Protein AF-A0A399Z0Y2-F1 (afdb_monomer)

Radius of gyration: 37.04 Å; Cα contacts (8 Å, |Δi|>4): 675; chains: 1; bounding box: 65×85×114 Å

Mean predicted aligned error: 20.21 Å

Solvent-accessible surface area (backbone atoms only — not comparable to full-atom values): 22515 Å² total; per-residue (Å²): 119,104,42,61,80,31,85,46,76,52,59,28,32,26,74,43,73,45,99,33,38,36,39,27,35,29,65,84,88,55,76,44,40,35,40,36,48,87,84,15,74,34,71,51,64,92,65,47,64,63,13,32,37,38,38,36,26,34,27,41,75,44,95,83,63,97,51,95,83,54,44,62,33,34,36,36,67,38,54,88,30,57,42,75,77,42,81,41,81,85,73,83,83,71,90,59,103,61,98,70,84,88,81,92,64,79,53,65,53,70,50,70,22,16,23,74,38,32,52,60,35,84,37,79,49,34,33,27,32,30,56,98,90,48,22,38,37,33,39,50,43,75,71,23,55,81,80,77,94,63,50,77,20,22,25,31,34,38,38,31,33,74,43,75,58,99,82,42,72,32,38,38,24,55,52,61,89,31,66,45,79,74,50,80,41,69,71,79,75,56,50,75,47,58,32,61,68,62,43,73,93,43,43,32,23,50,30,30,38,60,34,23,30,68,47,71,56,101,47,45,35,25,34,24,58,83,73,36,72,29,45,33,42,57,58,78,69,33,69,58,78,78,76,92,84,53,76,65,34,38,34,44,42,29,23,33,25,43,73,57,98,85,40,48,29,28,39,41,65,41,59,88,28,56,44,76,46,100,73,82,75,72,62,93,86,58,81,74,58,67,68,63,55,50,59,66,67,69,67,72,80,60,64,62,58,57,49,49,54,55,49,52,54,48,50,52,60,46,50,60,59,70,72,47,78,78,80,80,80,78,82,79,87,84,84,90,83,82,89,84,90,83,82,90,78,89,63,67,62,61,61,54,52,55,53,54,53,59,69,70,66,80,80,81,89,83,88,88,81,94,73,82,91,85,81,90,81,81,134

Nearest PDB structures (foldseek):
  4day-assembly1_B  TM=6.538E-01  e=8.936E-05  Homo sapiens
  6wom-assembly2_C  TM=7.485E-01  e=2.572E-03  Elizabethkingia anophelis
  3nbh-assembly1_B  TM=5.652E-01  e=3.172E-04  Homo sapiens
  3k0x-assembly1_A  TM=6.508E-01  e=7.246E-04  Schizosaccharomyces pombe
  3kf6-assembly1_B  TM=6.132E-01  e=6.490E-04  Schizosaccharomyces pombe

Secondary structure (DSSP, 8-state):
-TTBTSEEEEEEEEEEEETTTEEEEE-SS-EEEEE--TTTT---TT--TT-EEEEEEEEEE-TTSSSTTTTEEEEP-SGGGEEEEEPPP--S--SSSS------------EEEEEEE-TTSS-SSEEEEE-SS-EEEEEE-GGG-SPP-PPTTEEEEE--EEEEETTEEEEEE-STT-EEEEEE-PPPPPEE--GGG--GGGTT-EEEEEEEEEEEETTEEEEESSS--EEEE--STT--------TT-EEEEEEEEEEETTEEEEE--SGGGEEESS--PPPBTBPPPHHHHHHHHS---SHHHHHHHHHHHHHHHHHHHHSSPPP--PPPP------------SSHHHHHHHHHHHHHS------------------

Structure (mmCIF, N/CA/C/O backbone):
data_AF-A0A399Z0Y2-F1
#
_entry.id   AF-A0A399Z0Y2-F1
#
loop_
_atom_site.group_PDB
_atom_site.id
_atom_site.type_symbol
_atom_site.label_atom_id
_atom_site.label_alt_id
_atom_site.label_comp_id
_atom_site.label_asym_id
_atom_site.label_entity_id
_atom_site.label_seq_id
_atom_site.pdbx_PDB_ins_code
_atom_site.Cartn_x
_atom_site.Cartn_y
_atom_site.Cartn_z
_atom_site.occupancy
_atom_site.B_iso_or_equiv
_atom_site.auth_seq_id
_atom_site.auth_comp_id
_atom_site.auth_asym_id
_atom_site.auth_atom_id
_atom_site.pdbx_PDB_model_num
ATOM 1 N N . GLU A 1 1 ? 28.523 9.494 -28.811 1.00 47.41 1 GLU A N 1
ATOM 2 C CA . GLU A 1 1 ? 29.964 9.159 -28.824 1.00 47.41 1 GLU A CA 1
ATOM 3 C C . GLU A 1 1 ? 30.176 7.643 -28.930 1.00 47.41 1 GLU A C 1
ATOM 5 O O . GLU A 1 1 ? 29.930 7.118 -30.005 1.00 47.41 1 GLU A O 1
ATOM 10 N N . ASN A 1 2 ? 30.505 6.912 -27.852 1.00 55.38 2 ASN A N 1
ATOM 11 C CA . ASN A 1 2 ? 30.946 5.492 -27.844 1.00 55.38 2 ASN A CA 1
ATOM 12 C C . ASN A 1 2 ? 29.973 4.406 -28.389 1.00 55.38 2 ASN A C 1
ATOM 14 O O . ASN A 1 2 ? 30.173 3.226 -28.110 1.00 55.38 2 ASN A O 1
ATOM 18 N N . ALA A 1 3 ? 28.916 4.763 -29.119 1.00 55.12 3 ALA A N 1
ATOM 19 C CA . ALA A 1 3 ? 27.898 3.843 -29.636 1.00 55.12 3 ALA A CA 1
ATOM 20 C C . ALA A 1 3 ? 27.499 4.107 -31.106 1.00 55.12 3 ALA A C 1
ATOM 22 O O . ALA A 1 3 ? 26.494 3.576 -31.582 1.00 55.12 3 ALA A O 1
ATOM 23 N N . GLU A 1 4 ? 28.261 4.921 -31.842 1.00 59.56 4 GLU A N 1
ATOM 24 C CA . GLU A 1 4 ? 28.068 5.087 -33.289 1.00 59.56 4 GLU A CA 1
ATOM 25 C C . GLU A 1 4 ? 28.198 3.760 -34.041 1.00 59.56 4 GLU A C 1
ATOM 27 O O . GLU A 1 4 ? 29.089 2.958 -33.768 1.00 59.56 4 GLU A O 1
ATOM 32 N N . SER A 1 5 ? 27.308 3.528 -35.008 1.00 72.88 5 SER A N 1
ATOM 33 C CA . SER A 1 5 ? 27.208 2.284 -35.789 1.00 72.88 5 SER A CA 1
ATOM 34 C C . SER A 1 5 ? 27.010 0.998 -34.964 1.00 72.88 5 SER A C 1
ATOM 36 O O . SER A 1 5 ? 26.920 -0.087 -35.539 1.00 72.88 5 SER A O 1
ATOM 38 N N . MET A 1 6 ? 26.889 1.089 -33.635 1.00 79.19 6 MET A N 1
ATOM 39 C CA . MET A 1 6 ? 26.574 -0.038 -32.762 1.00 79.19 6 MET A CA 1
ATOM 40 C C . MET A 1 6 ? 25.066 -0.254 -32.674 1.00 79.19 6 MET A C 1
ATOM 42 O O . MET A 1 6 ? 24.284 0.696 -32.726 1.00 79.19 6 MET A O 1
ATOM 46 N N . LEU A 1 7 ? 24.666 -1.511 -32.476 1.00 83.50 7 LEU A N 1
ATOM 47 C CA . LEU A 1 7 ? 23.309 -1.844 -32.065 1.00 83.50 7 LEU A CA 1
ATOM 48 C C . LEU A 1 7 ? 23.152 -1.542 -30.568 1.00 83.50 7 LEU A C 1
ATOM 50 O O . LEU A 1 7 ? 23.842 -2.134 -29.739 1.00 83.50 7 LEU A O 1
ATOM 54 N N . VAL A 1 8 ? 22.245 -0.630 -30.238 1.00 86.50 8 VAL A N 1
ATOM 55 C CA . VAL A 1 8 ? 21.950 -0.175 -28.876 1.00 86.50 8 VAL A CA 1
ATOM 56 C C . VAL A 1 8 ? 20.498 -0.500 -28.559 1.00 86.50 8 VAL A C 1
ATOM 58 O O . VAL A 1 8 ? 19.616 -0.272 -29.386 1.00 86.50 8 VAL A O 1
ATOM 61 N N . THR A 1 9 ? 20.239 -0.978 -27.344 1.00 86.19 9 THR A N 1
ATOM 62 C CA . THR A 1 9 ? 18.887 -1.062 -26.786 1.00 86.19 9 THR A CA 1
ATOM 63 C C . THR A 1 9 ? 18.773 -0.098 -25.613 1.00 86.19 9 THR A C 1
ATOM 65 O O . THR A 1 9 ? 19.501 -0.233 -24.633 1.00 86.19 9 THR A O 1
ATOM 68 N N . ILE A 1 10 ? 17.843 0.851 -25.704 1.00 83.00 10 ILE A N 1
ATOM 69 C CA . ILE A 1 10 ? 17.466 1.759 -24.615 1.00 83.00 10 ILE A CA 1
ATOM 70 C C . ILE A 1 10 ? 16.102 1.357 -24.049 1.00 83.00 10 ILE A C 1
ATOM 72 O O . ILE A 1 10 ? 15.265 0.793 -24.757 1.00 83.00 10 ILE A O 1
ATOM 76 N N . GLN A 1 11 ? 15.853 1.668 -22.779 1.00 85.00 11 GLN A N 1
ATOM 77 C CA . GLN A 1 11 ? 14.537 1.525 -22.162 1.00 85.00 11 GLN A CA 1
ATOM 78 C C . GLN A 1 11 ? 14.256 2.745 -21.291 1.00 85.00 11 GLN A C 1
ATOM 80 O O . GLN A 1 11 ? 15.063 3.081 -20.431 1.00 85.00 11 GLN A O 1
ATOM 85 N N . GLY A 1 12 ? 13.116 3.400 -21.500 1.00 73.81 12 GLY A N 1
ATOM 86 C CA . GLY A 1 12 ? 12.795 4.636 -20.797 1.00 73.81 12 GLY A CA 1
ATOM 87 C C . GLY A 1 12 ? 11.402 5.167 -21.109 1.00 73.81 12 GLY A C 1
ATOM 88 O O . GLY A 1 12 ? 10.605 4.530 -21.801 1.00 73.81 12 GLY A O 1
ATOM 89 N N . GLN A 1 13 ? 11.114 6.351 -20.580 1.00 78.81 13 GLN A N 1
ATOM 90 C CA . GLN A 1 13 ? 9.839 7.038 -20.741 1.00 78.81 13 GLN A CA 1
ATOM 91 C C . GLN A 1 13 ? 9.867 7.982 -21.947 1.00 78.81 13 GLN A C 1
ATOM 93 O O . GLN A 1 13 ? 10.816 8.746 -22.129 1.00 78.81 13 GLN A O 1
ATOM 98 N N . VAL A 1 14 ? 8.798 7.977 -22.744 1.00 82.38 14 VAL A N 1
ATOM 99 C CA . VAL A 1 14 ? 8.589 8.928 -23.841 1.00 82.38 14 VAL A CA 1
ATOM 100 C C . VAL A 1 14 ? 8.404 10.331 -23.266 1.00 82.38 14 VAL A C 1
ATOM 102 O O . VAL A 1 14 ? 7.354 10.647 -22.703 1.00 82.38 14 VAL A O 1
ATOM 105 N N . SER A 1 15 ? 9.412 11.185 -23.419 1.00 75.81 15 SER A N 1
ATOM 106 C CA . SER A 1 15 ? 9.390 12.571 -22.946 1.00 75.81 15 SER A CA 1
ATOM 107 C C . SER A 1 15 ? 8.746 13.522 -23.956 1.00 75.81 15 SER A C 1
ATOM 109 O O . SER A 1 15 ? 8.105 14.489 -23.548 1.00 75.81 15 SER A O 1
ATOM 111 N N . ASN A 1 16 ? 8.861 13.241 -25.259 1.00 77.06 16 ASN A N 1
ATOM 112 C CA . ASN A 1 16 ? 8.234 14.010 -26.336 1.00 77.06 16 ASN A CA 1
ATOM 113 C C . ASN A 1 16 ? 8.118 13.180 -27.633 1.00 77.06 16 ASN A C 1
ATOM 115 O O . ASN A 1 16 ? 8.729 12.118 -27.752 1.00 77.06 16 ASN A O 1
ATOM 119 N N . GLY A 1 17 ? 7.390 13.687 -28.629 1.00 78.12 17 GLY A N 1
ATOM 120 C CA . GLY A 1 17 ? 7.337 13.128 -29.982 1.00 78.12 17 GLY A CA 1
ATOM 121 C C . GLY A 1 17 ? 6.985 14.187 -31.030 1.00 78.12 17 GLY A C 1
ATOM 122 O O . GLY A 1 17 ? 6.458 15.250 -30.702 1.00 78.12 17 GLY A O 1
ATOM 123 N N . LYS A 1 18 ? 7.297 13.913 -32.298 1.00 75.56 18 LYS A N 1
ATOM 124 C CA . LYS A 1 18 ? 7.072 14.814 -33.438 1.00 75.56 18 LYS A CA 1
ATOM 125 C C . LYS A 1 18 ? 6.730 13.995 -34.685 1.00 75.56 18 LYS A C 1
ATOM 127 O O . LYS A 1 18 ? 7.309 12.935 -34.886 1.00 75.56 18 LYS A O 1
ATOM 132 N N . ASN A 1 19 ? 5.790 14.494 -35.496 1.00 73.06 19 ASN A N 1
ATOM 133 C CA . ASN A 1 19 ? 5.381 13.990 -36.822 1.00 73.06 19 ASN A CA 1
ATOM 134 C C . ASN A 1 19 ? 4.967 12.501 -36.954 1.00 73.06 19 ASN A C 1
ATOM 136 O O . ASN A 1 19 ? 4.542 12.105 -38.031 1.00 73.06 19 ASN A O 1
ATOM 140 N N . GLY A 1 20 ? 5.095 11.675 -35.911 1.00 76.69 20 GLY A N 1
ATOM 141 C CA . GLY A 1 20 ? 5.038 10.209 -36.006 1.00 76.69 20 GLY A CA 1
ATOM 142 C C . GLY A 1 20 ? 6.387 9.562 -36.365 1.00 76.69 20 GLY A C 1
ATOM 143 O O . GLY A 1 20 ? 6.557 8.369 -36.134 1.00 76.69 20 GLY A O 1
ATOM 14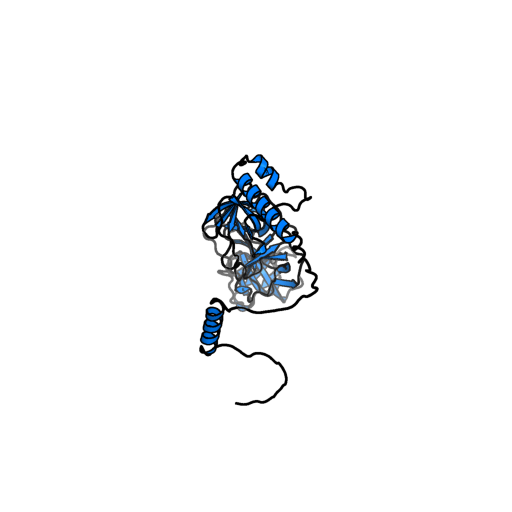4 N N . ASP A 1 21 ? 7.358 10.347 -36.850 1.00 81.69 21 ASP A N 1
ATOM 145 C CA . ASP A 1 21 ? 8.698 9.905 -37.274 1.00 81.69 21 ASP A CA 1
ATOM 146 C C . ASP A 1 21 ? 9.769 9.996 -36.167 1.00 81.69 21 ASP A C 1
ATOM 148 O O . ASP A 1 21 ? 10.785 9.303 -36.224 1.00 81.69 21 ASP A O 1
ATOM 152 N N . THR A 1 22 ? 9.550 10.824 -35.138 1.00 83.00 22 THR A N 1
ATOM 153 C CA . THR A 1 22 ? 10.555 11.137 -34.113 1.00 83.00 22 THR A CA 1
ATOM 154 C C . THR A 1 22 ? 9.973 11.028 -32.706 1.00 83.00 22 THR A C 1
ATOM 156 O O . THR A 1 22 ? 8.886 11.535 -32.417 1.00 83.00 22 THR A O 1
ATOM 159 N N . LEU A 1 23 ? 10.740 10.423 -31.804 1.00 86.44 23 LEU A N 1
ATOM 160 C CA . LEU A 1 23 ? 10.407 10.189 -30.401 1.00 86.44 23 LEU A CA 1
ATOM 161 C C . LEU A 1 23 ? 11.598 10.611 -29.528 1.00 86.44 23 LEU A C 1
ATOM 163 O O . LEU A 1 23 ? 12.743 10.429 -29.927 1.00 86.44 23 LEU A O 1
ATOM 167 N N . TRP A 1 24 ? 11.362 11.137 -28.329 1.00 85.81 24 TRP A N 1
ATOM 168 C CA . TRP A 1 24 ? 12.417 11.327 -27.326 1.00 85.81 24 TRP A CA 1
ATOM 169 C C . TRP A 1 24 ? 12.154 10.409 -26.141 1.00 85.81 24 TRP A C 1
ATOM 171 O O . TRP A 1 24 ? 11.048 10.396 -25.599 1.00 85.81 24 TRP A O 1
ATOM 181 N N . VAL A 1 25 ? 13.168 9.642 -25.748 1.00 82.62 25 VAL A N 1
ATOM 182 C CA . VAL A 1 25 ? 13.096 8.640 -24.677 1.00 82.62 25 VAL A CA 1
ATOM 183 C C . VAL A 1 25 ? 14.112 9.004 -23.603 1.00 82.62 25 VAL A C 1
ATOM 185 O O . VAL A 1 25 ? 15.279 9.218 -23.915 1.00 82.62 25 VAL A O 1
ATOM 188 N N . ASN A 1 26 ? 13.677 9.093 -22.348 1.00 76.88 26 ASN A N 1
ATOM 189 C CA . ASN A 1 26 ? 14.539 9.376 -21.201 1.00 76.88 26 ASN A CA 1
ATOM 190 C C . ASN A 1 26 ? 14.549 8.175 -20.244 1.00 76.88 26 ASN A C 1
ATOM 192 O O . ASN A 1 26 ? 13.488 7.719 -19.814 1.00 76.88 26 ASN A O 1
ATOM 196 N N . ASP A 1 27 ? 15.737 7.664 -19.927 1.00 70.56 27 ASP A N 1
ATOM 197 C CA . ASP A 1 27 ? 15.964 6.535 -19.011 1.00 70.56 27 ASP A CA 1
ATOM 198 C C . ASP A 1 27 ? 16.225 6.968 -17.552 1.00 70.56 27 ASP A C 1
ATOM 200 O O . ASP A 1 27 ? 16.359 6.128 -16.663 1.00 70.56 27 ASP A O 1
ATOM 204 N N . GLY A 1 28 ? 16.270 8.280 -17.302 1.00 58.38 28 GLY A N 1
ATOM 205 C CA . GLY A 1 28 ? 16.634 8.905 -16.030 1.00 58.38 28 GLY A CA 1
ATOM 206 C C . GLY A 1 28 ? 18.006 9.588 -16.053 1.00 58.38 28 GLY A C 1
ATOM 207 O O . GLY A 1 28 ? 18.271 10.419 -15.187 1.00 58.38 28 GLY A O 1
ATOM 208 N N . THR A 1 29 ? 18.856 9.291 -17.042 1.00 57.78 29 THR A N 1
ATOM 209 C CA . THR A 1 29 ? 20.197 9.882 -17.206 1.00 57.78 29 THR A CA 1
ATOM 210 C C . THR A 1 29 ? 20.236 10.988 -18.263 1.00 57.78 29 THR A C 1
ATOM 212 O O . THR A 1 29 ? 20.996 11.946 -18.124 1.00 57.78 29 THR A O 1
ATOM 215 N N . GLY A 1 30 ? 19.386 10.901 -19.288 1.00 64.06 30 GLY A N 1
ATOM 216 C CA . GLY A 1 30 ? 19.278 11.890 -20.356 1.00 64.06 30 GLY A CA 1
ATOM 217 C C . GLY A 1 30 ? 18.217 11.512 -21.391 1.00 64.06 30 GLY A C 1
ATOM 218 O O . GLY A 1 30 ? 17.792 10.363 -21.478 1.00 64.06 30 GLY A O 1
ATOM 219 N N . ALA A 1 31 ? 17.769 12.486 -22.187 1.00 73.62 31 ALA A N 1
ATOM 220 C CA . ALA A 1 31 ? 16.810 12.244 -23.263 1.00 73.62 31 ALA A CA 1
ATOM 221 C C . ALA A 1 31 ? 17.532 11.927 -24.584 1.00 73.62 31 ALA A C 1
ATOM 223 O O . ALA A 1 31 ? 18.162 12.801 -25.175 1.00 73.62 31 ALA A O 1
ATOM 224 N N . VAL A 1 32 ? 17.391 10.695 -25.071 1.00 81.88 32 VAL A N 1
ATOM 225 C CA . VAL A 1 32 ? 17.889 10.250 -26.379 1.00 81.88 32 VAL A CA 1
ATOM 226 C C . VAL A 1 32 ? 16.816 10.500 -27.439 1.00 81.88 32 VAL A C 1
ATOM 228 O O . VAL A 1 32 ? 15.654 10.126 -27.255 1.00 81.88 32 VAL A O 1
ATOM 231 N N . GLN A 1 33 ? 17.195 11.113 -28.563 1.00 87.69 33 GLN A N 1
ATOM 232 C CA . GLN A 1 33 ? 16.330 11.184 -29.741 1.00 87.69 33 GLN A CA 1
ATOM 233 C C . GLN A 1 33 ? 16.316 9.829 -30.457 1.00 87.69 33 GLN A C 1
ATOM 235 O O . GLN A 1 33 ? 17.361 9.232 -30.708 1.00 87.69 33 GLN A O 1
ATOM 240 N N . VAL A 1 34 ? 15.129 9.371 -30.832 1.00 90.44 34 VAL A N 1
ATOM 241 C CA . VAL A 1 34 ? 14.889 8.166 -31.623 1.00 90.44 34 VAL A CA 1
ATOM 242 C C . VAL A 1 34 ? 14.181 8.575 -32.913 1.00 90.44 34 VAL A C 1
ATOM 244 O O . VAL A 1 34 ? 13.261 9.394 -32.882 1.00 90.44 34 VAL A O 1
ATOM 247 N N . TYR A 1 35 ? 14.612 8.021 -34.043 1.00 90.25 35 TYR A N 1
ATOM 248 C CA . TYR A 1 35 ? 14.106 8.368 -35.369 1.00 90.25 35 TYR A CA 1
ATOM 249 C C . TYR A 1 35 ? 13.762 7.118 -36.186 1.00 90.25 35 TYR A C 1
ATOM 251 O O . TYR A 1 35 ? 14.534 6.155 -36.217 1.00 90.25 35 TYR A O 1
ATOM 259 N N . ALA A 1 36 ? 12.611 7.160 -36.852 1.00 86.75 36 ALA A N 1
ATOM 260 C CA . ALA A 1 36 ? 12.152 6.190 -37.834 1.00 86.75 36 ALA A CA 1
ATOM 261 C C . ALA A 1 36 ? 12.173 6.839 -39.223 1.00 86.75 36 ALA A C 1
ATOM 263 O O . ALA A 1 36 ? 11.592 7.905 -39.425 1.00 86.75 36 ALA A O 1
ATOM 264 N N . ASP A 1 37 ? 12.842 6.197 -40.179 1.00 84.62 37 ASP A N 1
ATOM 265 C CA . ASP A 1 37 ? 12.869 6.637 -41.575 1.00 84.62 37 ASP A CA 1
ATOM 266 C C . ASP A 1 37 ? 11.943 5.797 -42.469 1.00 84.62 37 ASP A C 1
ATOM 268 O O . ASP A 1 37 ? 11.357 4.798 -42.040 1.00 84.62 37 ASP A O 1
ATOM 272 N N . GLU A 1 38 ? 11.829 6.194 -43.737 1.00 84.06 38 GLU A N 1
ATOM 273 C CA . GLU A 1 38 ? 10.987 5.520 -44.732 1.00 84.06 38 GLU A CA 1
ATOM 274 C C . GLU A 1 38 ? 11.350 4.040 -44.958 1.00 84.06 38 GLU A C 1
ATOM 276 O O . GLU A 1 38 ? 10.466 3.243 -45.278 1.00 84.06 38 GLU A O 1
ATOM 281 N N . PHE A 1 39 ? 12.611 3.649 -44.732 1.00 87.38 39 PHE A N 1
ATOM 282 C CA . PHE A 1 39 ? 13.106 2.277 -44.898 1.00 87.38 39 PHE A CA 1
ATOM 283 C C . PHE A 1 39 ? 12.804 1.391 -43.687 1.00 87.38 39 PHE A C 1
ATOM 285 O O . PHE A 1 39 ? 12.617 0.188 -43.839 1.00 87.38 39 PHE A O 1
ATOM 292 N N . SER A 1 40 ? 12.727 1.979 -42.490 1.00 86.94 40 SER A N 1
ATOM 293 C CA . SER A 1 40 ? 12.359 1.274 -41.257 1.00 86.94 40 SER A CA 1
ATOM 294 C C . SER A 1 40 ? 10.900 0.804 -41.236 1.00 86.94 40 SER A C 1
ATOM 296 O O . SER A 1 40 ? 10.538 -0.038 -40.414 1.00 86.94 40 SER A O 1
ATOM 298 N N . HIS A 1 41 ? 10.045 1.407 -42.075 1.00 88.25 41 HIS A N 1
ATOM 299 C CA . HIS A 1 41 ? 8.584 1.235 -42.101 1.00 88.25 41 HIS A CA 1
ATOM 300 C C . HIS A 1 41 ? 7.904 1.378 -40.720 1.00 88.25 41 HIS A C 1
ATOM 302 O O . HIS A 1 41 ? 6.801 0.876 -40.498 1.00 88.25 41 HIS A O 1
ATOM 308 N N . THR A 1 42 ? 8.564 2.057 -39.779 1.00 84.69 42 THR A N 1
ATOM 309 C CA . THR A 1 42 ? 8.119 2.214 -38.392 1.00 84.69 42 THR A CA 1
ATOM 310 C C . THR A 1 42 ? 7.396 3.545 -38.213 1.00 84.69 42 THR A C 1
ATOM 312 O O . THR A 1 42 ? 7.752 4.542 -38.832 1.00 84.69 42 THR A O 1
ATOM 315 N N . THR A 1 43 ? 6.393 3.577 -37.336 1.00 84.69 43 THR A N 1
ATOM 316 C CA . THR A 1 43 ? 5.750 4.816 -36.885 1.00 84.69 43 THR A CA 1
ATOM 317 C C . THR A 1 43 ? 5.622 4.813 -35.368 1.00 84.69 43 THR A C 1
ATOM 319 O O . THR A 1 43 ? 5.318 3.787 -34.758 1.00 84.69 43 THR A O 1
ATOM 322 N N . PHE A 1 44 ? 5.842 5.975 -34.757 1.00 85.94 44 PHE A N 1
ATOM 323 C CA . PHE A 1 44 ? 5.569 6.232 -33.345 1.00 85.94 44 PHE A CA 1
ATOM 324 C C . PHE A 1 44 ? 4.175 6.847 -33.123 1.00 85.94 44 PHE A C 1
ATOM 326 O O . PHE A 1 44 ? 3.829 7.221 -31.998 1.00 85.94 44 PHE A O 1
ATOM 333 N N . GLU A 1 45 ? 3.358 6.981 -34.175 1.00 79.75 45 GLU A N 1
ATOM 334 C CA . GLU A 1 45 ? 2.003 7.515 -34.058 1.00 79.75 45 GLU A CA 1
ATOM 335 C C . GLU A 1 45 ? 1.152 6.686 -33.080 1.00 79.75 45 GLU A C 1
ATOM 337 O O . GLU A 1 45 ? 1.173 5.456 -33.046 1.00 79.75 45 GLU A O 1
ATOM 342 N N . GLY A 1 46 ? 0.402 7.385 -32.226 1.00 71.94 46 GLY A N 1
ATOM 343 C CA . GLY A 1 46 ? -0.406 6.756 -31.185 1.00 71.94 46 GLY A CA 1
ATOM 344 C C . GLY A 1 46 ? 0.375 6.266 -29.960 1.00 71.94 46 GLY A C 1
ATOM 345 O O . GLY A 1 46 ? -0.263 5.720 -29.059 1.00 71.94 46 GLY A O 1
ATOM 346 N N . ILE A 1 47 ? 1.697 6.476 -29.871 1.00 79.12 47 ILE A N 1
ATOM 347 C CA . ILE A 1 47 ? 2.470 6.340 -28.623 1.00 79.12 47 ILE A CA 1
ATOM 348 C C . ILE A 1 47 ? 2.450 7.698 -27.887 1.00 79.12 47 ILE A C 1
ATOM 350 O O . ILE A 1 47 ? 3.150 8.624 -28.297 1.00 79.12 47 ILE A O 1
ATOM 354 N N . PRO A 1 48 ? 1.641 7.883 -26.825 1.00 73.31 48 PRO A N 1
ATOM 355 C CA . PRO A 1 48 ? 1.570 9.158 -26.115 1.00 73.31 48 PRO A CA 1
ATOM 356 C C . PRO A 1 48 ? 2.795 9.405 -25.225 1.00 73.31 48 PRO A C 1
ATOM 358 O O . PRO A 1 48 ? 3.418 8.467 -24.715 1.00 73.31 48 PRO A O 1
ATOM 361 N N . ARG A 1 49 ? 3.085 10.690 -24.970 1.00 75.56 49 ARG A N 1
ATOM 362 C CA . ARG A 1 49 ? 4.027 11.136 -23.930 1.00 75.56 49 ARG A CA 1
ATOM 363 C C . ARG A 1 49 ? 3.694 10.458 -22.594 1.00 75.56 49 ARG A C 1
ATOM 365 O O . ARG A 1 49 ? 2.527 10.341 -22.235 1.00 75.56 49 ARG A O 1
ATOM 372 N N . GLY A 1 50 ? 4.723 10.018 -21.875 1.00 64.81 50 GLY A N 1
ATOM 373 C CA . GLY A 1 50 ? 4.612 9.264 -20.625 1.00 64.81 50 GLY A CA 1
ATOM 374 C C . GLY A 1 50 ? 4.646 7.741 -20.791 1.00 64.81 50 GLY A C 1
ATOM 375 O O . GLY A 1 50 ? 4.900 7.058 -19.803 1.00 64.81 50 GLY A O 1
ATOM 376 N N . SER A 1 51 ? 4.444 7.209 -22.006 1.00 72.94 51 SER A N 1
ATOM 377 C CA . SER A 1 51 ? 4.545 5.765 -22.287 1.00 72.94 51 SER A CA 1
ATOM 378 C C . SER A 1 51 ? 5.948 5.232 -21.997 1.00 72.94 51 SER A C 1
ATOM 380 O O . SER A 1 51 ? 6.927 5.944 -22.220 1.00 72.94 51 SER A O 1
ATOM 382 N N . ILE A 1 52 ? 6.062 3.976 -21.569 1.00 74.50 52 ILE A N 1
ATOM 383 C CA . ILE A 1 52 ? 7.348 3.298 -21.379 1.00 74.50 52 ILE A CA 1
ATOM 384 C C . ILE A 1 52 ? 7.640 2.432 -22.598 1.00 74.50 52 ILE A C 1
ATOM 386 O O . ILE A 1 52 ? 6.823 1.602 -23.004 1.00 74.50 52 ILE A O 1
ATOM 390 N N . VAL A 1 53 ? 8.819 2.621 -23.181 1.00 80.62 53 VAL A N 1
ATOM 391 C CA . VAL A 1 53 ? 9.268 1.922 -24.387 1.00 80.62 53 VAL A CA 1
ATOM 392 C C . VAL A 1 53 ? 10.635 1.290 -24.156 1.00 80.62 53 VAL A C 1
ATOM 394 O O . VAL A 1 53 ? 11.497 1.870 -23.496 1.00 80.62 53 VAL A O 1
ATOM 397 N N . ARG A 1 54 ? 10.848 0.110 -24.739 1.00 85.50 54 ARG A N 1
ATOM 398 C CA . ARG A 1 54 ? 12.176 -0.450 -24.991 1.00 85.50 54 ARG A CA 1
ATOM 399 C C . ARG A 1 54 ? 12.414 -0.410 -26.491 1.00 85.50 54 ARG A C 1
ATOM 401 O O . ARG A 1 54 ? 11.673 -1.044 -27.238 1.00 85.50 54 ARG A O 1
ATOM 408 N N . ILE A 1 55 ? 13.428 0.332 -26.916 1.00 90.75 55 ILE A N 1
ATOM 409 C CA . ILE A 1 55 ? 13.740 0.537 -28.329 1.00 90.75 55 ILE A CA 1
ATOM 410 C C . ILE A 1 55 ? 15.144 0.031 -28.613 1.00 90.75 55 ILE A C 1
ATOM 412 O O . ILE A 1 55 ? 16.093 0.387 -27.918 1.00 90.75 55 ILE A O 1
ATOM 416 N N . THR A 1 56 ? 15.262 -0.800 -29.641 1.00 89.19 56 THR A N 1
ATOM 417 C CA . THR A 1 56 ? 16.537 -1.234 -30.211 1.00 89.19 56 THR A CA 1
ATOM 418 C C . THR A 1 56 ? 16.785 -0.476 -31.512 1.00 89.19 56 THR A C 1
ATOM 420 O O . THR A 1 56 ? 15.852 -0.117 -32.217 1.00 89.19 56 THR A O 1
ATOM 423 N N . GLY A 1 57 ? 18.033 -0.164 -31.831 1.00 90.62 57 GLY A N 1
ATOM 424 C CA . GLY A 1 57 ? 18.360 0.577 -33.045 1.00 90.62 57 GLY A CA 1
ATOM 425 C C . GLY A 1 57 ? 19.857 0.773 -33.196 1.00 90.62 57 GLY A C 1
ATOM 426 O O . GLY A 1 57 ? 20.640 0.287 -32.382 1.00 90.62 57 GLY A O 1
ATOM 427 N N . VAL A 1 58 ? 20.266 1.480 -34.242 1.00 87.81 58 VAL A N 1
ATOM 428 C CA . VAL A 1 58 ? 21.677 1.799 -34.490 1.00 87.81 58 VAL A CA 1
ATOM 429 C C . VAL A 1 58 ? 21.955 3.248 -34.106 1.00 87.81 58 VAL A C 1
ATOM 431 O O . VAL A 1 58 ? 21.169 4.134 -34.444 1.00 87.81 58 VAL A O 1
ATOM 434 N N . GLY A 1 59 ? 23.053 3.494 -33.389 1.00 83.88 59 GLY A N 1
ATOM 435 C CA . GLY A 1 59 ? 23.480 4.848 -33.028 1.00 83.88 59 GLY A CA 1
ATOM 436 C C . GLY A 1 59 ? 24.049 5.617 -34.225 1.00 83.88 59 GLY A C 1
ATOM 437 O O . GLY A 1 59 ? 24.933 5.117 -34.921 1.00 83.88 59 GLY A O 1
ATOM 438 N N . TYR A 1 60 ? 23.571 6.842 -34.441 1.00 77.00 60 TYR A N 1
ATOM 439 C CA . TYR A 1 60 ? 24.018 7.762 -35.492 1.00 77.00 60 TYR A CA 1
ATOM 440 C C . TYR A 1 60 ? 24.358 9.146 -34.928 1.00 77.00 60 TYR A C 1
ATOM 442 O O . TYR A 1 60 ? 23.815 9.551 -33.900 1.00 77.00 60 TYR A O 1
ATOM 450 N N . GLN A 1 61 ? 25.213 9.881 -35.645 1.00 71.62 61 GLN A N 1
ATOM 451 C CA . GLN A 1 61 ? 25.471 11.311 -35.454 1.00 71.62 61 GLN A CA 1
ATOM 452 C C . GLN A 1 61 ? 24.941 12.097 -36.669 1.00 71.62 61 GLN A C 1
ATOM 454 O O . GLN A 1 61 ? 25.050 11.642 -37.812 1.00 71.62 61 GLN A O 1
ATOM 459 N N . TYR A 1 62 ? 24.336 13.263 -36.437 1.00 62.72 62 TYR A N 1
ATOM 460 C CA . TYR A 1 62 ? 23.824 14.168 -37.467 1.00 62.72 62 TYR A CA 1
ATOM 461 C C . TYR A 1 62 ? 24.737 15.391 -37.623 1.00 62.72 62 TYR A C 1
ATOM 463 O O . TYR A 1 62 ? 24.606 16.385 -36.910 1.00 62.72 62 TYR A O 1
ATOM 471 N N . ASN A 1 63 ? 25.636 15.349 -38.607 1.00 59.06 63 ASN A N 1
ATOM 472 C CA . ASN A 1 63 ? 26.719 16.332 -38.769 1.00 59.06 63 ASN A CA 1
ATOM 473 C C . ASN A 1 63 ? 26.270 17.630 -39.477 1.00 59.06 63 ASN A C 1
ATOM 475 O O . ASN A 1 63 ? 26.981 18.168 -40.323 1.00 59.06 63 ASN A O 1
ATOM 479 N N . GLY A 1 64 ? 25.062 18.109 -39.159 1.00 55.19 64 GLY A N 1
ATOM 480 C CA . GLY A 1 64 ? 24.450 19.327 -39.709 1.00 55.19 64 GLY A CA 1
ATOM 481 C C . GLY A 1 64 ? 24.233 20.456 -38.691 1.00 55.19 64 GLY A C 1
ATOM 482 O O . GLY A 1 64 ? 23.561 21.430 -39.023 1.00 55.19 64 GLY A O 1
ATOM 483 N N . GLY A 1 65 ? 24.746 20.311 -37.463 1.00 45.53 65 GLY A N 1
ATOM 484 C CA . GLY A 1 65 ? 24.685 21.298 -36.374 1.00 45.53 65 GLY A CA 1
ATOM 485 C C . GLY A 1 65 ? 26.050 21.920 -36.051 1.00 45.53 65 GLY A C 1
ATOM 486 O O . GLY A 1 65 ? 27.079 21.478 -36.555 1.00 45.53 65 GLY A O 1
ATOM 487 N N . VAL A 1 66 ? 26.065 22.972 -35.224 1.00 48.69 66 VAL A N 1
ATOM 488 C CA . VAL A 1 66 ? 27.256 23.830 -34.998 1.00 48.69 66 VAL A CA 1
ATOM 489 C C . VAL A 1 66 ? 28.055 23.442 -33.736 1.00 48.69 66 VAL A C 1
ATOM 491 O O . VAL A 1 66 ? 29.102 24.028 -33.469 1.00 48.69 66 VAL A O 1
ATOM 494 N N . LEU A 1 67 ? 27.607 22.444 -32.963 1.00 41.75 67 LEU A N 1
ATOM 495 C CA . LEU A 1 67 ? 28.235 22.017 -31.703 1.00 41.75 67 LEU A CA 1
ATOM 496 C C . LEU A 1 67 ? 28.494 20.494 -31.665 1.00 41.75 67 LEU A C 1
ATOM 498 O O . LEU A 1 67 ? 27.683 19.750 -32.212 1.00 41.75 67 LEU A O 1
ATOM 502 N N . PRO A 1 68 ? 29.568 20.005 -31.001 1.00 44.12 68 PRO A N 1
ATOM 503 C CA . PRO A 1 68 ? 29.953 18.582 -31.036 1.00 44.12 68 PRO A CA 1
ATOM 504 C C . PRO A 1 68 ? 28.953 17.609 -30.391 1.00 44.12 68 PRO A C 1
ATOM 506 O O . PRO A 1 68 ? 28.935 16.427 -30.730 1.00 44.12 68 PRO A O 1
ATOM 509 N N . GLU A 1 69 ? 28.152 18.100 -29.444 1.00 47.97 69 GLU A N 1
ATOM 510 C CA . GLU A 1 69 ? 27.236 17.294 -28.625 1.00 47.97 69 GLU A CA 1
ATOM 511 C C . GLU A 1 69 ? 25.808 17.229 -29.202 1.00 47.97 69 GLU A C 1
ATOM 513 O O . GLU A 1 69 ? 25.003 16.399 -28.777 1.00 47.97 69 GLU A O 1
ATOM 518 N N . GLU A 1 70 ? 25.481 18.059 -30.201 1.00 48.19 70 GLU A N 1
ATOM 519 C CA . GLU A 1 70 ? 24.192 17.987 -30.893 1.00 48.19 70 GLU A CA 1
ATOM 520 C C . GLU A 1 70 ? 24.201 16.908 -31.986 1.00 48.19 70 GLU A C 1
ATOM 522 O O . GLU A 1 70 ? 25.161 16.755 -32.739 1.00 48.19 70 GLU A O 1
ATOM 527 N N . GLY A 1 71 ? 23.084 16.187 -32.121 1.00 55.94 71 GLY A N 1
ATOM 528 C CA . GLY A 1 71 ? 22.838 15.309 -33.266 1.00 55.94 71 GLY A CA 1
ATOM 529 C C . GLY A 1 71 ? 23.058 13.812 -33.045 1.00 55.94 71 GLY A C 1
ATOM 530 O O . GLY A 1 71 ? 22.943 13.069 -34.015 1.00 55.94 71 GLY A O 1
ATOM 531 N N . TYR A 1 72 ? 23.321 13.328 -31.828 1.00 70.62 72 TYR A N 1
ATOM 532 C CA . TYR A 1 72 ? 23.283 11.883 -31.555 1.00 70.62 72 TYR A CA 1
ATOM 533 C C . TYR A 1 72 ? 21.839 11.363 -31.466 1.00 70.62 72 TYR A C 1
ATOM 535 O O . TYR A 1 72 ? 21.056 11.830 -30.637 1.00 70.62 72 TYR A O 1
ATOM 543 N N . TYR A 1 73 ? 21.488 10.373 -32.293 1.00 82.12 73 TYR A N 1
ATOM 544 C CA . TYR A 1 73 ? 20.160 9.748 -32.304 1.00 82.12 73 TYR A CA 1
ATOM 545 C C . TYR A 1 73 ? 20.216 8.233 -32.543 1.00 82.12 73 TYR A C 1
ATOM 547 O O . TYR A 1 73 ? 21.162 7.700 -33.124 1.00 82.12 73 TYR A O 1
ATOM 555 N N . LEU A 1 74 ? 19.174 7.533 -32.095 1.00 89.75 74 LEU A N 1
ATOM 556 C CA . LEU A 1 74 ? 18.967 6.103 -32.313 1.00 89.75 74 LEU A CA 1
ATOM 557 C C . LEU A 1 74 ? 18.038 5.897 -33.518 1.00 89.75 74 LEU A C 1
ATOM 559 O O . LEU A 1 74 ? 16.879 6.308 -33.477 1.00 89.75 74 LEU A O 1
ATOM 563 N N . ARG A 1 75 ? 18.517 5.253 -34.586 1.00 90.62 75 ARG A N 1
ATOM 564 C CA . ARG A 1 75 ? 17.688 4.915 -35.755 1.00 90.62 75 ARG A CA 1
ATOM 565 C C . ARG A 1 75 ? 17.133 3.499 -35.624 1.00 90.62 75 ARG A C 1
ATOM 567 O O . ARG A 1 75 ? 17.912 2.547 -35.531 1.00 90.62 75 ARG A O 1
ATOM 574 N N . VAL A 1 76 ? 15.809 3.357 -35.626 1.00 92.69 76 VAL A N 1
ATOM 575 C CA . VAL A 1 76 ? 15.140 2.041 -35.658 1.00 92.69 76 VAL A CA 1
ATOM 576 C C . VAL A 1 76 ? 15.219 1.434 -37.060 1.00 92.69 76 VAL A C 1
ATOM 578 O O . VAL A 1 76 ? 15.305 2.161 -38.049 1.00 92.69 76 VAL A O 1
ATOM 581 N N . ARG A 1 77 ? 15.231 0.100 -37.161 1.00 93.12 77 ARG A N 1
ATOM 582 C CA . ARG A 1 77 ? 15.459 -0.624 -38.429 1.00 93.12 77 ARG A CA 1
ATOM 583 C C . ARG A 1 77 ? 14.205 -1.311 -38.973 1.00 93.12 77 ARG A C 1
ATOM 585 O O . ARG A 1 77 ? 14.167 -1.634 -40.154 1.00 93.12 77 ARG A O 1
ATOM 592 N N . ALA A 1 78 ? 13.234 -1.584 -38.106 1.00 88.38 78 ALA A N 1
ATOM 593 C CA . ALA A 1 78 ? 11.990 -2.301 -38.383 1.00 88.38 78 ALA A CA 1
ATOM 594 C C . ALA A 1 78 ? 10.960 -1.989 -37.276 1.00 88.38 78 ALA A C 1
ATOM 596 O O . ALA A 1 78 ? 11.372 -1.556 -36.199 1.00 88.38 78 ALA A O 1
ATOM 597 N N . PRO A 1 79 ? 9.656 -2.278 -37.450 1.00 86.62 79 PRO A N 1
ATOM 598 C CA . PRO A 1 79 ? 8.669 -2.065 -36.387 1.00 86.62 79 PRO A CA 1
ATOM 599 C C . PRO A 1 79 ? 8.972 -2.867 -35.108 1.00 86.62 79 PRO A C 1
ATOM 601 O O . PRO A 1 79 ? 8.788 -2.361 -34.003 1.00 86.62 79 PRO A O 1
ATOM 604 N N . ASP A 1 80 ? 9.520 -4.078 -35.256 1.00 84.12 80 ASP A N 1
ATOM 605 C CA . ASP A 1 80 ? 9.885 -4.982 -34.152 1.00 84.12 80 ASP A CA 1
ATOM 606 C C . ASP A 1 80 ? 11.015 -4.445 -33.248 1.00 84.12 80 ASP A C 1
ATOM 608 O O . ASP A 1 80 ? 11.210 -4.941 -32.137 1.00 84.12 80 ASP A O 1
ATOM 612 N N . ASP A 1 81 ? 11.751 -3.415 -33.688 1.00 88.31 81 ASP A N 1
ATOM 613 C CA . ASP A 1 81 ? 12.725 -2.710 -32.845 1.00 88.31 81 ASP A CA 1
ATOM 614 C C . ASP A 1 81 ? 12.048 -1.884 -31.729 1.00 88.31 81 ASP A C 1
ATOM 616 O O . ASP A 1 81 ? 12.724 -1.488 -30.776 1.00 88.31 81 ASP A O 1
ATOM 620 N N . VAL A 1 82 ? 10.734 -1.625 -31.816 1.00 87.50 82 VAL A N 1
ATOM 621 C CA . VAL A 1 82 ? 9.975 -0.756 -30.901 1.00 87.50 82 VAL A CA 1
ATOM 622 C C . VAL A 1 82 ? 8.986 -1.566 -30.063 1.00 87.50 82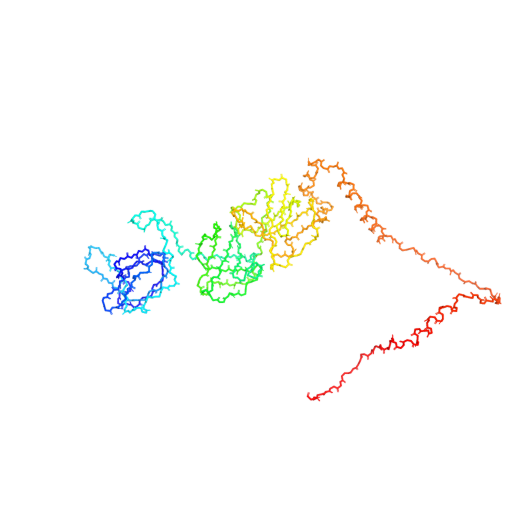 VAL A C 1
ATOM 624 O O . VAL A 1 82 ? 7.862 -1.846 -30.477 1.00 87.50 82 VAL A O 1
ATOM 627 N N . LEU A 1 83 ? 9.363 -1.880 -28.821 1.00 79.44 83 LEU A N 1
ATOM 628 C CA . LEU A 1 83 ? 8.467 -2.523 -27.861 1.00 79.44 83 LEU A CA 1
ATOM 629 C C . LEU A 1 83 ? 7.869 -1.489 -26.899 1.00 79.44 83 LEU A C 1
ATOM 631 O O . LEU A 1 83 ? 8.544 -1.002 -25.990 1.00 79.44 83 LEU A O 1
ATOM 635 N N . VAL A 1 84 ? 6.578 -1.186 -27.058 1.00 78.75 84 VAL A N 1
ATOM 636 C CA . VAL A 1 84 ? 5.807 -0.436 -26.053 1.00 78.75 84 VAL A CA 1
ATOM 637 C C . VAL A 1 84 ? 5.535 -1.361 -24.865 1.00 78.75 84 VAL A C 1
ATOM 639 O O . VAL A 1 84 ? 4.793 -2.332 -24.997 1.00 78.75 84 VAL A O 1
ATOM 642 N N . LEU A 1 85 ? 6.152 -1.067 -23.720 1.00 63.00 85 LEU A N 1
ATOM 643 C CA . LEU A 1 85 ? 6.002 -1.825 -22.473 1.00 63.00 85 LEU A CA 1
ATOM 644 C C . LEU A 1 85 ? 4.779 -1.355 -21.676 1.00 63.00 85 LEU A C 1
ATOM 646 O O . LEU A 1 85 ? 4.032 -2.169 -21.145 1.00 63.00 85 LEU A O 1
ATOM 650 N N . GLU A 1 86 ? 4.557 -0.041 -21.638 1.00 57.53 86 GLU A N 1
ATOM 651 C CA . GLU A 1 86 ? 3.396 0.601 -21.020 1.00 57.53 86 GLU A CA 1
ATOM 652 C C . GLU A 1 86 ? 2.925 1.718 -21.958 1.00 57.53 86 GLU A C 1
ATOM 654 O O . GLU A 1 86 ? 3.717 2.585 -22.330 1.00 57.53 86 GLU A O 1
ATOM 659 N N . ARG A 1 87 ? 1.649 1.727 -22.359 1.00 68.00 87 ARG A N 1
ATOM 660 C CA . ARG A 1 87 ? 1.068 2.849 -23.112 1.00 68.00 87 ARG A CA 1
ATOM 661 C C . ARG A 1 87 ? 0.388 3.786 -22.120 1.00 68.00 87 ARG A C 1
ATOM 663 O O . ARG A 1 87 ? -0.579 3.380 -21.485 1.00 68.00 87 ARG A O 1
ATOM 670 N N . ALA A 1 88 ? 0.872 5.021 -22.004 1.00 58.84 88 ALA A N 1
ATOM 671 C CA . ALA A 1 88 ? 0.263 5.994 -21.101 1.00 58.84 88 ALA A CA 1
ATOM 672 C C . ALA A 1 88 ? -1.174 6.336 -21.528 1.00 58.84 88 ALA A C 1
ATOM 674 O O . ALA A 1 88 ? -1.511 6.329 -22.715 1.00 58.84 88 ALA A O 1
ATOM 675 N N . GLU A 1 89 ? -2.027 6.654 -20.558 1.00 49.97 89 GLU A N 1
ATOM 676 C CA . GLU A 1 89 ? -3.409 7.035 -20.830 1.00 49.97 89 GLU A CA 1
ATOM 677 C C . GLU A 1 89 ? -3.474 8.440 -21.448 1.00 49.97 89 GLU A C 1
ATOM 679 O O . GLU A 1 89 ? -2.929 9.411 -20.917 1.00 49.97 89 GLU A O 1
ATOM 684 N N . LYS A 1 90 ? -4.151 8.562 -22.595 1.00 45.09 90 LYS A N 1
ATOM 685 C CA . LYS A 1 90 ? -4.353 9.848 -23.270 1.00 45.09 90 LYS A CA 1
ATOM 686 C C . LYS A 1 90 ? -5.479 10.616 -22.575 1.00 45.09 90 LYS A C 1
ATOM 688 O O . LYS A 1 90 ? -6.619 10.582 -23.034 1.00 45.09 90 LYS A O 1
ATOM 693 N N . LEU A 1 91 ? -5.135 11.314 -21.492 1.00 40.28 91 LEU A N 1
ATOM 694 C CA . LEU A 1 91 ? -6.043 12.215 -20.777 1.00 40.28 91 LEU A CA 1
ATOM 695 C C . LEU A 1 91 ? -6.771 13.160 -21.756 1.00 40.28 91 LEU A C 1
ATOM 697 O O . LEU A 1 91 ? -6.104 13.889 -22.503 1.00 40.28 91 LEU A O 1
ATOM 701 N N . PRO A 1 92 ? -8.116 13.181 -21.769 1.00 40.50 92 PRO A N 1
ATOM 702 C CA . PRO A 1 92 ? -8.857 14.221 -22.464 1.00 40.50 92 PRO A CA 1
ATOM 703 C C . PRO A 1 92 ? -8.685 15.556 -21.721 1.00 40.50 92 PRO A C 1
ATOM 705 O O . PRO A 1 92 ? -8.817 15.619 -20.503 1.00 40.50 92 PRO A O 1
ATOM 708 N N . GLU A 1 93 ? -8.406 16.618 -22.478 1.00 45.88 93 GLU A N 1
ATOM 709 C CA . GLU A 1 93 ? -8.462 18.021 -22.029 1.00 45.88 93 GLU A CA 1
ATOM 710 C C . GLU A 1 93 ? -7.519 18.424 -20.871 1.00 45.88 93 GLU A C 1
ATOM 712 O O . GLU A 1 93 ? -7.925 19.010 -19.870 1.00 45.88 93 GLU A O 1
ATOM 717 N N . ALA A 1 94 ? -6.209 18.227 -21.060 1.00 38.31 94 ALA A N 1
ATOM 718 C CA . ALA A 1 94 ? -5.206 18.980 -20.299 1.00 38.31 94 ALA A CA 1
ATOM 719 C C . ALA A 1 94 ? -5.234 20.484 -20.692 1.00 38.31 94 ALA A C 1
ATOM 721 O O . ALA A 1 94 ? -5.129 20.789 -21.887 1.00 38.31 94 ALA A O 1
ATOM 722 N N . PRO A 1 95 ? -5.340 21.444 -19.747 1.00 34.44 95 PRO A N 1
ATOM 723 C CA . PRO A 1 95 ? -5.390 22.868 -20.081 1.00 34.44 95 PRO A CA 1
ATOM 724 C C . PRO A 1 95 ? -4.050 23.402 -20.610 1.00 34.44 95 PRO A C 1
ATOM 726 O O . PRO A 1 95 ? -3.074 23.508 -19.873 1.00 34.44 95 PRO A O 1
ATOM 729 N N . GLY A 1 96 ? -4.028 23.804 -21.883 1.00 37.41 96 GLY A N 1
ATOM 730 C CA . GLY A 1 96 ? -2.878 24.445 -22.529 1.00 37.41 96 GLY A CA 1
ATOM 731 C C . GLY A 1 96 ? -2.412 23.705 -23.784 1.00 37.41 96 GLY A C 1
ATOM 732 O O . GLY A 1 96 ? -1.962 22.566 -23.727 1.00 37.41 96 GLY A O 1
ATOM 733 N N . GLY A 1 97 ? -2.453 24.382 -24.938 1.00 40.19 97 GLY A N 1
ATOM 734 C CA . GLY A 1 97 ? -2.108 23.825 -26.259 1.00 40.19 97 GLY A CA 1
ATOM 735 C C . GLY A 1 97 ? -0.622 23.500 -26.498 1.00 40.19 97 GLY A C 1
ATOM 736 O O . GLY A 1 97 ? -0.173 23.504 -27.641 1.00 40.19 97 GLY A O 1
ATOM 737 N N . ARG A 1 98 ? 0.158 23.262 -25.437 1.00 38.81 98 ARG A N 1
ATOM 738 C CA . ARG A 1 98 ? 1.544 22.773 -25.458 1.00 38.81 98 ARG A CA 1
ATOM 739 C C . ARG A 1 98 ? 1.702 21.786 -24.301 1.00 38.81 98 ARG A C 1
ATOM 741 O O . ARG A 1 98 ? 1.828 22.208 -23.160 1.00 38.81 98 ARG A O 1
ATOM 748 N N . GLY A 1 99 ? 1.650 20.487 -24.601 1.00 37.59 99 GLY A N 1
ATOM 749 C CA . GLY A 1 99 ? 1.528 19.413 -23.608 1.00 37.59 99 GLY A CA 1
ATOM 750 C C . GLY A 1 99 ? 2.732 19.245 -22.671 1.00 37.59 99 GLY A C 1
ATOM 751 O O . GLY A 1 99 ? 3.627 18.445 -22.941 1.00 37.59 99 GLY A O 1
ATOM 752 N N . GLY A 1 100 ? 2.692 19.962 -21.551 1.00 31.00 100 GLY A N 1
ATOM 753 C CA . GLY A 1 100 ? 3.483 19.855 -20.318 1.00 31.00 100 GLY A CA 1
ATOM 754 C C . GLY A 1 100 ? 2.739 20.671 -19.244 1.00 31.00 100 GLY A C 1
ATOM 755 O O . GLY A 1 100 ? 1.913 21.507 -19.596 1.00 31.00 100 GLY A O 1
ATOM 756 N N . VAL A 1 101 ? 2.922 20.497 -17.939 1.00 36.38 101 VAL A N 1
ATOM 757 C CA . VAL A 1 101 ? 4.040 19.940 -17.161 1.00 36.38 101 VAL A CA 1
ATOM 758 C C . VAL A 1 101 ? 3.461 19.354 -15.862 1.00 36.38 101 VAL A C 1
ATOM 760 O O . VAL A 1 101 ? 2.367 19.731 -15.451 1.00 36.38 101 VAL A O 1
ATOM 763 N N . ASP A 1 102 ? 4.217 18.551 -15.122 1.00 36.94 102 ASP A N 1
ATOM 764 C CA . ASP A 1 102 ? 4.143 17.086 -15.106 1.00 36.94 102 ASP A CA 1
ATOM 765 C C . ASP A 1 102 ? 4.380 16.657 -13.620 1.00 36.94 102 ASP A C 1
ATOM 767 O O . ASP A 1 102 ? 3.838 17.350 -12.763 1.00 36.94 102 ASP A O 1
ATOM 771 N N . LEU A 1 103 ? 5.021 15.592 -13.122 1.00 34.38 103 LEU A N 1
ATOM 772 C CA . LEU A 1 103 ? 6.113 14.729 -13.574 1.00 34.38 103 LEU A CA 1
ATOM 773 C C . LEU A 1 103 ? 5.869 13.292 -13.063 1.00 34.38 103 LEU A C 1
ATOM 775 O O . LEU A 1 103 ? 6.107 12.986 -11.897 1.00 34.38 103 LEU A O 1
ATOM 779 N N . GLY A 1 104 ? 5.420 12.386 -13.934 1.00 33.12 104 GLY A N 1
ATOM 780 C CA . GLY A 1 104 ? 5.267 10.955 -13.627 1.00 33.12 104 GLY A CA 1
ATOM 781 C C . GLY A 1 104 ? 6.568 10.173 -13.822 1.00 33.12 104 GLY A C 1
ATOM 782 O O . GLY A 1 104 ? 6.592 9.240 -14.625 1.00 33.12 104 GLY A O 1
ATOM 783 N N . ALA A 1 105 ? 7.648 10.591 -13.154 1.00 33.66 105 ALA A N 1
ATOM 784 C CA . ALA A 1 105 ? 8.963 9.971 -13.301 1.00 33.66 105 ALA A CA 1
ATOM 785 C C . ALA A 1 105 ? 8.931 8.482 -12.923 1.00 33.66 105 ALA A C 1
ATOM 787 O O . ALA A 1 105 ? 8.335 8.094 -11.915 1.00 33.66 105 ALA A O 1
ATOM 788 N N . VAL A 1 106 ? 9.641 7.652 -13.691 1.00 37.31 106 VAL A N 1
ATOM 789 C CA . VAL A 1 106 ? 9.896 6.250 -13.330 1.00 37.31 106 VAL A CA 1
ATOM 790 C C . VAL A 1 106 ? 11.005 6.205 -12.277 1.00 37.31 106 VAL A C 1
ATOM 792 O O . VAL A 1 106 ? 12.130 5.781 -12.533 1.00 37.31 106 VAL A O 1
ATOM 795 N N . ALA A 1 107 ? 10.684 6.680 -11.075 1.00 39.34 107 ALA A N 1
ATOM 796 C CA . ALA A 1 107 ? 11.489 6.447 -9.889 1.00 39.34 107 ALA A CA 1
ATOM 797 C C . ALA A 1 107 ? 11.427 4.948 -9.567 1.00 39.34 107 ALA A C 1
ATOM 799 O O . ALA A 1 107 ? 10.496 4.489 -8.907 1.00 39.34 107 ALA A O 1
ATOM 800 N N . ILE A 1 108 ? 12.402 4.182 -10.074 1.00 45.84 108 ILE A N 1
ATOM 801 C CA . ILE A 1 108 ? 12.607 2.768 -9.728 1.00 45.84 108 ILE A CA 1
ATOM 802 C C . ILE A 1 108 ? 13.199 2.703 -8.312 1.00 45.84 108 ILE A C 1
ATOM 804 O O . ILE A 1 108 ? 14.333 2.268 -8.102 1.00 45.84 108 ILE A O 1
ATOM 808 N N . ASP A 1 109 ? 12.424 3.173 -7.337 1.00 50.25 109 ASP A N 1
ATOM 809 C CA . ASP A 1 109 ? 12.788 3.171 -5.928 1.00 50.25 109 ASP A CA 1
ATOM 810 C C . ASP A 1 109 ? 12.953 1.719 -5.477 1.00 50.25 109 ASP A C 1
ATOM 812 O O . ASP A 1 109 ? 11.979 0.971 -5.386 1.00 50.25 109 ASP A O 1
ATOM 816 N N . GLN A 1 110 ? 14.195 1.311 -5.190 1.00 58.47 110 GLN A N 1
ATOM 817 C CA . GLN A 1 110 ? 14.485 0.033 -4.540 1.00 58.47 110 GLN A CA 1
ATOM 818 C C . GLN A 1 110 ? 14.117 0.102 -3.054 1.00 58.47 110 GLN A C 1
ATOM 820 O O . GLN A 1 110 ? 14.985 0.112 -2.179 1.00 58.47 110 GLN A O 1
ATOM 825 N N . ALA A 1 111 ? 12.816 0.132 -2.769 1.00 61.72 111 ALA A N 1
ATOM 826 C CA . ALA A 1 111 ? 12.286 0.064 -1.416 1.00 61.72 111 ALA A CA 1
ATOM 827 C C . ALA A 1 111 ? 12.684 -1.279 -0.779 1.00 61.72 111 ALA A C 1
ATOM 829 O O . ALA A 1 111 ? 12.124 -2.318 -1.130 1.00 61.72 111 ALA A O 1
ATOM 830 N N . ARG A 1 112 ? 13.678 -1.256 0.122 1.00 81.00 112 ARG A N 1
ATOM 831 C CA . ARG A 1 112 ? 14.099 -2.387 0.965 1.00 81.00 112 ARG A CA 1
ATOM 832 C C . ARG A 1 112 ? 13.460 -2.246 2.337 1.00 81.00 112 ARG A C 1
ATOM 834 O O . ARG A 1 112 ? 13.928 -1.462 3.158 1.00 81.00 112 ARG A O 1
ATOM 841 N N . ALA A 1 113 ? 12.396 -2.999 2.564 1.00 89.31 113 ALA A N 1
ATOM 842 C CA . ALA A 1 113 ? 11.511 -2.799 3.699 1.00 89.31 113 ALA A CA 1
ATOM 843 C C . ALA A 1 113 ? 10.940 -4.134 4.202 1.00 89.31 113 ALA A C 1
ATOM 845 O O . ALA A 1 113 ? 10.904 -5.130 3.476 1.00 89.31 113 ALA A O 1
ATOM 846 N N . ALA A 1 114 ? 10.510 -4.162 5.463 1.00 94.69 114 ALA A N 1
ATOM 847 C CA . ALA A 1 114 ? 9.920 -5.348 6.070 1.00 94.69 114 ALA A CA 1
ATOM 848 C C . ALA A 1 114 ? 8.452 -5.488 5.645 1.00 94.69 114 ALA A C 1
ATOM 850 O O . ALA A 1 114 ? 7.692 -4.522 5.723 1.00 94.69 114 ALA A O 1
ATOM 851 N N . ALA A 1 115 ? 8.033 -6.686 5.240 1.00 96.31 115 ALA A N 1
ATOM 852 C CA . ALA A 1 115 ? 6.647 -6.969 4.891 1.00 96.31 115 ALA A CA 1
ATOM 853 C C . ALA A 1 115 ? 5.746 -6.857 6.128 1.00 96.31 115 ALA A C 1
ATOM 855 O O . ALA A 1 115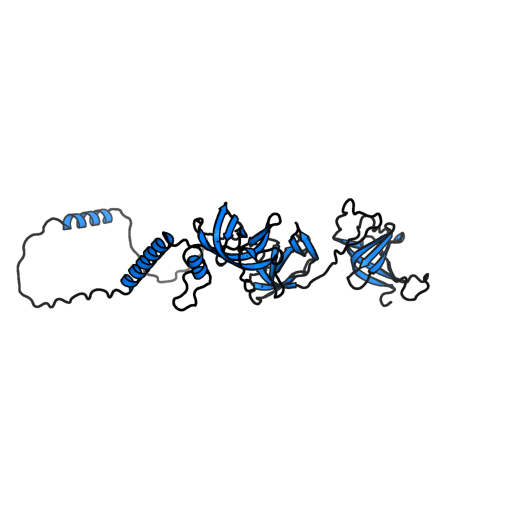 ? 5.823 -7.671 7.054 1.00 96.31 115 ALA A O 1
ATOM 856 N N . THR A 1 116 ? 4.893 -5.834 6.157 1.00 96.44 116 THR A N 1
ATOM 857 C CA . THR A 1 116 ? 3.990 -5.557 7.277 1.00 96.44 116 THR A CA 1
ATOM 858 C C . THR A 1 116 ? 2.626 -6.187 7.101 1.00 96.44 116 THR A C 1
ATOM 860 O O . THR A 1 116 ? 2.050 -6.567 8.117 1.00 96.44 116 THR A O 1
ATOM 863 N N . MET A 1 117 ? 2.143 -6.356 5.867 1.00 96.69 117 MET A N 1
ATOM 864 C CA . MET A 1 117 ? 0.966 -7.160 5.524 1.00 96.69 117 MET A CA 1
ATOM 865 C C . MET A 1 117 ? 1.221 -7.879 4.187 1.00 96.69 117 MET A C 1
ATOM 867 O O . MET A 1 117 ? 1.256 -7.201 3.163 1.00 96.69 117 MET A O 1
ATOM 871 N N . PRO A 1 118 ? 1.463 -9.205 4.181 1.00 96.12 118 PRO A N 1
ATOM 872 C CA . PRO A 1 118 ? 1.711 -9.975 2.959 1.00 96.12 118 PRO A CA 1
ATOM 873 C C . PRO A 1 118 ? 0.515 -10.045 1.992 1.00 96.12 118 PRO A C 1
ATOM 875 O O . PRO A 1 118 ? -0.611 -9.744 2.396 1.00 96.12 118 PRO A O 1
ATOM 878 N N . PRO A 1 119 ? 0.742 -10.516 0.750 1.00 95.19 119 PRO A N 1
ATOM 879 C CA . PRO A 1 119 ? -0.329 -10.855 -0.187 1.00 95.19 119 PRO A CA 1
ATOM 880 C C . PRO A 1 119 ? -1.248 -11.952 0.363 1.00 95.19 119 PRO A C 1
ATOM 882 O O . PRO A 1 119 ? -0.815 -12.802 1.144 1.00 95.19 119 PRO A O 1
ATOM 885 N N . GLY A 1 120 ? -2.511 -11.944 -0.060 1.00 92.81 120 GLY A N 1
ATOM 886 C CA . GLY A 1 120 ? -3.539 -12.897 0.373 1.00 92.81 120 GLY A CA 1
ATOM 887 C C . GLY A 1 120 ? -4.072 -12.659 1.793 1.00 92.81 120 GLY A C 1
ATOM 888 O O . GLY A 1 120 ? -4.751 -13.524 2.338 1.00 92.81 120 GLY A O 1
ATOM 889 N N . VAL A 1 121 ? -3.749 -11.516 2.419 1.00 94.31 121 VAL A N 1
ATOM 890 C CA . VAL A 1 121 ? -4.307 -11.110 3.728 1.00 94.31 121 VAL A CA 1
ATOM 891 C C . VAL A 1 121 ? -5.541 -10.212 3.577 1.00 94.31 121 VAL A C 1
ATOM 893 O O . VAL A 1 121 ? -6.458 -10.316 4.386 1.00 94.31 121 VAL A O 1
ATOM 896 N N . VAL A 1 122 ? -5.553 -9.350 2.552 1.00 92.25 122 VAL A N 1
ATOM 897 C CA . VAL A 1 122 ? -6.699 -8.501 2.144 1.00 92.25 122 VAL A CA 1
ATOM 898 C C . VAL A 1 122 ? -6.869 -8.395 0.617 1.00 92.25 122 VAL A C 1
ATOM 900 O O . VAL A 1 122 ? -7.890 -7.912 0.147 1.00 92.25 122 VAL A O 1
ATOM 903 N N . ASP A 1 123 ? -5.862 -8.802 -0.164 1.00 92.06 123 ASP A N 1
ATOM 904 C CA . ASP A 1 123 ? -5.873 -8.853 -1.632 1.00 92.06 123 ASP A CA 1
ATOM 905 C C . ASP A 1 123 ? -4.753 -9.811 -2.096 1.00 92.06 123 ASP A C 1
ATOM 907 O O . ASP A 1 123 ? -3.673 -9.838 -1.501 1.00 92.06 123 ASP A O 1
ATOM 911 N N . ASP A 1 124 ? -4.989 -10.617 -3.135 1.00 92.81 124 ASP A N 1
ATOM 912 C CA . ASP A 1 124 ? -4.038 -11.632 -3.632 1.00 92.81 124 ASP A CA 1
ATOM 913 C C . ASP A 1 124 ? -2.796 -11.052 -4.340 1.00 92.81 124 ASP A C 1
ATOM 915 O O . ASP A 1 124 ? -1.809 -11.761 -4.562 1.00 92.81 124 ASP A O 1
ATOM 919 N N . ARG A 1 125 ? -2.839 -9.780 -4.751 1.00 93.00 125 ARG A N 1
ATOM 920 C CA . ARG A 1 125 ? -1.805 -9.098 -5.548 1.00 93.00 125 ARG A CA 1
ATOM 921 C C . ARG A 1 125 ? -1.287 -7.805 -4.918 1.00 93.00 125 ARG A C 1
ATOM 923 O O . ARG A 1 125 ? -0.316 -7.249 -5.436 1.00 93.00 125 ARG A O 1
ATOM 930 N N . ALA A 1 126 ? -1.880 -7.343 -3.822 1.00 92.81 126 ALA A N 1
ATOM 931 C CA . ALA A 1 126 ? -1.393 -6.222 -3.030 1.00 92.81 126 ALA A CA 1
ATOM 932 C C . ALA A 1 126 ? -0.797 -6.644 -1.681 1.00 92.81 126 ALA A C 1
ATOM 934 O O . ALA A 1 126 ? -1.200 -7.624 -1.060 1.00 92.81 126 ALA A O 1
ATOM 935 N N . PHE A 1 127 ? 0.195 -5.883 -1.224 1.00 95.75 127 PHE A N 1
ATOM 936 C CA . PHE A 1 127 ? 0.852 -6.066 0.067 1.00 95.75 127 PHE A CA 1
ATOM 937 C C . PHE A 1 127 ? 1.409 -4.743 0.592 1.00 95.75 127 PHE A C 1
ATOM 939 O O . PHE A 1 127 ? 1.534 -3.766 -0.142 1.00 95.75 127 PHE A O 1
ATOM 946 N N . TRP A 1 128 ? 1.763 -4.705 1.875 1.00 95.69 128 TRP A N 1
ATOM 947 C CA . TRP A 1 128 ? 2.369 -3.536 2.506 1.00 95.69 128 TRP A CA 1
ATOM 948 C C . TRP A 1 128 ? 3.772 -3.844 3.003 1.00 95.69 128 TRP A C 1
ATOM 950 O O . TRP A 1 128 ? 4.028 -4.895 3.602 1.00 95.69 128 TRP A O 1
ATOM 960 N N . LEU A 1 129 ? 4.665 -2.886 2.774 1.00 94.56 129 LEU A N 1
ATOM 961 C CA . LEU A 1 129 ? 6.016 -2.855 3.322 1.00 94.56 129 LEU A CA 1
ATOM 962 C C . LEU A 1 129 ? 6.177 -1.655 4.260 1.00 94.56 129 LEU A C 1
ATOM 964 O O . LEU A 1 129 ? 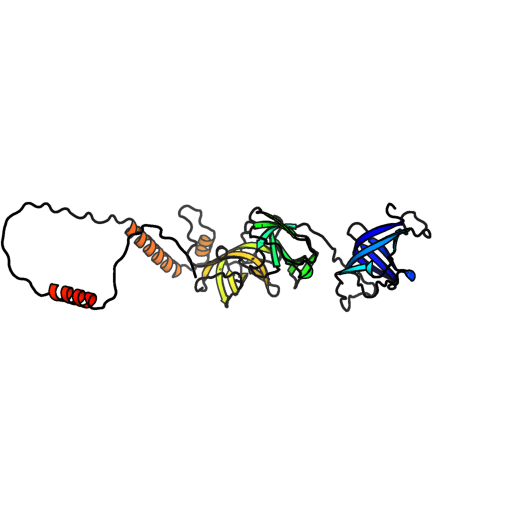5.473 -0.659 4.108 1.00 94.56 129 LEU A O 1
ATOM 968 N N . GLN A 1 130 ? 7.132 -1.723 5.190 1.00 92.69 130 GLN A N 1
ATOM 969 C CA . GLN A 1 130 ? 7.523 -0.595 6.040 1.00 92.69 130 GLN A CA 1
ATOM 970 C C . GLN A 1 130 ? 9.025 -0.570 6.336 1.00 92.69 130 GLN A C 1
ATOM 972 O O . GLN A 1 130 ? 9.644 -1.609 6.581 1.00 92.69 130 GLN A O 1
ATOM 977 N N . ASP A 1 131 ? 9.586 0.636 6.360 1.00 86.75 131 ASP A N 1
ATOM 978 C CA . ASP A 1 131 ? 10.928 0.930 6.860 1.00 86.75 131 ASP A CA 1
ATOM 979 C C . ASP A 1 131 ? 10.877 1.972 8.002 1.00 86.75 131 ASP A C 1
ATOM 981 O O . ASP A 1 131 ? 9.851 2.146 8.664 1.00 86.75 131 ASP A O 1
ATOM 985 N N . ALA A 1 132 ? 12.001 2.633 8.293 1.00 83.25 132 ALA A N 1
ATOM 986 C CA . ALA A 1 132 ? 12.093 3.643 9.349 1.00 83.25 132 ALA A CA 1
ATOM 987 C C . ALA A 1 132 ? 11.449 5.003 8.990 1.00 83.25 132 ALA A C 1
ATOM 989 O O . ALA A 1 132 ? 11.273 5.837 9.877 1.00 83.25 132 ALA A O 1
ATOM 990 N N . SER A 1 133 ? 11.122 5.244 7.717 1.00 80.94 133 SER A N 1
ATOM 991 C CA . SER A 1 133 ? 10.502 6.481 7.221 1.00 80.94 133 SER A CA 1
ATOM 992 C C . SER A 1 133 ? 8.972 6.407 7.192 1.00 80.94 133 SER A C 1
ATOM 994 O O . SER A 1 133 ? 8.299 7.393 7.491 1.00 80.94 133 SER A O 1
ATOM 996 N N . GLY A 1 134 ? 8.420 5.235 6.875 1.00 85.69 134 GLY A N 1
ATOM 997 C CA . GLY A 1 134 ? 6.985 5.012 6.744 1.00 85.69 134 GLY A CA 1
ATOM 998 C C . GLY A 1 134 ? 6.671 3.659 6.112 1.00 85.69 134 GLY A C 1
ATOM 999 O O . GLY A 1 134 ? 7.563 2.842 5.876 1.00 85.69 134 GLY A O 1
ATOM 1000 N N . GLY A 1 135 ? 5.386 3.418 5.858 1.00 90.44 135 GLY A N 1
ATOM 1001 C CA . GLY A 1 135 ? 4.927 2.256 5.101 1.00 90.44 135 GLY A CA 1
ATOM 1002 C C . GLY A 1 135 ? 4.393 2.634 3.723 1.00 90.44 135 GLY A C 1
ATOM 1003 O O . GLY A 1 135 ? 4.144 3.805 3.442 1.00 90.44 135 GLY A O 1
ATOM 1004 N N . ILE A 1 136 ? 4.232 1.643 2.850 1.00 89.44 136 ILE A N 1
ATOM 1005 C CA . ILE A 1 136 ? 3.741 1.841 1.483 1.00 89.44 136 ILE A CA 1
ATOM 1006 C C . ILE A 1 136 ? 2.873 0.664 1.032 1.00 89.44 136 ILE A C 1
ATOM 1008 O O . ILE A 1 136 ? 3.214 -0.497 1.265 1.00 89.44 136 ILE A O 1
ATOM 1012 N N . HIS A 1 137 ? 1.753 0.984 0.380 1.00 92.50 137 HIS A N 1
ATOM 1013 C CA . HIS A 1 137 ? 0.931 0.024 -0.353 1.00 92.50 137 HIS A CA 1
ATOM 1014 C C . HIS A 1 137 ? 1.639 -0.350 -1.660 1.00 92.50 137 HIS A C 1
ATOM 1016 O O . HIS A 1 137 ? 2.022 0.535 -2.425 1.00 92.50 137 HIS A O 1
ATOM 1022 N N . VAL A 1 138 ? 1.808 -1.642 -1.923 1.00 93.00 138 VAL A N 1
ATOM 1023 C CA . VAL A 1 138 ? 2.408 -2.180 -3.147 1.00 93.00 138 VAL A CA 1
ATOM 1024 C C . VAL A 1 138 ? 1.355 -2.997 -3.882 1.00 93.00 138 VAL A C 1
ATOM 1026 O O . VAL A 1 138 ? 0.858 -3.970 -3.326 1.00 93.00 138 VAL A O 1
ATOM 1029 N N . PHE A 1 139 ? 1.047 -2.644 -5.131 1.00 91.06 139 PHE A N 1
ATOM 1030 C CA . PHE A 1 139 ? 0.117 -3.394 -5.984 1.00 91.06 139 PHE A CA 1
ATOM 1031 C C . PHE A 1 139 ? 0.855 -4.026 -7.165 1.00 91.06 139 PHE A C 1
ATOM 1033 O O . PHE A 1 139 ? 1.612 -3.348 -7.866 1.00 91.06 139 PHE A O 1
ATOM 1040 N N . VAL A 1 140 ? 0.623 -5.316 -7.417 1.00 90.50 140 VAL A N 1
ATOM 1041 C CA . VAL A 1 140 ? 1.336 -6.075 -8.452 1.00 90.50 140 VAL A CA 1
ATOM 1042 C C . VAL A 1 140 ? 0.419 -6.439 -9.611 1.00 90.50 140 VAL A C 1
ATOM 1044 O O . VAL A 1 140 ? -0.393 -7.368 -9.546 1.00 90.50 140 VAL A O 1
ATOM 1047 N N . SER A 1 141 ? 0.611 -5.733 -10.724 1.00 85.06 141 SER A N 1
ATOM 1048 C CA . SER A 1 141 ? -0.082 -5.980 -11.984 1.00 85.06 141 SER A CA 1
ATOM 1049 C C . SER A 1 141 ? 0.053 -7.440 -12.433 1.00 85.06 141 SER A C 1
ATOM 1051 O O . SER A 1 141 ? 1.026 -8.142 -12.136 1.00 85.06 141 SER A O 1
ATOM 1053 N N . THR A 1 142 ? -0.918 -7.913 -13.209 1.00 81.06 142 THR A N 1
ATOM 1054 C CA . THR A 1 142 ? -0.831 -9.207 -13.898 1.00 81.06 142 THR A CA 1
ATOM 1055 C C . THR A 1 142 ? 0.323 -9.250 -14.906 1.00 81.06 142 THR A C 1
ATOM 1057 O O . THR A 1 142 ? 0.854 -10.329 -15.161 1.00 81.06 142 THR A O 1
ATOM 1060 N N . THR A 1 143 ? 0.780 -8.097 -15.412 1.00 75.69 143 THR A N 1
ATOM 1061 C CA . THR A 1 143 ? 1.931 -7.984 -16.332 1.00 75.69 143 THR A CA 1
ATOM 1062 C C . THR A 1 143 ? 3.271 -8.337 -15.683 1.00 75.69 143 THR A C 1
ATOM 1064 O O . THR A 1 143 ? 4.170 -8.808 -16.374 1.00 75.69 143 THR A O 1
ATOM 1067 N N . ALA A 1 144 ? 3.397 -8.182 -14.359 1.00 77.81 144 ALA A N 1
ATOM 1068 C CA . ALA A 1 144 ? 4.588 -8.592 -13.613 1.00 77.81 144 ALA A CA 1
ATOM 1069 C C . ALA A 1 144 ? 4.702 -10.126 -13.451 1.00 77.81 144 ALA A C 1
ATOM 1071 O O . ALA A 1 144 ? 5.730 -10.626 -12.999 1.00 77.81 144 ALA A O 1
ATOM 1072 N N . GLY A 1 145 ? 3.667 -10.882 -13.841 1.00 83.94 145 GLY A N 1
ATOM 1073 C CA . GLY A 1 145 ? 3.658 -12.343 -13.832 1.00 83.94 145 GLY A CA 1
ATOM 1074 C C . GLY A 1 145 ? 3.207 -12.953 -12.502 1.00 83.94 145 GLY A C 1
ATOM 1075 O O . GLY A 1 145 ? 2.193 -12.550 -11.918 1.00 83.94 145 GLY A O 1
ATOM 1076 N N . ALA A 1 146 ? 3.921 -13.989 -12.059 1.00 87.00 146 ALA A N 1
ATOM 1077 C CA . ALA A 1 146 ? 3.654 -14.676 -10.799 1.00 87.00 146 ALA A CA 1
ATOM 1078 C C . ALA A 1 146 ? 4.277 -13.914 -9.621 1.00 87.00 146 ALA A C 1
ATOM 1080 O O . ALA A 1 146 ? 5.431 -13.494 -9.679 1.00 87.00 146 ALA A O 1
ATOM 1081 N N . LEU A 1 147 ? 3.515 -13.764 -8.540 1.00 90.62 147 LEU A N 1
ATOM 1082 C CA . LEU A 1 147 ? 3.979 -13.114 -7.320 1.00 90.62 147 LEU A CA 1
ATOM 1083 C C . LEU A 1 147 ? 4.892 -14.077 -6.531 1.00 90.62 147 LEU A C 1
ATOM 1085 O O . LEU A 1 147 ? 4.517 -15.242 -6.365 1.00 90.62 147 LEU A O 1
ATOM 1089 N N . PRO A 1 148 ? 6.072 -13.651 -6.042 1.00 92.00 148 PRO A N 1
ATOM 1090 C CA . PRO A 1 148 ? 6.883 -14.491 -5.168 1.00 92.00 148 PRO A CA 1
ATOM 1091 C C . PRO A 1 148 ? 6.181 -14.694 -3.820 1.00 92.00 148 PRO A C 1
ATOM 1093 O O . PRO A 1 148 ? 5.434 -13.834 -3.356 1.00 92.00 148 PRO A O 1
ATOM 1096 N N . ALA A 1 149 ? 6.459 -15.818 -3.159 1.00 94.25 149 ALA A N 1
ATOM 1097 C CA . ALA A 1 149 ? 5.983 -16.056 -1.802 1.00 94.25 149 ALA A CA 1
ATOM 1098 C C . ALA A 1 149 ? 6.673 -15.086 -0.824 1.00 94.25 149 ALA A C 1
ATOM 1100 O O . ALA A 1 149 ? 7.850 -15.252 -0.512 1.00 94.25 149 ALA A O 1
ATOM 1101 N N . ILE A 1 150 ? 5.927 -14.082 -0.358 1.00 95.88 150 ILE A N 1
ATOM 1102 C CA . ILE A 1 150 ? 6.334 -13.122 0.676 1.00 95.88 150 ILE A CA 1
ATOM 1103 C C . ILE A 1 150 ? 5.676 -13.543 1.992 1.00 95.88 150 ILE A C 1
ATOM 1105 O O . ILE A 1 150 ? 4.463 -13.744 2.037 1.00 95.88 150 ILE A O 1
ATOM 1109 N N . GLN A 1 151 ? 6.449 -13.653 3.070 1.00 95.69 151 GLN A N 1
ATOM 1110 C CA . GLN A 1 151 ? 5.945 -13.916 4.418 1.00 95.69 151 GLN A CA 1
ATOM 1111 C C . GLN A 1 151 ? 5.943 -12.648 5.280 1.00 95.69 151 GLN A C 1
ATOM 1113 O O . GLN A 1 151 ? 6.598 -11.648 4.985 1.00 95.69 151 GLN A O 1
ATOM 1118 N N . LEU A 1 152 ? 5.180 -12.676 6.375 1.00 95.56 152 LEU A N 1
ATOM 1119 C CA . LEU A 1 152 ? 5.132 -11.565 7.321 1.00 95.56 152 LEU A CA 1
ATOM 1120 C C . LEU A 1 152 ? 6.516 -11.363 7.957 1.00 95.56 152 LEU A C 1
ATOM 1122 O O . LEU A 1 152 ? 7.089 -12.305 8.500 1.00 95.56 152 LEU A O 1
ATOM 1126 N N . HIS A 1 153 ? 6.997 -10.120 7.940 1.00 95.06 153 HIS A N 1
ATOM 1127 C CA . HIS A 1 153 ? 8.340 -9.696 8.350 1.00 95.06 153 HIS A CA 1
ATOM 1128 C C . HIS A 1 153 ? 9.497 -10.078 7.403 1.00 95.06 153 HIS A C 1
ATOM 1130 O O . HIS A 1 153 ? 10.643 -9.814 7.760 1.00 95.06 153 HIS A O 1
ATOM 1136 N N . ASP A 1 154 ? 9.259 -10.612 6.198 1.00 96.19 154 ASP A N 1
ATOM 1137 C CA . ASP A 1 154 ? 10.332 -10.746 5.195 1.00 96.19 154 ASP A CA 1
ATOM 1138 C C . ASP A 1 154 ? 10.903 -9.378 4.792 1.00 96.19 154 ASP A C 1
ATOM 1140 O O . ASP A 1 154 ? 10.172 -8.401 4.635 1.00 96.19 154 ASP A O 1
ATOM 1144 N N . ASN A 1 155 ? 12.217 -9.310 4.584 1.00 94.12 155 ASN A N 1
ATOM 1145 C CA . ASN A 1 155 ? 12.895 -8.176 3.967 1.00 94.12 155 ASN A CA 1
ATOM 1146 C C . ASN A 1 155 ? 12.718 -8.274 2.447 1.00 94.12 155 ASN A C 1
ATOM 1148 O O . ASN A 1 155 ? 13.301 -9.149 1.801 1.00 94.12 155 ASN A O 1
ATOM 1152 N N . VAL A 1 156 ? 11.912 -7.386 1.872 1.00 94.69 156 VAL A N 1
ATOM 1153 C CA . VAL A 1 156 ? 11.596 -7.376 0.441 1.00 94.69 156 VAL A CA 1
ATOM 1154 C C . VAL A 1 156 ? 12.222 -6.142 -0.200 1.00 94.69 156 VAL A C 1
ATOM 1156 O O . VAL A 1 156 ? 12.094 -5.037 0.321 1.00 94.69 156 VAL A O 1
ATOM 1159 N N . SER A 1 157 ? 12.885 -6.322 -1.345 1.00 89.62 157 SER A N 1
ATOM 1160 C CA . SER A 1 157 ? 13.210 -5.229 -2.265 1.00 89.62 157 SER A CA 1
ATOM 1161 C C . SER A 1 157 ? 12.174 -5.188 -3.382 1.00 89.62 157 SER A C 1
ATOM 1163 O O . SER A 1 157 ? 12.106 -6.138 -4.166 1.00 89.62 157 SER A O 1
ATOM 1165 N N . VAL A 1 158 ? 11.413 -4.105 -3.496 1.00 88.50 158 VAL A N 1
ATOM 1166 C CA . VAL A 1 158 ? 10.492 -3.887 -4.625 1.00 88.50 158 VAL A CA 1
ATOM 1167 C C . VAL A 1 158 ? 11.074 -2.846 -5.573 1.00 88.50 158 VAL A C 1
ATOM 1169 O O . VAL A 1 158 ? 11.805 -1.957 -5.153 1.00 88.50 158 VAL A O 1
ATOM 1172 N N . ARG A 1 159 ? 10.751 -2.975 -6.859 1.00 81.56 159 ARG A N 1
ATOM 1173 C CA . ARG A 1 159 ? 10.923 -1.971 -7.910 1.00 81.56 159 ARG A CA 1
ATOM 1174 C C . ARG A 1 159 ? 9.558 -1.722 -8.545 1.00 81.56 159 ARG A C 1
ATOM 1176 O O . ARG A 1 159 ? 8.851 -2.675 -8.854 1.00 81.56 159 ARG A O 1
ATOM 1183 N N . GLY A 1 160 ? 9.186 -0.468 -8.752 1.00 71.44 160 GLY A N 1
ATOM 1184 C CA . GLY A 1 160 ? 7.881 -0.108 -9.305 1.00 71.44 160 GLY A CA 1
ATOM 1185 C C . GLY A 1 160 ? 7.802 1.376 -9.639 1.00 71.44 160 GLY A C 1
ATOM 1186 O O . GLY A 1 160 ? 8.807 2.075 -9.554 1.00 71.44 160 GLY A O 1
ATOM 1187 N N . ARG A 1 161 ? 6.610 1.849 -10.002 1.00 69.38 161 ARG A N 1
ATOM 1188 C CA . ARG A 1 161 ? 6.300 3.264 -10.230 1.00 69.38 161 ARG A CA 1
ATOM 1189 C C . ARG A 1 161 ? 5.388 3.767 -9.115 1.00 69.38 161 ARG A C 1
ATOM 1191 O O . ARG A 1 161 ? 4.407 3.111 -8.778 1.00 69.38 161 ARG A O 1
ATOM 1198 N N . ILE A 1 162 ? 5.689 4.932 -8.545 1.00 74.00 162 ILE A N 1
ATOM 1199 C CA . ILE A 1 162 ? 4.784 5.587 -7.592 1.00 74.00 162 ILE A CA 1
ATOM 1200 C C . ILE A 1 162 ? 3.566 6.118 -8.358 1.00 74.00 162 ILE A C 1
ATOM 1202 O O . ILE A 1 162 ? 3.712 6.835 -9.350 1.00 74.00 162 ILE A O 1
ATOM 1206 N N . VAL A 1 163 ? 2.368 5.776 -7.891 1.00 68.88 163 VAL A N 1
ATOM 1207 C CA . VAL A 1 163 ? 1.086 6.203 -8.462 1.00 68.88 163 VAL A CA 1
ATOM 1208 C C . VAL A 1 163 ? 0.151 6.721 -7.369 1.00 68.88 163 VAL A C 1
ATOM 1210 O O . VAL A 1 163 ? 0.256 6.326 -6.209 1.00 68.88 163 VAL A O 1
ATOM 1213 N N . ASN A 1 164 ? -0.794 7.581 -7.753 1.00 67.31 164 ASN A N 1
ATOM 1214 C CA . ASN A 1 164 ? -1.908 7.976 -6.894 1.00 67.31 164 ASN A CA 1
ATOM 1215 C C . ASN A 1 164 ? -3.159 7.203 -7.335 1.00 67.31 164 ASN A C 1
ATOM 1217 O O . ASN A 1 164 ? -3.761 7.518 -8.359 1.00 67.31 164 ASN A O 1
ATOM 1221 N N . SER A 1 165 ? -3.528 6.180 -6.568 1.00 63.06 165 SER A N 1
ATOM 1222 C CA . SER A 1 165 ? -4.626 5.248 -6.845 1.00 63.06 165 SER A CA 1
ATOM 1223 C C . SER A 1 165 ? -5.798 5.593 -5.924 1.00 63.06 165 SER A C 1
ATOM 1225 O O . SER A 1 165 ? -5.663 5.536 -4.705 1.00 63.06 165 SER A O 1
ATOM 1227 N N . PHE A 1 166 ? -6.920 6.072 -6.476 1.00 62.62 166 PHE A N 1
ATOM 1228 C CA . PHE A 1 166 ? -8.077 6.584 -5.706 1.00 62.62 166 PHE A CA 1
ATOM 1229 C C . PHE A 1 166 ? -7.729 7.627 -4.612 1.00 62.62 166 PHE A C 1
ATOM 1231 O O . PHE A 1 166 ? -8.446 7.794 -3.626 1.00 62.62 166 PHE A O 1
ATOM 1238 N N . GLY A 1 167 ? -6.625 8.358 -4.803 1.00 63.09 167 GLY A N 1
ATOM 1239 C CA . GLY A 1 167 ? -6.103 9.358 -3.866 1.00 63.09 167 GLY A CA 1
ATOM 1240 C C . GLY A 1 167 ? -5.099 8.832 -2.832 1.00 63.09 167 GLY A C 1
ATOM 1241 O O . GLY A 1 167 ? -4.487 9.656 -2.157 1.00 63.09 167 GLY A O 1
ATOM 1242 N N . ALA A 1 168 ? -4.898 7.516 -2.726 1.00 67.06 168 ALA A N 1
ATOM 1243 C CA . ALA A 1 168 ? -3.849 6.894 -1.917 1.00 67.06 168 ALA A CA 1
ATOM 1244 C C . ALA A 1 168 ? -2.531 6.773 -2.705 1.00 67.06 168 ALA A C 1
ATOM 1246 O O . ALA A 1 168 ? -2.552 6.565 -3.922 1.00 67.06 168 ALA A O 1
ATOM 1247 N N . ARG A 1 169 ? -1.382 6.873 -2.023 1.00 73.62 169 ARG A N 1
ATOM 1248 C CA . ARG A 1 169 ? -0.058 6.660 -2.641 1.00 73.62 169 ARG A CA 1
ATOM 1249 C C . ARG A 1 169 ? 0.293 5.168 -2.671 1.00 73.62 169 ARG A C 1
ATOM 1251 O O . ARG A 1 169 ? 0.353 4.514 -1.635 1.00 73.62 169 ARG A O 1
ATOM 1258 N N . GLU A 1 170 ? 0.578 4.653 -3.860 1.00 81.94 170 GLU A N 1
ATOM 1259 C CA . GLU A 1 170 ? 0.814 3.232 -4.142 1.00 81.94 170 GLU A CA 1
ATOM 1260 C C . GLU A 1 170 ? 2.116 3.052 -4.943 1.00 81.94 170 GLU A C 1
ATOM 1262 O O . GLU A 1 170 ? 2.447 3.876 -5.795 1.00 81.94 170 GLU A O 1
ATOM 1267 N N . LEU A 1 171 ? 2.854 1.970 -4.689 1.00 85.69 171 LEU A N 1
ATOM 1268 C CA . LEU A 1 171 ? 3.962 1.508 -5.524 1.00 85.69 171 LEU A CA 1
ATOM 1269 C C . LEU A 1 171 ? 3.450 0.410 -6.461 1.00 85.69 171 LEU A C 1
ATOM 1271 O O . LEU A 1 171 ? 3.215 -0.723 -6.039 1.00 85.69 171 LEU A O 1
ATOM 1275 N N . ARG A 1 172 ? 3.268 0.743 -7.738 1.00 84.00 172 ARG A N 1
ATOM 1276 C CA . ARG A 1 172 ? 2.753 -0.184 -8.745 1.00 84.00 172 ARG A CA 1
ATOM 1277 C C . ARG A 1 172 ? 3.882 -0.973 -9.398 1.00 84.00 172 ARG A C 1
ATOM 1279 O O . ARG A 1 172 ? 4.865 -0.397 -9.864 1.00 84.00 172 ARG A O 1
ATOM 1286 N N . VAL A 1 173 ? 3.743 -2.295 -9.428 1.00 83.50 173 VAL A N 1
ATOM 1287 C CA . VAL A 1 173 ? 4.737 -3.229 -9.970 1.00 83.50 173 VAL A CA 1
ATOM 1288 C C . VAL A 1 173 ? 4.189 -3.873 -11.239 1.00 83.50 173 VAL A C 1
ATOM 1290 O O . VAL A 1 173 ? 3.244 -4.658 -11.190 1.00 83.50 173 VAL A O 1
ATOM 1293 N N . GLU A 1 174 ? 4.793 -3.541 -12.379 1.00 78.75 174 GLU A N 1
ATOM 1294 C CA . GLU A 1 174 ? 4.342 -3.976 -13.713 1.00 78.75 174 GLU A CA 1
ATOM 1295 C C . GLU A 1 174 ? 5.386 -4.801 -14.483 1.00 78.75 174 GLU A C 1
ATOM 1297 O O . GLU A 1 174 ? 5.055 -5.385 -15.516 1.00 78.75 174 GLU A O 1
ATOM 1302 N N . LEU A 1 175 ? 6.616 -4.894 -13.962 1.00 74.44 175 LEU A N 1
ATOM 1303 C CA . LEU A 1 175 ? 7.741 -5.623 -14.555 1.00 74.44 175 LEU A CA 1
ATOM 1304 C C . LEU A 1 175 ? 7.971 -6.985 -13.864 1.00 74.44 175 LEU A C 1
ATOM 1306 O O . LEU A 1 175 ? 7.920 -7.049 -12.632 1.00 74.44 175 LEU A O 1
ATOM 1310 N N . PRO A 1 176 ? 8.311 -8.051 -14.614 1.00 76.00 176 PRO A N 1
ATOM 1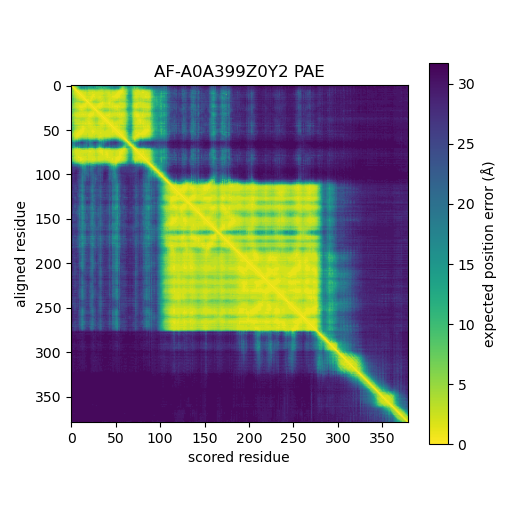311 C CA . PRO A 1 176 ? 8.889 -9.275 -14.054 1.00 76.00 176 PRO A CA 1
ATOM 1312 C C . PRO A 1 176 ? 10.193 -9.012 -13.286 1.00 76.00 176 PRO A C 1
ATOM 1314 O O . PRO A 1 176 ? 10.878 -8.014 -13.521 1.00 76.00 176 PRO A O 1
ATOM 1317 N N . ASP A 1 177 ? 10.534 -9.906 -12.352 1.00 80.25 177 ASP A N 1
ATOM 1318 C CA . ASP A 1 177 ? 11.745 -9.857 -11.509 1.00 80.25 177 ASP A CA 1
ATOM 1319 C C . ASP A 1 177 ? 11.951 -8.527 -10.748 1.00 80.25 177 ASP A C 1
ATOM 1321 O O . ASP A 1 177 ? 13.046 -8.184 -10.287 1.00 80.25 177 ASP A O 1
ATOM 1325 N N . ALA A 1 178 ? 10.883 -7.744 -10.593 1.00 83.00 178 ALA A N 1
ATOM 1326 C CA . ALA A 1 178 ? 10.892 -6.468 -9.893 1.00 83.00 178 ALA A CA 1
ATOM 1327 C C . ALA A 1 178 ? 10.857 -6.616 -8.362 1.00 83.00 178 ALA A C 1
ATOM 1329 O O . ALA A 1 178 ? 11.219 -5.677 -7.654 1.00 83.00 178 ALA A O 1
ATOM 1330 N N . ILE A 1 179 ? 10.467 -7.789 -7.855 1.00 91.12 179 ILE A N 1
ATOM 1331 C CA . ILE A 1 179 ? 10.355 -8.105 -6.428 1.00 91.12 179 ILE A CA 1
ATOM 1332 C C . ILE A 1 179 ? 11.409 -9.154 -6.069 1.00 91.12 179 ILE A C 1
ATOM 1334 O O . ILE A 1 179 ? 11.434 -10.238 -6.644 1.00 91.12 179 ILE A O 1
ATOM 1338 N N . GLY A 1 180 ? 12.260 -8.840 -5.094 1.00 91.00 180 GLY A N 1
ATOM 1339 C CA . GLY A 1 180 ? 13.241 -9.762 -4.523 1.00 91.00 180 GLY A CA 1
ATOM 1340 C C . GLY A 1 180 ? 12.984 -9.966 -3.035 1.00 91.00 180 GLY A C 1
ATOM 1341 O O . GLY A 1 180 ? 12.924 -8.991 -2.289 1.00 91.00 180 GLY A O 1
ATOM 1342 N N . VAL A 1 181 ? 12.854 -11.220 -2.602 1.00 95.38 181 VAL A N 1
ATOM 1343 C CA . VAL A 1 181 ? 12.681 -11.595 -1.189 1.00 95.38 181 VAL A CA 1
ATOM 1344 C C . VAL A 1 181 ? 14.039 -12.016 -0.627 1.00 95.38 181 VAL A C 1
ATOM 1346 O O . VAL A 1 181 ? 14.681 -12.914 -1.167 1.00 95.38 181 VAL A O 1
ATOM 1349 N N . HIS A 1 182 ? 14.491 -11.363 0.446 1.00 93.06 182 HIS A N 1
ATOM 1350 C CA . HIS A 1 182 ? 15.828 -11.545 1.039 1.00 93.06 182 HIS A CA 1
ATOM 1351 C C . HIS A 1 182 ? 15.788 -12.380 2.333 1.00 93.06 182 HIS A C 1
ATOM 1353 O O . HIS A 1 182 ? 16.753 -12.391 3.095 1.00 93.06 182 HIS A O 1
ATOM 1359 N N . GLY A 1 183 ? 14.674 -13.081 2.573 1.00 92.44 183 GLY A N 1
ATOM 1360 C CA . GLY A 1 183 ? 14.373 -13.798 3.815 1.00 92.44 183 GLY A CA 1
ATOM 1361 C C . GLY A 1 183 ? 13.937 -12.870 4.952 1.00 92.44 183 GLY A C 1
ATOM 1362 O O . GLY A 1 183 ? 13.723 -11.675 4.746 1.00 92.44 183 GLY A O 1
ATOM 1363 N N . ALA A 1 184 ? 13.822 -13.423 6.162 1.00 92.62 184 ALA A N 1
ATOM 1364 C CA . ALA A 1 184 ? 13.316 -12.711 7.333 1.00 92.62 184 ALA A CA 1
ATOM 1365 C C . ALA A 1 184 ? 14.111 -11.426 7.642 1.00 92.62 184 ALA A C 1
ATOM 1367 O O . ALA A 1 184 ? 15.330 -11.450 7.825 1.00 92.62 184 ALA A O 1
ATOM 1368 N N . GLY A 1 185 ? 13.399 -10.303 7.726 1.00 87.38 185 GLY A N 1
ATOM 1369 C CA . GLY A 1 185 ? 13.910 -9.011 8.169 1.00 87.38 185 GLY A CA 1
ATOM 1370 C C . GLY A 1 185 ? 13.660 -8.751 9.656 1.00 87.38 185 GLY A C 1
ATOM 1371 O O . GLY A 1 185 ? 13.173 -9.602 10.400 1.00 87.38 185 GLY A O 1
ATOM 1372 N N . ALA A 1 186 ? 13.975 -7.531 10.093 1.00 87.75 186 ALA A N 1
ATOM 1373 C CA . ALA A 1 186 ? 13.536 -7.046 11.397 1.00 87.75 186 ALA A CA 1
ATOM 1374 C C . ALA A 1 186 ? 12.018 -6.766 11.359 1.00 87.75 186 ALA A C 1
ATOM 1376 O O . ALA A 1 186 ? 11.562 -6.086 10.435 1.00 87.75 186 ALA A O 1
ATOM 1377 N N . PRO A 1 187 ? 11.219 -7.241 12.333 1.00 88.31 187 PRO A N 1
ATOM 1378 C CA . PRO A 1 187 ? 9.814 -6.865 12.433 1.00 88.31 187 PRO A CA 1
ATOM 1379 C C . PRO A 1 187 ? 9.647 -5.347 12.570 1.00 88.31 187 PRO A C 1
ATOM 1381 O O . PRO A 1 187 ? 10.291 -4.722 13.410 1.00 88.31 187 PRO A O 1
ATOM 1384 N N . ALA A 1 188 ? 8.756 -4.754 11.773 1.00 89.75 188 ALA A N 1
ATOM 1385 C CA . ALA A 1 188 ? 8.337 -3.374 11.991 1.00 89.75 188 ALA A CA 1
ATOM 1386 C C . ALA A 1 188 ? 7.458 -3.293 13.250 1.00 89.75 188 ALA A C 1
ATOM 1388 O O . ALA A 1 188 ? 6.433 -3.977 13.342 1.00 89.75 188 ALA A O 1
ATOM 1389 N N . GLU A 1 189 ? 7.855 -2.455 14.206 1.00 90.44 189 GLU A N 1
ATOM 1390 C CA . GLU A 1 189 ? 7.075 -2.178 15.415 1.00 90.44 189 GLU A CA 1
ATOM 1391 C C . GLU A 1 189 ? 5.957 -1.154 15.132 1.00 90.44 189 GLU A C 1
ATOM 1393 O O . GLU A 1 189 ? 6.157 -0.224 14.343 1.00 90.44 189 GLU A O 1
ATOM 1398 N N . PRO A 1 190 ? 4.772 -1.292 15.757 1.00 93.94 190 PRO A N 1
ATOM 1399 C CA . PRO A 1 190 ? 3.653 -0.388 15.534 1.00 93.94 190 PRO A CA 1
ATOM 1400 C C . PRO A 1 190 ? 3.868 0.964 16.225 1.00 93.94 190 PRO A C 1
ATOM 1402 O O . PRO A 1 190 ? 4.098 1.031 17.437 1.00 93.94 190 PRO A O 1
ATOM 1405 N N . VAL A 1 191 ? 3.688 2.062 15.488 1.00 93.94 191 VAL A N 1
ATOM 1406 C CA . VAL A 1 191 ? 3.683 3.409 16.081 1.00 93.94 191 VAL A CA 1
ATOM 1407 C C . VAL A 1 191 ? 2.427 3.562 16.941 1.00 93.94 191 VAL A C 1
ATOM 1409 O O . VAL A 1 191 ? 1.311 3.464 16.434 1.00 93.94 191 VAL A O 1
ATOM 1412 N N . THR A 1 192 ? 2.584 3.788 18.247 1.00 95.62 192 THR A N 1
ATOM 1413 C CA . THR A 1 192 ? 1.429 4.007 19.133 1.00 95.62 192 THR A CA 1
ATOM 1414 C C . THR A 1 192 ? 0.941 5.450 19.026 1.00 95.62 192 THR A C 1
ATOM 1416 O O . THR A 1 192 ? 1.735 6.376 19.190 1.00 95.62 192 THR A O 1
ATOM 1419 N N . LEU A 1 193 ? -0.353 5.629 18.757 1.00 94.44 193 LEU A N 1
ATOM 1420 C CA . LEU A 1 193 ? -1.008 6.917 18.503 1.00 94.44 193 LEU A CA 1
ATOM 1421 C C . LEU A 1 193 ? -2.284 7.067 19.347 1.00 94.44 193 LEU A C 1
ATOM 1423 O O . LEU A 1 193 ? -2.861 6.071 19.791 1.00 94.44 193 LEU A O 1
ATOM 1427 N N . GLN A 1 194 ? -2.738 8.310 19.531 1.00 95.12 194 GLN A N 1
ATOM 1428 C CA . GLN A 1 194 ? -4.130 8.595 19.907 1.00 95.12 194 GLN A CA 1
ATOM 1429 C C . GLN A 1 194 ? -5.060 8.375 18.706 1.00 95.12 194 GLN A C 1
ATOM 1431 O O . GLN A 1 194 ? -4.619 8.477 17.560 1.00 95.12 194 GLN A O 1
ATOM 1436 N N . THR A 1 195 ? -6.348 8.119 18.932 1.00 94.94 195 THR A N 1
ATOM 1437 C CA . THR A 1 195 ? -7.302 7.842 17.841 1.00 94.94 195 THR A CA 1
ATOM 1438 C C . THR A 1 195 ? -7.467 9.031 16.889 1.00 94.94 195 THR A C 1
ATOM 1440 O O . THR A 1 195 ? -7.490 8.838 15.676 1.00 94.94 195 THR A O 1
ATOM 1443 N N . SER A 1 196 ? -7.435 10.266 17.402 1.00 94.88 196 SER A N 1
ATOM 1444 C CA . SER A 1 196 ? -7.410 11.500 16.592 1.00 94.88 196 SER A CA 1
ATOM 1445 C C . SER A 1 196 ? -6.119 11.746 15.796 1.00 94.88 196 SER A C 1
ATOM 1447 O O . SER A 1 196 ? -6.113 12.582 14.895 1.00 94.88 196 SER A O 1
ATOM 1449 N N . GLN A 1 197 ? -5.023 11.045 16.109 1.00 95.50 197 GLN A N 1
ATOM 1450 C CA . GLN A 1 197 ? -3.722 11.184 15.433 1.00 95.50 197 GLN A CA 1
ATOM 1451 C C . GLN A 1 197 ? -3.549 10.203 14.261 1.00 95.50 197 GLN A C 1
ATOM 1453 O O . GLN A 1 197 ? -2.486 10.158 13.638 1.00 95.50 197 GLN A O 1
ATOM 1458 N N . VAL A 1 198 ? -4.569 9.390 13.973 1.00 96.62 198 VAL A N 1
ATOM 1459 C CA . VAL A 1 198 ? -4.584 8.472 12.834 1.00 96.62 198 VAL A CA 1
ATOM 1460 C C . VAL A 1 198 ? -5.112 9.220 11.613 1.00 96.62 198 VAL A C 1
ATOM 1462 O O . VAL A 1 198 ? -6.311 9.259 11.350 1.00 96.62 198 VAL A O 1
ATOM 1465 N N . ASP A 1 199 ? -4.192 9.841 10.880 1.00 93.62 199 ASP A N 1
ATOM 1466 C CA . ASP A 1 199 ? -4.478 10.614 9.674 1.00 93.62 199 ASP A CA 1
ATOM 1467 C C . ASP A 1 199 ? -3.736 10.071 8.437 1.00 93.62 199 ASP A C 1
ATOM 1469 O O . ASP A 1 199 ? -2.931 9.139 8.501 1.00 93.62 199 ASP A O 1
ATOM 1473 N N . LEU A 1 200 ? -4.009 10.672 7.279 1.00 89.44 200 LEU A N 1
ATOM 1474 C CA . LEU A 1 200 ? -3.459 10.245 5.991 1.00 89.44 200 LEU A CA 1
ATOM 1475 C C . LEU A 1 200 ? -1.967 10.599 5.797 1.00 89.44 200 LEU A C 1
ATOM 1477 O O . LEU A 1 200 ? -1.375 10.159 4.818 1.00 89.44 200 LEU A O 1
ATOM 1481 N N . SER A 1 201 ? -1.319 11.314 6.729 1.00 88.94 201 SER A N 1
ATOM 1482 C CA . SER A 1 201 ? 0.154 11.400 6.782 1.00 88.94 201 SER A CA 1
ATOM 1483 C C . SER A 1 201 ? 0.798 10.109 7.306 1.00 88.94 201 SER A C 1
ATOM 1485 O O . SER A 1 201 ? 2.010 9.923 7.185 1.00 88.94 201 SER A O 1
ATOM 1487 N N . ARG A 1 202 ? -0.009 9.202 7.877 1.00 89.88 202 ARG A N 1
ATOM 1488 C CA . ARG A 1 202 ? 0.392 7.860 8.323 1.00 89.88 202 ARG A CA 1
ATOM 1489 C C . ARG A 1 202 ? 0.002 6.750 7.347 1.00 89.88 202 ARG A C 1
ATOM 1491 O O . ARG A 1 202 ? 0.261 5.591 7.652 1.00 89.88 202 ARG A O 1
ATOM 1498 N N . GLU A 1 203 ? -0.597 7.082 6.202 1.00 90.50 203 GLU A N 1
ATOM 1499 C CA . GLU A 1 203 ? -1.043 6.120 5.185 1.00 90.50 203 GLU A CA 1
ATOM 1500 C C . GLU A 1 203 ? 0.069 5.111 4.825 1.00 90.50 203 GLU A C 1
ATOM 1502 O O . GLU A 1 203 ? 1.211 5.480 4.561 1.00 90.50 203 GLU A O 1
ATOM 1507 N N . GLY A 1 204 ? -0.265 3.820 4.874 1.00 92.62 204 GLY A N 1
ATOM 1508 C CA . GLY A 1 204 ? 0.647 2.692 4.690 1.00 92.62 204 GLY A CA 1
ATOM 1509 C C . GLY A 1 204 ? 1.388 2.218 5.950 1.00 92.62 204 GLY A C 1
ATOM 1510 O O . GLY A 1 204 ? 1.875 1.088 5.955 1.00 92.62 204 GLY A O 1
ATOM 1511 N N . ALA A 1 205 ? 1.477 3.016 7.020 1.00 94.38 205 ALA A N 1
ATOM 1512 C CA . ALA A 1 205 ? 2.240 2.664 8.223 1.00 94.38 205 ALA A CA 1
ATOM 1513 C C . ALA A 1 205 ? 1.470 1.750 9.194 1.00 94.38 205 ALA A C 1
ATOM 1515 O O . ALA A 1 205 ? 0.260 1.878 9.380 1.00 94.38 205 ALA A O 1
ATOM 1516 N N . LEU A 1 206 ? 2.197 0.861 9.876 1.00 97.38 206 LEU A N 1
ATOM 1517 C CA . LEU A 1 206 ? 1.693 0.043 10.976 1.00 97.38 206 LEU A CA 1
ATOM 1518 C C . LEU A 1 206 ? 1.582 0.874 12.264 1.00 97.38 206 LEU A C 1
ATOM 1520 O O . LEU A 1 206 ? 2.580 1.383 12.784 1.00 97.38 206 LEU A O 1
ATOM 1524 N N . VAL A 1 207 ? 0.374 0.950 12.818 1.00 97.81 207 VAL A N 1
ATOM 1525 C CA . VAL A 1 207 ? 0.058 1.698 14.043 1.00 97.81 207 VAL A CA 1
ATOM 1526 C C . VAL A 1 207 ? -0.535 0.805 15.134 1.00 97.81 207 VAL A C 1
ATOM 1528 O O . VAL A 1 207 ? -0.919 -0.343 14.892 1.00 97.81 207 VAL A O 1
ATOM 1531 N N . GLN A 1 208 ? -0.607 1.343 16.352 1.00 97.94 208 GLN A N 1
ATOM 1532 C CA . GLN A 1 208 ? -1.353 0.793 17.482 1.00 97.94 208 GLN A CA 1
ATOM 1533 C C . GLN A 1 208 ? -2.168 1.904 18.153 1.00 97.94 208 GLN A C 1
ATOM 1535 O O . GLN A 1 208 ? -1.628 2.959 18.481 1.00 97.94 208 GLN A O 1
ATOM 1540 N N . ILE A 1 209 ? -3.441 1.635 18.428 1.00 97.81 209 ILE A N 1
ATOM 1541 C CA . ILE A 1 209 ? -4.326 2.501 19.215 1.00 97.81 209 ILE A CA 1
ATOM 1542 C C . ILE A 1 209 ? -4.878 1.746 20.428 1.00 97.81 209 ILE A C 1
ATOM 1544 O O . ILE A 1 209 ? -4.988 0.517 20.425 1.00 97.81 209 ILE A O 1
ATOM 1548 N N . HIS A 1 210 ? -5.249 2.504 21.456 1.00 96.12 210 HIS A N 1
ATOM 1549 C CA . HIS A 1 210 ? -5.937 2.021 22.653 1.00 96.12 210 HIS A CA 1
ATOM 1550 C C . HIS A 1 210 ? -7.158 2.912 22.867 1.00 96.12 210 HIS A C 1
ATOM 1552 O O . HIS A 1 210 ? -7.014 4.126 22.801 1.00 96.12 210 HIS A O 1
ATOM 1558 N N . GLY A 1 211 ? -8.333 2.351 23.139 1.00 94.69 211 GLY A N 1
ATOM 1559 C CA . GLY A 1 211 ? -9.543 3.153 23.335 1.00 94.69 211 GLY A CA 1
ATOM 1560 C C . GLY A 1 211 ? -10.761 2.298 23.654 1.00 94.69 211 GLY A C 1
ATOM 1561 O O . GLY A 1 211 ? -10.628 1.188 24.170 1.00 94.69 211 GLY A O 1
ATOM 1562 N N . TRP A 1 212 ? -11.945 2.806 23.327 1.00 95.00 212 TRP A N 1
ATOM 1563 C CA . TRP A 1 212 ? -13.229 2.143 23.546 1.00 95.00 212 TRP A CA 1
ATOM 1564 C C . TRP A 1 212 ? -14.043 2.078 22.253 1.00 95.00 212 TRP A C 1
ATOM 1566 O O . TRP A 1 212 ? -13.976 2.979 21.417 1.00 95.00 212 TRP A O 1
ATOM 1576 N N . VAL A 1 213 ? -14.839 1.019 22.093 1.00 96.75 213 VAL A N 1
ATOM 1577 C CA . VAL A 1 213 ? -15.783 0.868 20.977 1.00 96.75 213 VAL A CA 1
ATOM 1578 C C . VAL A 1 213 ? -16.866 1.948 21.085 1.00 96.75 213 VAL A C 1
ATOM 1580 O O . VAL A 1 213 ? -17.736 1.877 21.951 1.00 96.75 213 VAL A O 1
ATOM 1583 N N . ALA A 1 214 ? -16.817 2.951 20.208 1.00 96.00 214 ALA A N 1
ATOM 1584 C CA . ALA A 1 214 ? -17.739 4.088 20.197 1.00 96.00 214 ALA A CA 1
ATOM 1585 C C . ALA A 1 214 ? -19.015 3.798 19.386 1.00 96.00 214 ALA A C 1
ATOM 1587 O O . ALA A 1 214 ? -20.120 4.140 19.806 1.00 96.00 214 ALA A O 1
ATOM 1588 N N . ARG A 1 215 ? -18.869 3.132 18.233 1.00 96.62 215 ARG A N 1
ATOM 1589 C CA . ARG A 1 215 ? -19.957 2.568 17.413 1.00 96.62 215 ARG A CA 1
ATOM 1590 C C . ARG A 1 215 ? -19.418 1.437 16.540 1.00 96.62 215 ARG A C 1
ATOM 1592 O O . ARG A 1 215 ? -18.215 1.372 16.310 1.00 96.62 215 ARG A O 1
ATOM 1599 N N . PHE A 1 216 ? -20.285 0.578 16.019 1.00 96.62 216 PHE A N 1
ATOM 1600 C CA . PHE A 1 216 ? -19.908 -0.431 15.028 1.00 96.62 216 PHE A CA 1
ATOM 1601 C C . PHE A 1 216 ? -21.093 -0.797 14.130 1.00 96.62 216 PHE A C 1
ATOM 1603 O O . PHE A 1 216 ? -22.236 -0.752 14.582 1.00 96.62 216 PHE A O 1
ATOM 1610 N N . ASP A 1 217 ? -20.807 -1.181 12.889 1.00 95.38 217 ASP A N 1
ATOM 1611 C CA . ASP A 1 217 ? -21.746 -1.846 11.985 1.00 95.38 217 ASP A CA 1
ATOM 1612 C C . ASP A 1 217 ? -21.005 -2.922 11.174 1.00 95.38 217 ASP A C 1
ATOM 1614 O O . ASP A 1 217 ? -20.036 -2.640 10.468 1.00 95.38 217 ASP A O 1
ATOM 1618 N N . GLY A 1 218 ? -21.421 -4.182 11.323 1.00 94.25 218 GLY A N 1
ATOM 1619 C CA . GLY A 1 218 ? -20.779 -5.345 10.703 1.00 94.25 218 GLY A CA 1
ATOM 1620 C C . GLY A 1 218 ? -19.269 -5.451 10.970 1.00 94.25 218 GLY A C 1
ATOM 1621 O O . GLY A 1 218 ? -18.850 -6.014 11.982 1.00 94.25 218 GLY A O 1
ATOM 1622 N N . ARG A 1 219 ? -18.473 -4.957 10.012 1.00 95.38 219 ARG A N 1
ATOM 1623 C CA . ARG A 1 219 ? -16.997 -4.959 9.986 1.00 95.38 219 ARG A CA 1
ATOM 1624 C C . ARG A 1 219 ? -16.368 -3.578 10.206 1.00 95.38 219 ARG A C 1
ATOM 1626 O O . ARG A 1 219 ? -15.171 -3.510 10.471 1.00 95.38 219 ARG A O 1
ATOM 1633 N N . GLU A 1 220 ? -17.157 -2.506 10.121 1.00 97.25 220 GLU A N 1
ATOM 1634 C CA . GLU A 1 220 ? -16.740 -1.143 10.451 1.00 97.25 220 GLU A CA 1
ATOM 1635 C C . GLU A 1 220 ? -16.878 -0.935 11.967 1.00 97.25 220 GLU A C 1
ATOM 1637 O O . GLU A 1 220 ? -17.989 -0.858 12.495 1.00 97.25 220 GLU A O 1
ATOM 1642 N N . ILE A 1 221 ? -15.764 -0.849 12.693 1.00 98.12 221 ILE A N 1
ATOM 1643 C CA . ILE A 1 221 ? -15.738 -0.662 14.150 1.00 98.12 221 ILE A CA 1
ATOM 1644 C C . ILE A 1 221 ? -15.015 0.647 14.447 1.00 98.12 221 ILE A C 1
ATOM 1646 O O . ILE A 1 221 ? -13.866 0.828 14.066 1.00 98.12 221 ILE A O 1
ATOM 1650 N N . TYR A 1 222 ? -15.666 1.570 15.145 1.00 98.06 222 TYR A N 1
ATOM 1651 C CA . TYR A 1 222 ? -15.083 2.865 15.477 1.00 98.06 222 TYR A CA 1
ATOM 1652 C C . TYR A 1 222 ? -14.552 2.861 16.902 1.00 98.06 222 TYR A C 1
ATOM 1654 O O . TYR A 1 222 ? -15.303 2.598 17.845 1.00 98.06 222 TYR A O 1
ATOM 1662 N N . ILE A 1 223 ? -13.267 3.177 17.044 1.00 97.88 223 ILE A N 1
ATOM 1663 C CA . ILE A 1 223 ? -12.568 3.252 18.328 1.00 97.88 223 ILE A CA 1
ATOM 1664 C C . ILE A 1 223 ? -12.276 4.714 18.645 1.00 97.88 223 ILE A C 1
ATOM 1666 O O . ILE A 1 223 ? -11.797 5.448 17.785 1.00 97.88 223 ILE A O 1
ATOM 1670 N N . ASP A 1 224 ? -12.551 5.124 19.878 1.00 96.00 224 ASP A N 1
ATOM 1671 C CA . ASP A 1 224 ? -12.283 6.470 20.388 1.00 96.00 224 ASP A CA 1
ATOM 1672 C C . ASP A 1 224 ? -11.572 6.365 21.744 1.00 96.00 224 ASP A C 1
ATOM 1674 O O . ASP A 1 224 ? -11.970 5.560 22.589 1.00 96.00 224 ASP A O 1
ATOM 1678 N N . ASP A 1 225 ? -10.516 7.148 21.960 1.00 91.38 225 ASP A N 1
ATOM 1679 C CA . ASP A 1 225 ? -9.814 7.274 23.247 1.00 91.38 225 ASP A CA 1
ATOM 1680 C C . ASP A 1 225 ? -10.245 8.512 24.064 1.00 91.38 225 ASP A C 1
ATOM 1682 O O . ASP A 1 225 ? -9.716 8.775 25.151 1.00 91.38 225 ASP A O 1
ATOM 1686 N N . GLY A 1 226 ? -11.225 9.261 23.550 1.00 92.94 226 GLY A N 1
ATOM 1687 C CA . GLY A 1 226 ? -11.678 10.554 24.054 1.00 92.94 226 GLY A CA 1
ATOM 1688 C C . GLY A 1 226 ? -11.144 11.748 23.255 1.00 92.94 226 GLY A C 1
ATOM 1689 O O . GLY A 1 226 ? -11.602 12.866 23.489 1.00 92.94 226 GLY A O 1
ATOM 1690 N N . SER A 1 227 ? -10.206 11.541 22.323 1.00 91.62 227 SER A N 1
ATOM 1691 C CA . SER A 1 227 ? -9.710 12.575 21.405 1.00 91.62 227 SER A CA 1
ATOM 1692 C C . SER A 1 227 ? -10.467 12.640 20.070 1.00 91.62 227 SER A C 1
ATOM 1694 O O . SER A 1 227 ? -10.384 13.659 19.383 1.00 91.62 227 SER A O 1
ATOM 1696 N N . GLY A 1 228 ? -11.226 11.601 19.708 1.00 93.19 228 GLY A N 1
ATOM 1697 C CA . GLY A 1 228 ? -12.041 11.534 18.492 1.00 93.19 228 GLY A CA 1
ATOM 1698 C C . GLY A 1 228 ? -11.996 10.151 17.822 1.00 93.19 228 GLY A C 1
ATOM 1699 O O . GLY A 1 228 ? -10.949 9.498 17.845 1.00 93.19 228 GLY A O 1
ATOM 1700 N N . PRO A 1 229 ? -13.097 9.680 17.206 1.00 96.00 229 PRO A N 1
ATOM 1701 C CA . PRO A 1 229 ? -13.212 8.303 16.730 1.00 96.00 229 PRO A CA 1
ATOM 1702 C C . PRO A 1 229 ? -12.502 8.055 15.389 1.00 96.00 229 PRO A C 1
ATOM 1704 O O . PRO A 1 229 ? -12.712 8.791 14.424 1.00 96.00 229 PRO A O 1
ATOM 1707 N N . VAL A 1 230 ? -11.773 6.941 15.291 1.00 97.81 230 VAL A N 1
ATOM 1708 C CA . VAL A 1 230 ? -11.181 6.417 14.044 1.00 97.81 230 VAL A CA 1
ATOM 1709 C C . VAL A 1 230 ? -11.881 5.131 13.595 1.00 97.81 230 VAL A C 1
ATOM 1711 O O . VAL A 1 230 ? -12.309 4.332 14.431 1.00 97.81 230 VAL A O 1
ATOM 1714 N N . LEU A 1 231 ? -12.005 4.925 12.279 1.00 98.38 231 LEU A N 1
ATOM 1715 C CA . LEU A 1 231 ? -12.496 3.673 11.696 1.00 98.38 231 LEU A CA 1
ATOM 1716 C C . LEU A 1 231 ? -11.428 2.576 11.796 1.00 98.38 231 LEU A C 1
ATOM 1718 O O . LEU A 1 231 ? -10.291 2.755 11.370 1.00 98.38 231 LEU A O 1
ATOM 1722 N N . VAL A 1 232 ? -11.829 1.411 12.284 1.00 98.50 232 VAL A N 1
ATOM 1723 C CA . VAL A 1 232 ? -11.122 0.141 12.142 1.00 98.50 232 VAL A CA 1
ATOM 1724 C C . VAL A 1 232 ? -11.988 -0.755 11.267 1.00 98.50 232 VAL A C 1
ATOM 1726 O O . VAL A 1 232 ? -13.101 -1.108 11.662 1.00 98.50 232 VAL A O 1
ATOM 1729 N N . TYR A 1 233 ? -11.497 -1.120 10.087 1.00 98.00 233 TYR A N 1
ATOM 1730 C CA . TYR A 1 233 ? -12.185 -2.048 9.198 1.00 98.00 233 TYR A CA 1
ATOM 1731 C C . TYR A 1 233 ? -11.538 -3.427 9.311 1.00 98.00 233 TYR A C 1
ATOM 1733 O O . TYR A 1 233 ? -10.367 -3.609 8.980 1.00 98.00 233 TYR A O 1
ATOM 1741 N N . ILE A 1 234 ? -12.290 -4.408 9.818 1.00 97.06 234 ILE A N 1
ATOM 1742 C CA . ILE A 1 234 ? -11.813 -5.794 9.875 1.00 97.06 234 ILE A CA 1
ATOM 1743 C C . ILE A 1 234 ? -12.252 -6.503 8.600 1.00 97.06 234 ILE A C 1
ATOM 1745 O O . ILE A 1 234 ? -13.398 -6.947 8.495 1.00 97.06 234 ILE A O 1
ATOM 1749 N N . ASP A 1 235 ? -11.333 -6.619 7.648 1.00 96.19 235 ASP A N 1
ATOM 1750 C CA . ASP A 1 235 ? -11.581 -7.227 6.344 1.00 96.19 235 ASP A CA 1
ATOM 1751 C C . ASP A 1 235 ? -11.995 -8.717 6.422 1.00 96.19 235 ASP A C 1
ATOM 1753 O O . ASP A 1 235 ? -11.753 -9.414 7.419 1.00 96.19 235 ASP A O 1
ATOM 1757 N N . ALA A 1 236 ? -12.701 -9.194 5.392 1.00 94.69 236 ALA A N 1
ATOM 1758 C CA . ALA A 1 236 ? -13.234 -10.547 5.317 1.00 94.69 236 ALA A CA 1
ATOM 1759 C C . ALA A 1 236 ? -12.168 -11.643 5.263 1.00 94.69 236 ALA A C 1
ATOM 1761 O O . ALA A 1 236 ? -12.286 -12.623 6.012 1.00 94.69 236 ALA A O 1
ATOM 1762 N N . ASP A 1 237 ? -11.137 -11.456 4.449 1.00 94.31 237 ASP A N 1
ATOM 1763 C CA . ASP A 1 237 ? -10.220 -12.526 4.060 1.00 94.31 237 ASP A CA 1
ATOM 1764 C C . ASP A 1 237 ? -9.106 -12.736 5.099 1.00 94.31 237 ASP A C 1
ATOM 1766 O O . ASP A 1 237 ? -8.584 -13.842 5.253 1.00 94.31 237 ASP A O 1
ATOM 1770 N N . THR A 1 238 ? -8.891 -11.744 5.972 1.00 94.94 238 THR A N 1
ATOM 1771 C CA . THR A 1 238 ? -8.058 -11.853 7.189 1.00 94.94 238 THR A CA 1
ATOM 1772 C C . THR A 1 238 ? -8.475 -12.989 8.138 1.00 94.94 238 THR A C 1
ATOM 1774 O O . THR A 1 238 ? -7.701 -13.391 9.015 1.00 94.94 238 THR A O 1
ATOM 1777 N N . GLY A 1 239 ? -9.723 -13.471 8.047 1.00 94.81 239 GLY A N 1
ATOM 1778 C CA . GLY A 1 239 ? -10.277 -14.523 8.908 1.00 94.81 239 GLY A CA 1
ATOM 1779 C C . GLY A 1 239 ? -10.366 -14.167 10.403 1.00 94.81 239 GLY A C 1
ATOM 1780 O O . GLY A 1 239 ? -10.621 -15.051 11.231 1.00 94.81 239 GLY A O 1
ATOM 1781 N N . ILE A 1 240 ? -10.147 -12.898 10.768 1.00 96.56 240 ILE A N 1
ATOM 1782 C CA . ILE A 1 240 ? -10.163 -12.415 12.154 1.00 96.56 240 ILE A CA 1
ATOM 1783 C C . ILE A 1 240 ? -11.556 -12.616 12.760 1.00 96.56 240 ILE A C 1
ATOM 1785 O O . ILE A 1 240 ? -12.579 -12.388 12.116 1.00 96.56 240 ILE A O 1
ATOM 1789 N N . ARG A 1 241 ? -11.603 -13.035 14.029 1.00 93.44 241 ARG A N 1
ATOM 1790 C CA . ARG A 1 241 ? -12.841 -13.183 14.803 1.00 93.44 241 ARG A CA 1
ATOM 1791 C C . ARG A 1 241 ? -12.768 -12.368 16.088 1.00 93.44 241 ARG A C 1
ATOM 1793 O O . ARG A 1 241 ? -11.720 -12.272 16.721 1.00 93.44 241 ARG A O 1
ATOM 1800 N N . TRP A 1 242 ? -13.896 -11.797 16.483 1.00 92.44 242 TRP A N 1
ATOM 1801 C CA . TRP A 1 242 ? -14.035 -10.983 17.687 1.00 92.44 242 TRP A CA 1
ATOM 1802 C C . TRP A 1 242 ? -15.256 -11.437 18.503 1.00 92.44 242 TRP A C 1
ATOM 1804 O O . TRP A 1 242 ? -16.153 -12.087 17.954 1.00 92.44 242 TRP A O 1
ATOM 1814 N N . PRO A 1 243 ? -15.297 -11.170 19.823 1.00 89.69 243 PRO A N 1
ATOM 1815 C CA . PRO A 1 243 ? -16.492 -11.412 20.626 1.00 89.69 243 PRO A CA 1
ATOM 1816 C C . PRO A 1 243 ? -17.655 -10.517 20.170 1.00 89.69 243 PRO A C 1
ATOM 1818 O O . PRO A 1 243 ? -17.472 -9.548 19.433 1.00 89.69 243 PRO A O 1
ATOM 1821 N N . ARG A 1 244 ? -18.867 -10.804 20.659 1.00 91.25 244 ARG A N 1
ATOM 1822 C CA . ARG A 1 244 ? -19.998 -9.876 20.527 1.00 91.25 244 ARG A CA 1
ATOM 1823 C C . ARG A 1 244 ? -19.640 -8.554 21.216 1.00 91.25 244 ARG A C 1
ATOM 1825 O O . ARG A 1 244 ? -19.508 -8.538 22.437 1.00 91.25 244 ARG A O 1
ATOM 1832 N N . LEU A 1 245 ? -19.522 -7.490 20.426 1.00 92.69 245 LEU A N 1
ATOM 1833 C CA . LEU A 1 245 ? -19.175 -6.150 20.896 1.00 92.69 245 LEU A CA 1
ATOM 1834 C C . LEU A 1 245 ?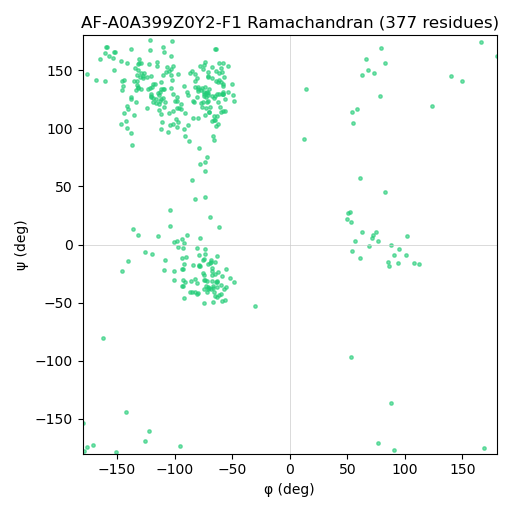 -20.364 -5.441 21.546 1.00 92.69 245 LEU A C 1
ATOM 1836 O O . LEU A 1 245 ? -21.527 -5.660 21.188 1.00 92.69 245 LEU A O 1
ATOM 1840 N N . HIS A 1 246 ? -20.032 -4.523 22.443 1.00 93.31 246 HIS A N 1
ATOM 1841 C CA . HIS A 1 246 ? -20.909 -3.538 23.054 1.00 93.31 246 HIS A CA 1
ATOM 1842 C C . HIS A 1 246 ? -20.228 -2.167 22.978 1.00 93.31 246 HIS A C 1
ATOM 1844 O O . HIS A 1 246 ? -19.001 -2.058 22.988 1.00 93.31 246 HIS A O 1
ATOM 1850 N N . ILE A 1 247 ? -21.022 -1.098 22.905 1.00 94.19 247 ILE A N 1
ATOM 1851 C CA . ILE A 1 247 ? -20.482 0.263 22.989 1.00 94.19 247 ILE A CA 1
ATOM 1852 C C . ILE A 1 247 ? -19.896 0.452 24.394 1.00 94.19 247 ILE A C 1
ATOM 1854 O O . ILE A 1 247 ? -20.573 0.186 25.386 1.00 94.19 247 ILE A O 1
ATOM 1858 N N . GLY A 1 248 ? -18.642 0.897 24.469 1.00 90.75 248 GLY A N 1
ATOM 1859 C CA . GLY A 1 248 ? -17.865 0.983 25.706 1.00 90.75 248 GLY A CA 1
ATOM 1860 C C . GLY A 1 248 ? -16.954 -0.217 25.995 1.00 90.75 248 GLY A C 1
ATOM 1861 O O . GLY A 1 248 ? -16.187 -0.141 26.954 1.00 90.75 248 GLY A O 1
ATOM 1862 N N . ASP A 1 249 ? -16.959 -1.285 25.184 1.00 91.88 249 ASP A N 1
ATOM 1863 C CA . ASP A 1 249 ? -15.934 -2.335 25.301 1.00 91.88 249 ASP A CA 1
ATOM 1864 C C . ASP A 1 249 ? -14.535 -1.727 25.044 1.00 91.88 249 ASP A C 1
ATOM 1866 O O . ASP A 1 249 ? -14.350 -1.039 24.034 1.00 91.88 249 ASP A O 1
ATOM 1870 N N . PRO A 1 250 ? -13.533 -1.948 25.919 1.00 93.00 250 PRO A N 1
ATOM 1871 C CA . PRO A 1 250 ? -12.174 -1.468 25.690 1.00 93.00 250 PRO A CA 1
ATOM 1872 C C . PRO A 1 250 ? -11.500 -2.265 24.567 1.00 93.00 250 PRO A C 1
ATOM 1874 O O . PRO A 1 250 ? -11.754 -3.463 24.405 1.00 93.00 250 PRO A O 1
ATOM 1877 N N . ALA A 1 251 ? -10.616 -1.608 23.820 1.00 94.75 251 ALA A N 1
ATOM 1878 C CA . ALA A 1 251 ? -9.938 -2.168 22.660 1.00 94.75 251 ALA A CA 1
ATOM 1879 C C . ALA A 1 251 ? -8.436 -1.840 22.637 1.00 94.75 251 ALA A C 1
ATOM 1881 O O . ALA A 1 251 ? -8.039 -0.703 22.904 1.00 94.75 251 ALA A O 1
ATOM 1882 N N . ILE A 1 252 ? -7.618 -2.816 22.227 1.00 96.44 252 ILE A N 1
ATOM 1883 C CA . ILE A 1 252 ? -6.322 -2.559 21.580 1.00 96.44 252 ILE A CA 1
ATOM 1884 C C . ILE A 1 252 ? -6.444 -3.017 20.138 1.00 96.44 252 ILE A C 1
ATOM 1886 O O . ILE A 1 252 ? -6.766 -4.179 19.877 1.00 96.44 252 ILE A O 1
ATOM 1890 N N . ILE A 1 253 ? -6.145 -2.106 19.218 1.00 98.00 253 ILE A N 1
ATOM 1891 C CA . ILE A 1 253 ? -6.103 -2.387 17.788 1.00 98.00 253 ILE A CA 1
ATOM 1892 C C . ILE A 1 253 ? -4.709 -2.062 17.268 1.00 98.00 253 ILE A C 1
ATOM 1894 O O . ILE A 1 253 ? -4.145 -1.010 17.566 1.00 98.00 253 ILE A O 1
ATOM 1898 N N . ARG A 1 254 ? -4.166 -2.971 16.465 1.00 98.25 254 ARG A N 1
ATOM 1899 C CA . ARG A 1 254 ? -3.000 -2.769 15.608 1.00 98.25 254 ARG A CA 1
ATOM 1900 C C . ARG A 1 254 ? -3.447 -2.899 14.159 1.00 98.25 254 ARG A C 1
ATOM 1902 O O . ARG A 1 254 ? -4.409 -3.607 13.874 1.00 98.25 254 ARG A O 1
ATOM 1909 N N . GLY A 1 255 ? -2.742 -2.263 13.239 1.00 98.06 255 GLY A N 1
ATOM 1910 C CA . GLY A 1 255 ? -3.042 -2.422 11.821 1.00 98.06 255 GLY A CA 1
ATOM 1911 C C . GLY A 1 255 ? -2.370 -1.384 10.945 1.00 98.06 255 GLY A C 1
ATOM 1912 O O . GLY A 1 255 ? -1.709 -0.472 11.438 1.00 98.06 255 GLY A O 1
ATOM 1913 N N . ILE A 1 256 ? -2.526 -1.559 9.642 1.00 97.69 256 ILE A N 1
ATOM 1914 C CA . ILE A 1 256 ? -2.031 -0.626 8.633 1.00 97.69 256 ILE A CA 1
ATOM 1915 C C . ILE A 1 256 ? -3.006 0.545 8.529 1.00 97.69 256 ILE A C 1
ATOM 1917 O O . ILE A 1 256 ? -4.207 0.309 8.414 1.00 97.69 256 ILE A O 1
ATOM 1921 N N . VAL A 1 257 ? -2.520 1.787 8.537 1.00 96.94 257 VAL A N 1
ATOM 1922 C CA . VAL A 1 257 ? -3.367 2.938 8.194 1.00 96.94 257 VAL A CA 1
ATOM 1923 C C . VAL A 1 257 ? -3.646 2.919 6.694 1.00 96.94 257 VAL A C 1
ATOM 1925 O O . VAL A 1 257 ? -2.716 2.946 5.888 1.00 96.94 257 VAL A O 1
ATOM 1928 N N . ALA A 1 258 ? -4.917 2.887 6.319 1.00 93.06 258 ALA A N 1
ATOM 1929 C CA . ALA A 1 258 ? -5.382 2.910 4.937 1.00 93.06 258 ALA A CA 1
ATOM 1930 C C . ALA A 1 258 ? -6.396 4.048 4.727 1.00 93.06 258 ALA A C 1
ATOM 1932 O O . ALA A 1 258 ? -6.547 4.930 5.580 1.00 93.06 258 ALA A O 1
ATOM 1933 N N . ARG A 1 259 ? -7.068 4.052 3.572 1.00 88.12 259 ARG A N 1
ATOM 1934 C CA . ARG A 1 259 ? -7.979 5.116 3.147 1.00 88.12 259 ARG A CA 1
ATOM 1935 C C . ARG A 1 259 ? -9.270 4.541 2.581 1.00 88.12 259 ARG A C 1
ATOM 1937 O O . ARG A 1 259 ? -9.299 4.081 1.441 1.00 88.12 259 ARG A O 1
ATOM 1944 N N . PHE A 1 260 ? -10.367 4.739 3.303 1.00 83.75 260 PHE A N 1
ATOM 1945 C CA . PHE A 1 260 ? -11.709 4.421 2.827 1.00 83.75 260 PHE A CA 1
ATOM 1946 C C . PHE A 1 260 ? -12.494 5.697 2.534 1.00 83.75 260 PHE A C 1
ATOM 1948 O O . PHE A 1 260 ? -12.657 6.565 3.391 1.00 83.75 260 PHE A O 1
ATOM 1955 N N . ARG A 1 261 ? -12.983 5.836 1.293 1.00 82.12 261 ARG A N 1
ATOM 1956 C CA . ARG A 1 261 ? -13.805 6.979 0.832 1.00 82.12 261 ARG A CA 1
ATOM 1957 C C . ARG A 1 261 ? -13.190 8.368 1.119 1.00 82.12 261 ARG A C 1
ATOM 1959 O O . ARG A 1 261 ? -13.911 9.350 1.259 1.00 82.12 261 ARG A O 1
ATOM 1966 N N . GLY A 1 262 ? -11.858 8.450 1.188 1.00 82.19 262 GLY A N 1
ATOM 1967 C CA . GLY A 1 262 ? -11.110 9.681 1.478 1.00 82.19 262 GLY A CA 1
ATOM 1968 C C . GLY A 1 262 ? -10.870 9.978 2.965 1.00 82.19 262 GLY A C 1
ATOM 1969 O O . GLY A 1 262 ? -10.210 10.970 3.262 1.00 82.19 262 GLY A O 1
ATOM 1970 N N . ALA A 1 263 ? -11.348 9.134 3.882 1.00 87.88 263 ALA A N 1
ATOM 1971 C CA . ALA A 1 263 ? -11.049 9.196 5.313 1.00 87.88 263 ALA A CA 1
ATOM 1972 C C . ALA A 1 263 ? -9.989 8.142 5.704 1.00 87.88 263 ALA A C 1
ATOM 1974 O O . ALA A 1 263 ? -9.891 7.114 5.028 1.00 87.88 263 ALA A O 1
ATOM 1975 N N . PRO A 1 264 ? -9.204 8.365 6.775 1.00 93.81 264 PRO A N 1
ATOM 1976 C CA . PRO A 1 264 ? -8.286 7.361 7.302 1.00 93.81 264 PRO A CA 1
ATOM 1977 C C . PRO A 1 264 ? -9.040 6.210 7.984 1.00 93.81 264 PRO A C 1
ATOM 1979 O O . PRO A 1 264 ? -10.050 6.415 8.661 1.00 93.81 264 PRO A O 1
ATOM 1982 N N . GLU A 1 265 ? -8.502 5.004 7.849 1.00 96.06 265 GLU A N 1
ATOM 1983 C CA . GLU A 1 265 ? -8.935 3.808 8.575 1.00 96.06 265 GLU A CA 1
ATOM 1984 C C . GLU A 1 265 ? -7.730 2.987 9.046 1.00 96.06 265 GLU A C 1
ATOM 1986 O O . GLU A 1 265 ? -6.607 3.214 8.601 1.00 96.06 265 GLU A O 1
ATOM 1991 N N . ILE A 1 266 ? -7.960 2.004 9.915 1.00 98.44 266 ILE A N 1
ATOM 1992 C CA . ILE A 1 266 ? -6.970 0.992 10.297 1.00 98.44 266 ILE A CA 1
ATOM 1993 C C . ILE A 1 266 ? -7.439 -0.379 9.806 1.00 98.44 266 ILE A C 1
ATOM 1995 O O . ILE A 1 266 ? -8.562 -0.782 10.107 1.00 98.44 266 ILE A O 1
ATOM 1999 N N . LEU A 1 267 ? -6.550 -1.111 9.130 1.00 97.81 267 LEU A N 1
ATOM 2000 C CA . LEU A 1 267 ? -6.728 -2.496 8.684 1.00 97.81 267 LEU A CA 1
ATOM 2001 C C . LEU A 1 267 ? -5.925 -3.458 9.585 1.00 97.81 267 LEU A C 1
ATOM 2003 O O . LEU A 1 267 ? -4.695 -3.544 9.450 1.00 97.81 267 LEU A O 1
ATOM 2007 N N . PRO A 1 268 ? -6.562 -4.179 10.529 1.00 98.19 268 PRO A N 1
ATOM 2008 C CA . PRO A 1 268 ? -5.900 -5.203 11.332 1.00 98.19 268 PRO A CA 1
ATOM 2009 C C . PRO A 1 268 ? -5.624 -6.447 10.490 1.00 98.19 268 PRO A C 1
ATOM 2011 O O . PRO A 1 268 ? -6.486 -6.912 9.751 1.00 98.19 268 PRO A O 1
ATOM 2014 N N . ARG A 1 269 ? -4.421 -7.010 10.615 1.00 96.94 269 ARG A N 1
ATOM 2015 C CA . ARG A 1 269 ? -3.882 -7.939 9.604 1.00 96.94 269 ARG A CA 1
ATOM 2016 C C . ARG A 1 269 ? -4.015 -9.409 9.993 1.00 96.94 269 ARG A C 1
ATOM 2018 O O . ARG A 1 269 ? -3.937 -10.291 9.150 1.00 96.94 269 ARG A O 1
ATOM 2025 N N . LEU A 1 270 ? -4.130 -9.687 11.292 1.00 95.56 270 LEU A N 1
ATOM 2026 C CA . LEU A 1 270 ? -4.354 -11.029 11.828 1.00 95.56 270 LEU A CA 1
ATOM 2027 C C . LEU A 1 270 ? -4.945 -10.986 13.243 1.00 95.56 270 LEU A C 1
ATOM 2029 O O . LEU A 1 270 ? -4.931 -9.960 13.915 1.00 95.56 270 LEU A O 1
ATOM 2033 N N . GLN A 1 271 ? -5.373 -12.144 13.748 1.00 96.00 271 GLN A N 1
ATOM 2034 C CA . GLN A 1 271 ? -6.118 -12.286 15.007 1.00 96.00 271 GLN A CA 1
ATOM 2035 C C . GLN A 1 271 ? -5.492 -11.614 16.251 1.00 96.00 271 GLN A C 1
ATOM 2037 O O . GLN A 1 271 ? -6.233 -11.228 17.150 1.00 96.00 271 GLN A O 1
ATOM 2042 N N . ARG A 1 272 ? -4.158 -11.474 16.332 1.00 93.94 272 ARG A N 1
ATOM 2043 C CA . ARG A 1 272 ? -3.467 -10.840 17.481 1.00 93.94 272 ARG A CA 1
ATOM 2044 C C . ARG A 1 272 ? -3.502 -9.308 17.464 1.00 93.94 272 ARG A C 1
ATOM 2046 O O . ARG A 1 272 ? -3.239 -8.686 18.492 1.00 93.94 272 ARG A O 1
ATOM 2053 N N . ASP A 1 273 ? -3.781 -8.726 16.299 1.00 96.88 273 ASP A N 1
ATOM 2054 C CA . ASP A 1 273 ? -3.860 -7.280 16.095 1.00 96.88 273 ASP A CA 1
ATOM 2055 C C . ASP A 1 273 ? -5.201 -6.703 16.595 1.00 96.88 273 ASP A C 1
ATOM 2057 O O . ASP A 1 273 ? -5.345 -5.489 16.668 1.00 96.88 273 ASP A O 1
ATOM 2061 N N . VAL A 1 274 ? -6.171 -7.549 16.968 1.00 96.25 274 VAL A N 1
ATOM 2062 C CA . VAL A 1 274 ? -7.498 -7.145 17.458 1.00 96.25 274 VAL A CA 1
ATOM 2063 C C . VAL A 1 274 ? -7.758 -7.753 18.832 1.00 96.25 274 VAL A C 1
ATOM 2065 O O . VAL A 1 274 ? -7.827 -8.974 18.975 1.00 96.25 274 VAL A O 1
ATOM 2068 N N . GLN A 1 275 ? -7.927 -6.906 19.848 1.00 94.88 275 GLN A N 1
ATOM 2069 C CA . GLN A 1 275 ? -8.208 -7.321 21.223 1.00 94.88 275 GLN A CA 1
ATOM 2070 C C . GLN A 1 275 ? -9.350 -6.471 21.785 1.00 94.88 275 GLN A C 1
ATOM 2072 O O . GLN A 1 275 ? -9.238 -5.250 21.826 1.00 94.88 275 GLN A O 1
ATOM 2077 N N . PHE A 1 276 ? -10.432 -7.118 22.227 1.00 91.38 276 PHE A N 1
ATOM 2078 C CA . PHE A 1 276 ? -11.630 -6.471 22.772 1.00 91.38 276 PHE A CA 1
ATOM 2079 C C . PHE A 1 276 ? -12.001 -7.044 24.144 1.00 91.38 276 PHE A C 1
ATOM 2081 O O . PHE A 1 276 ? -11.902 -8.254 24.363 1.00 91.38 276 PHE A O 1
ATOM 2088 N N . GLY A 1 277 ? -12.513 -6.189 25.029 1.00 82.31 277 GLY A N 1
ATOM 2089 C CA . GLY A 1 277 ? -13.052 -6.576 26.332 1.00 82.31 277 GLY A CA 1
ATOM 2090 C C . GLY A 1 277 ? -12.029 -6.565 27.474 1.00 82.31 277 GLY A C 1
ATOM 2091 O O . GLY A 1 277 ? -10.880 -6.147 27.329 1.00 82.31 277 GLY A O 1
ATOM 2092 N N . ALA A 1 278 ? -12.475 -6.984 28.660 1.00 53.19 278 ALA A N 1
ATOM 2093 C CA . ALA A 1 278 ? -11.771 -6.793 29.931 1.00 53.19 278 ALA A CA 1
ATOM 2094 C C . ALA A 1 278 ? -10.506 -7.669 30.106 1.00 53.19 278 ALA A C 1
ATOM 2096 O O . ALA A 1 278 ? -10.504 -8.631 30.873 1.00 53.19 278 ALA A O 1
ATOM 2097 N N . ALA A 1 279 ? -9.416 -7.300 29.425 1.00 44.97 279 ALA A N 1
ATOM 2098 C CA . ALA A 1 279 ? -8.089 -7.914 29.557 1.00 44.97 279 ALA A CA 1
ATOM 2099 C C . ALA A 1 279 ? -6.937 -6.894 29.735 1.00 44.97 279 ALA A C 1
ATOM 2101 O O . ALA A 1 279 ? -5.772 -7.277 29.717 1.00 44.97 279 ALA A O 1
ATOM 2102 N N . LEU A 1 280 ? -7.246 -5.602 29.929 1.00 47.16 280 LEU A N 1
ATOM 2103 C CA . LEU A 1 280 ? -6.265 -4.502 30.025 1.00 47.16 280 LEU A CA 1
ATOM 2104 C C . LEU A 1 280 ? -6.023 -4.002 31.462 1.00 47.16 280 LEU A C 1
ATOM 2106 O O . LEU A 1 280 ? -5.723 -2.828 31.684 1.00 47.16 280 LEU A O 1
ATOM 2110 N N . LEU A 1 281 ? -6.167 -4.880 32.458 1.00 38.28 281 LEU A N 1
ATOM 2111 C CA . LEU A 1 281 ? -5.736 -4.566 33.821 1.00 38.28 281 LEU A CA 1
ATOM 2112 C C . LEU A 1 281 ? -4.197 -4.549 33.869 1.00 38.28 281 LEU A C 1
ATOM 2114 O O . LEU A 1 281 ? -3.576 -5.508 33.405 1.00 38.28 281 LEU A O 1
ATOM 2118 N N . PRO A 1 282 ? -3.553 -3.502 34.421 1.00 39.19 282 PRO A N 1
ATOM 2119 C CA . PRO A 1 282 ? -2.105 -3.497 34.572 1.00 39.19 282 PRO A CA 1
ATOM 2120 C C . PRO A 1 282 ? -1.664 -4.603 35.534 1.00 39.19 282 PRO A C 1
ATOM 2122 O O . PRO A 1 282 ? -2.282 -4.823 36.577 1.00 39.19 282 PRO A O 1
ATOM 2125 N N . ILE A 1 283 ? -0.547 -5.259 35.211 1.00 36.22 283 ILE A N 1
ATOM 2126 C CA . ILE A 1 283 ? 0.132 -6.167 36.141 1.00 36.22 283 ILE A CA 1
ATOM 2127 C C . ILE A 1 283 ? 0.484 -5.369 37.403 1.00 36.22 283 ILE A C 1
ATOM 2129 O O . ILE A 1 283 ? 1.060 -4.282 37.313 1.00 36.22 283 ILE A O 1
ATOM 2133 N N . ALA A 1 284 ? 0.128 -5.896 38.577 1.00 32.62 284 ALA A N 1
ATOM 2134 C CA . ALA A 1 284 ? 0.315 -5.205 39.848 1.00 32.62 284 ALA A CA 1
ATOM 2135 C C . ALA A 1 284 ? 1.792 -4.817 40.058 1.00 32.62 284 ALA A C 1
ATOM 2137 O O . ALA A 1 284 ? 2.659 -5.682 40.168 1.00 32.62 284 ALA A O 1
ATOM 2138 N N . GLY A 1 285 ? 2.066 -3.509 40.100 1.00 38.50 285 GLY A N 1
ATOM 2139 C CA . GLY A 1 285 ? 3.416 -2.940 40.203 1.00 38.50 285 GLY A CA 1
ATOM 2140 C C . GLY A 1 285 ? 3.888 -2.174 38.960 1.00 38.50 285 GLY A C 1
ATOM 2141 O O . GLY A 1 285 ? 4.808 -1.368 39.075 1.00 38.50 285 GLY A O 1
ATOM 2142 N N . ALA A 1 286 ? 3.248 -2.345 37.799 1.00 39.28 286 ALA A N 1
ATOM 2143 C CA . ALA A 1 286 ? 3.471 -1.456 36.660 1.00 39.28 286 ALA A CA 1
ATOM 2144 C C . ALA A 1 286 ? 2.862 -0.061 36.930 1.00 39.28 286 ALA A C 1
ATOM 2146 O O . ALA A 1 286 ? 1.782 0.019 37.529 1.00 39.28 286 ALA A O 1
ATOM 2147 N N . PRO A 1 287 ? 3.488 1.045 36.474 1.00 40.78 287 PRO A N 1
ATOM 2148 C CA . PRO A 1 287 ? 2.811 2.336 36.438 1.00 40.78 287 PRO A CA 1
ATOM 2149 C C . PRO A 1 287 ? 1.566 2.203 35.557 1.00 40.78 287 PRO A C 1
ATOM 2151 O O . PRO A 1 287 ? 1.633 1.677 34.446 1.00 40.78 287 PRO A O 1
ATOM 2154 N N . ALA A 1 288 ? 0.418 2.634 36.077 1.00 43.06 288 ALA A N 1
ATOM 2155 C CA . ALA A 1 288 ? -0.854 2.476 35.387 1.00 43.06 288 ALA A CA 1
ATOM 2156 C C . ALA A 1 288 ? -0.809 3.153 34.001 1.00 43.06 288 ALA A C 1
ATOM 2158 O O . ALA A 1 288 ? -0.446 4.331 33.933 1.00 43.06 288 ALA A O 1
ATOM 2159 N N . PRO A 1 289 ? -1.198 2.464 32.907 1.00 48.12 289 PRO A N 1
ATOM 2160 C CA . PRO A 1 289 ? -1.322 3.110 31.606 1.00 48.12 289 PRO A CA 1
ATOM 2161 C C . PRO A 1 289 ? -2.333 4.259 31.696 1.00 48.12 289 PRO A C 1
ATOM 2163 O O . PRO A 1 289 ? -3.299 4.184 32.464 1.00 48.12 289 PRO A O 1
ATOM 2166 N N . THR A 1 290 ? -2.126 5.308 30.893 1.00 50.91 290 THR A N 1
ATOM 2167 C CA . THR A 1 290 ? -2.898 6.569 30.910 1.00 50.91 290 THR A CA 1
ATOM 2168 C C . THR A 1 290 ? -4.415 6.344 30.907 1.00 50.91 290 THR A C 1
ATOM 2170 O O . THR A 1 290 ? -5.144 7.050 31.599 1.00 50.91 290 THR A O 1
ATOM 2173 N N . PHE A 1 291 ? -4.853 5.268 30.251 1.00 46.19 291 PHE A N 1
ATOM 2174 C CA . PHE A 1 291 ? -6.151 4.595 30.354 1.00 46.19 291 PHE A CA 1
ATOM 2175 C C . PHE A 1 291 ? -6.843 4.678 31.737 1.00 46.19 291 PHE A C 1
ATOM 2177 O O . PHE A 1 291 ? -7.983 5.133 31.825 1.00 46.19 291 PHE A O 1
ATOM 2184 N N . LEU A 1 292 ? -6.174 4.302 32.838 1.00 46.66 292 LEU A N 1
ATOM 2185 C CA . LEU A 1 292 ? -6.777 4.348 34.185 1.00 46.66 292 LEU A CA 1
ATOM 2186 C C . LEU A 1 292 ? -6.891 5.773 34.754 1.00 46.66 292 LEU A C 1
ATOM 2188 O O . LEU A 1 292 ? -7.784 6.043 35.560 1.00 46.66 292 LEU A O 1
ATOM 2192 N N . TYR A 1 293 ? -6.028 6.697 34.326 1.00 49.50 293 TYR A N 1
ATOM 2193 C CA . TYR A 1 293 ? -6.163 8.117 34.654 1.00 49.50 293 TYR A CA 1
ATOM 2194 C C . TYR A 1 293 ? -7.295 8.770 33.846 1.00 49.50 293 TYR A C 1
ATOM 2196 O O . TYR A 1 293 ? -8.066 9.536 34.420 1.00 49.50 293 TYR A O 1
ATOM 2204 N N . GLN A 1 294 ? -7.472 8.410 32.569 1.00 45.19 294 GLN A N 1
ATOM 2205 C CA . GLN A 1 294 ? -8.608 8.844 31.743 1.00 45.19 294 GLN A CA 1
ATOM 2206 C C . GLN A 1 294 ? -9.943 8.337 32.309 1.00 45.19 294 GLN A C 1
ATOM 2208 O O . GLN A 1 294 ? -10.859 9.135 32.493 1.00 45.19 294 GLN A O 1
ATOM 2213 N N . LEU A 1 295 ? -10.036 7.060 32.705 1.00 47.91 295 LEU A N 1
ATOM 2214 C CA . LEU A 1 295 ? -11.219 6.510 33.390 1.00 47.91 295 LEU A CA 1
ATOM 2215 C C . LEU A 1 295 ? -11.565 7.266 34.684 1.00 47.91 295 LEU A C 1
ATOM 2217 O O . LEU A 1 295 ? -12.738 7.497 34.970 1.00 47.91 295 LEU A O 1
ATOM 2221 N N . ARG A 1 296 ? -10.555 7.697 35.453 1.00 48.59 296 ARG A N 1
ATOM 2222 C CA . ARG A 1 296 ? -10.753 8.516 36.661 1.00 48.59 296 ARG A CA 1
ATOM 2223 C C . ARG A 1 296 ? -11.127 9.973 36.343 1.00 48.59 296 ARG A C 1
ATOM 2225 O O . ARG A 1 296 ? -11.842 10.583 37.132 1.00 48.59 296 ARG A O 1
ATOM 2232 N N . ALA A 1 297 ? -10.669 10.524 35.219 1.00 45.16 297 ALA A N 1
ATOM 2233 C CA . ALA A 1 297 ? -10.951 11.897 34.796 1.00 45.16 297 ALA A CA 1
ATOM 2234 C C . ALA A 1 297 ? -12.329 12.065 34.124 1.00 45.16 297 ALA A C 1
ATOM 2236 O O . ALA A 1 297 ? -12.969 13.097 34.298 1.00 45.16 297 ALA A O 1
ATOM 2237 N N . LEU A 1 298 ? -12.814 11.050 33.399 1.00 46.62 298 LEU A N 1
ATOM 2238 C CA . LEU A 1 298 ? -14.067 11.095 32.625 1.00 46.62 298 LEU A CA 1
ATOM 2239 C C . LEU A 1 298 ? -15.353 10.930 33.461 1.00 46.62 298 LEU A C 1
ATOM 2241 O O . LEU A 1 298 ? -16.446 10.842 32.903 1.00 46.62 298 LEU A O 1
ATOM 2245 N N . GLY A 1 299 ? -15.257 10.878 34.792 1.00 42.25 299 GLY A N 1
ATOM 2246 C CA . GLY A 1 299 ? -16.400 11.038 35.702 1.00 42.25 299 GLY A CA 1
ATOM 2247 C C . GLY A 1 299 ? -17.460 9.924 35.714 1.00 42.25 299 GLY A C 1
ATOM 2248 O O . GLY A 1 299 ? -18.383 10.003 36.520 1.00 42.25 299 GLY A O 1
ATOM 2249 N N . ARG A 1 300 ? -17.337 8.865 34.899 1.00 47.25 300 ARG A N 1
ATOM 2250 C CA . ARG A 1 300 ? -18.268 7.709 34.842 1.00 47.25 300 ARG A CA 1
ATOM 2251 C C . ARG A 1 300 ? -18.147 6.750 36.044 1.00 47.25 300 ARG A C 1
ATOM 2253 O O . ARG A 1 300 ? -18.193 5.531 35.916 1.00 47.25 300 ARG A O 1
ATOM 2260 N N . VAL A 1 301 ? -17.984 7.296 37.245 1.00 44.44 301 VAL A N 1
ATOM 2261 C CA . VAL A 1 301 ? -17.815 6.531 38.485 1.00 44.44 301 VAL A CA 1
ATOM 2262 C C . VAL A 1 301 ? -19.177 6.279 39.132 1.00 44.44 301 VAL A C 1
ATOM 2264 O O . VAL A 1 301 ? -19.687 7.091 39.898 1.00 44.44 301 VAL A O 1
ATOM 2267 N N . GLY A 1 302 ? -19.755 5.121 38.815 1.00 44.66 302 GLY A N 1
ATOM 2268 C CA . GLY A 1 302 ? -20.989 4.621 39.421 1.00 44.66 302 GLY A CA 1
ATOM 2269 C C . GLY A 1 302 ? -21.151 3.121 39.188 1.00 44.66 302 GLY A C 1
ATOM 2270 O O . GLY A 1 302 ? -20.819 2.311 40.052 1.00 44.66 302 GLY A O 1
ATOM 2271 N N . GLU A 1 303 ? -21.623 2.741 38.001 1.00 44.91 303 GLU A N 1
ATOM 2272 C CA . GLU A 1 303 ? -21.969 1.346 37.692 1.00 44.91 303 GLU A CA 1
ATOM 2273 C C . GLU A 1 303 ? -20.753 0.490 37.288 1.00 44.91 303 GLU A C 1
ATOM 2275 O O . GLU A 1 303 ? -20.600 -0.625 37.790 1.00 44.91 303 GLU A O 1
ATOM 2280 N N . ASP A 1 304 ? -19.823 1.026 36.490 1.00 50.03 304 ASP A N 1
ATOM 2281 C CA . ASP A 1 304 ? -18.624 0.298 36.028 1.00 50.03 304 ASP A CA 1
ATOM 2282 C C . ASP A 1 304 ? -17.691 -0.111 37.186 1.00 50.03 304 ASP A C 1
ATOM 2284 O O . ASP A 1 304 ? -17.056 -1.173 37.172 1.00 50.03 304 ASP A O 1
ATOM 2288 N N . LEU A 1 305 ? -17.661 0.700 38.249 1.00 44.22 305 LEU A N 1
ATOM 2289 C CA . LEU A 1 305 ? -16.910 0.410 39.474 1.00 44.22 305 LEU A CA 1
ATOM 2290 C C . LEU A 1 305 ? -17.581 -0.692 40.316 1.00 44.22 305 LEU A C 1
ATOM 2292 O O . LEU A 1 305 ? -16.901 -1.497 40.948 1.00 44.22 305 LEU A O 1
ATOM 2296 N N . MET A 1 306 ? -18.912 -0.805 40.252 1.00 45.69 306 MET A N 1
ATOM 2297 C CA . MET A 1 306 ? -19.659 -1.925 40.837 1.00 45.69 306 MET A CA 1
ATOM 2298 C C . MET A 1 306 ? -19.537 -3.213 40.006 1.00 45.69 306 MET A C 1
ATOM 2300 O O . MET A 1 306 ? -19.694 -4.305 40.557 1.00 45.69 306 MET A O 1
ATOM 2304 N N . TRP A 1 307 ? -19.259 -3.123 38.699 1.00 44.12 307 TRP A N 1
ATOM 2305 C CA . TRP A 1 307 ? -18.946 -4.286 37.862 1.00 44.12 307 TRP A CA 1
ATOM 2306 C C . TRP A 1 307 ? -17.537 -4.812 38.148 1.00 44.12 307 TRP A C 1
ATOM 2308 O O . TRP A 1 307 ? -17.388 -5.995 38.455 1.00 44.12 307 TRP A O 1
ATOM 2318 N N . THR A 1 308 ? -16.522 -3.939 38.135 1.00 48.44 308 THR A N 1
ATOM 2319 C CA . THR A 1 308 ? -15.127 -4.323 38.432 1.00 48.44 308 THR A CA 1
ATOM 2320 C C . THR A 1 308 ? -15.002 -4.926 39.8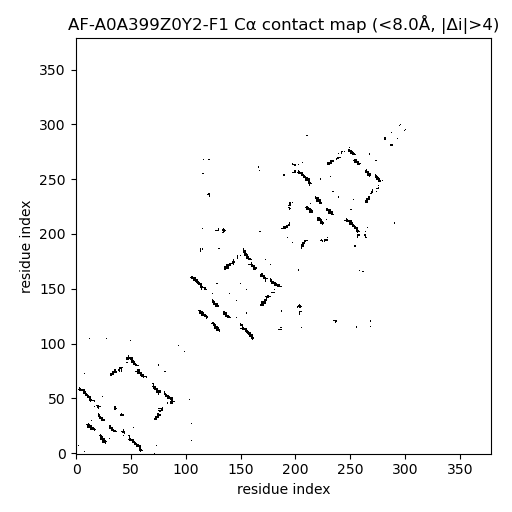27 1.00 48.44 308 THR A C 1
ATOM 2322 O O . THR A 1 308 ? -14.561 -6.065 39.931 1.00 48.44 308 THR A O 1
ATOM 2325 N N . GLN A 1 309 ? -15.556 -4.300 40.874 1.00 47.84 309 GLN A N 1
ATOM 2326 C CA . GLN A 1 309 ? -15.578 -4.896 42.222 1.00 47.84 309 GLN A CA 1
ATOM 2327 C C . GLN A 1 309 ? -16.230 -6.294 42.274 1.00 47.84 309 GLN A C 1
ATOM 2329 O O . GLN A 1 309 ? -15.762 -7.163 43.009 1.00 47.84 309 GLN A O 1
ATOM 2334 N N . LYS A 1 310 ? -17.288 -6.558 41.489 1.00 48.69 310 LYS A N 1
ATOM 2335 C CA . LYS A 1 310 ? -17.920 -7.894 41.411 1.00 48.69 310 LYS A CA 1
ATOM 2336 C C . LYS A 1 310 ? -17.060 -8.919 40.669 1.00 48.69 310 LYS A C 1
ATOM 2338 O O . LYS A 1 310 ? -17.146 -10.110 40.977 1.00 48.69 310 LYS A O 1
ATOM 2343 N N . VAL A 1 311 ? -16.264 -8.487 39.693 1.00 49.19 311 VAL A N 1
ATOM 2344 C CA . VAL A 1 311 ? -15.350 -9.354 38.937 1.00 49.19 311 VAL A CA 1
ATOM 2345 C C . VAL A 1 311 ? -14.072 -9.619 39.726 1.00 49.19 311 VAL A C 1
ATOM 2347 O O . VAL A 1 311 ? -13.691 -10.780 39.844 1.00 49.19 311 VAL A O 1
ATOM 2350 N N . ASP A 1 312 ? -13.506 -8.613 40.387 1.00 47.31 312 ASP A N 1
ATOM 2351 C CA . ASP A 1 312 ? -12.374 -8.755 41.307 1.00 47.31 312 ASP A CA 1
ATOM 2352 C C . ASP A 1 312 ? -12.734 -9.666 42.490 1.00 47.31 312 ASP A C 1
ATOM 2354 O O . ASP A 1 312 ? -11.992 -10.595 42.809 1.00 47.31 312 ASP A O 1
ATOM 2358 N N . ALA A 1 313 ? -13.926 -9.505 43.081 1.00 50.09 313 ALA A N 1
ATOM 2359 C CA . ALA A 1 313 ? -14.427 -10.413 44.116 1.00 50.09 313 ALA A CA 1
ATOM 2360 C C . ALA A 1 313 ? -14.631 -11.854 43.604 1.00 50.09 313 ALA A C 1
ATOM 2362 O O . ALA A 1 313 ? -14.432 -12.812 44.356 1.00 50.09 313 ALA A O 1
ATOM 2363 N N . ARG A 1 314 ? -14.991 -12.041 42.324 1.00 50.66 314 ARG A N 1
ATOM 2364 C CA . ARG A 1 314 ? -15.046 -13.369 41.685 1.00 50.66 314 ARG A CA 1
ATOM 2365 C C . ARG A 1 314 ? -13.658 -13.947 41.420 1.00 50.66 314 ARG A C 1
ATOM 2367 O O . ARG A 1 314 ? -13.477 -15.139 41.645 1.00 50.66 314 ARG A O 1
ATOM 2374 N N . ALA A 1 315 ? -12.698 -13.137 40.979 1.00 43.59 315 ALA A N 1
ATOM 2375 C CA . ALA A 1 315 ? -11.323 -13.553 40.721 1.00 43.59 315 ALA A CA 1
ATOM 2376 C C . ALA A 1 315 ? -10.610 -13.938 42.028 1.00 43.59 315 ALA A C 1
ATOM 2378 O O . ALA A 1 315 ? -10.107 -15.054 42.146 1.00 43.59 315 ALA A O 1
ATOM 2379 N N . ALA A 1 316 ? -10.678 -13.084 43.053 1.00 47.88 316 ALA A N 1
ATOM 2380 C CA . ALA A 1 316 ? -10.189 -13.382 44.398 1.00 47.88 316 ALA A CA 1
ATOM 2381 C C . ALA A 1 316 ? -10.899 -14.608 45.001 1.00 47.88 316 ALA A C 1
ATOM 2383 O O . ALA A 1 316 ? -10.253 -15.500 45.546 1.00 47.88 316 ALA A O 1
ATOM 2384 N N . GLY A 1 317 ? -12.223 -14.711 44.832 1.00 52.88 317 GLY A N 1
ATOM 2385 C CA . GLY A 1 317 ? -13.016 -15.867 45.257 1.00 52.88 317 GLY A CA 1
ATOM 2386 C C . GLY A 1 317 ? -12.762 -17.160 44.469 1.00 52.88 317 GLY A C 1
ATOM 2387 O O . GLY A 1 317 ? -13.197 -18.223 44.918 1.00 52.88 317 GLY A O 1
ATOM 2388 N N . ALA A 1 318 ? -12.077 -17.094 43.322 1.00 50.62 318 ALA A N 1
ATOM 2389 C CA . ALA A 1 318 ? -11.598 -18.246 42.561 1.00 50.62 318 ALA A CA 1
ATOM 2390 C C . ALA A 1 318 ? -10.166 -18.625 42.972 1.00 50.62 318 ALA A C 1
ATOM 2392 O O . ALA A 1 318 ? -9.924 -19.791 43.277 1.00 50.62 318 ALA A O 1
ATOM 2393 N N . ALA A 1 319 ? -9.254 -17.651 43.082 1.00 46.53 319 ALA A N 1
ATOM 2394 C CA . ALA A 1 319 ? -7.895 -17.853 43.590 1.00 46.53 319 ALA A CA 1
ATOM 2395 C C . ALA A 1 319 ? -7.906 -18.481 44.997 1.00 46.53 319 ALA A C 1
ATOM 2397 O O . ALA A 1 319 ? -7.330 -19.544 45.210 1.00 46.53 319 ALA A O 1
ATOM 2398 N N . ALA A 1 320 ? -8.715 -17.940 45.914 1.00 52.69 320 ALA A N 1
ATOM 2399 C CA . ALA A 1 320 ? -8.879 -18.472 47.268 1.00 52.69 320 ALA A CA 1
ATOM 2400 C C . ALA A 1 320 ? -9.485 -19.894 47.339 1.00 52.69 320 ALA A C 1
ATOM 2402 O O . ALA A 1 320 ? -9.491 -20.494 48.410 1.00 52.69 320 ALA A O 1
ATOM 2403 N N . ARG A 1 321 ? -10.003 -20.452 46.230 1.00 55.41 321 ARG A N 1
ATOM 2404 C CA . ARG A 1 321 ? -10.417 -21.869 46.130 1.00 55.41 321 ARG A CA 1
ATOM 2405 C C . ARG A 1 321 ? -9.321 -22.775 45.572 1.00 55.41 321 ARG A C 1
ATOM 2407 O O . ARG A 1 321 ? -9.392 -23.979 45.789 1.00 55.41 321 ARG A O 1
ATOM 2414 N N . ILE A 1 322 ? -8.352 -22.211 44.856 1.00 54.62 322 ILE A N 1
ATOM 2415 C CA . ILE A 1 322 ? -7.169 -22.911 44.343 1.00 54.62 322 ILE A CA 1
ATOM 2416 C C . ILE A 1 322 ? -6.130 -23.030 45.467 1.00 54.62 322 ILE A C 1
ATOM 2418 O O . ILE A 1 322 ? -5.604 -24.115 45.696 1.00 54.62 322 ILE A O 1
ATOM 2422 N N . ASP A 1 323 ? -5.932 -21.957 46.238 1.00 48.12 323 ASP A N 1
ATOM 2423 C CA . ASP A 1 323 ? -5.008 -21.917 47.382 1.00 48.12 323 ASP A CA 1
ATOM 2424 C C . ASP A 1 323 ? -5.581 -22.543 48.672 1.00 48.12 323 ASP A C 1
ATOM 2426 O O . ASP A 1 323 ? -4.894 -22.630 49.691 1.00 48.12 323 ASP A O 1
ATOM 2430 N N . ALA A 1 324 ? -6.840 -23.000 48.660 1.00 42.94 324 ALA A N 1
ATOM 2431 C CA . ALA A 1 324 ? -7.465 -23.654 49.807 1.00 42.94 324 ALA A CA 1
ATOM 2432 C C . ALA A 1 324 ? -6.849 -25.051 50.050 1.00 42.94 324 ALA A C 1
ATOM 2434 O O . ALA A 1 324 ? -7.052 -25.960 49.237 1.00 42.94 324 ALA A O 1
ATOM 2435 N N . PRO A 1 325 ? -6.145 -25.292 51.176 1.00 45.97 325 PRO A N 1
ATOM 2436 C CA . PRO A 1 325 ? -5.540 -26.592 51.434 1.00 45.97 325 PRO A CA 1
ATOM 2437 C C . PRO A 1 325 ? -6.623 -27.661 51.621 1.00 45.97 325 PRO A C 1
ATOM 2439 O O . PRO A 1 325 ? -7.505 -27.534 52.473 1.00 45.97 325 PRO A O 1
ATOM 2442 N N . SER A 1 326 ? -6.534 -28.743 50.842 1.00 44.59 326 SER A N 1
ATOM 2443 C CA . SER A 1 326 ? -7.486 -29.859 50.914 1.00 44.59 326 SER A CA 1
ATOM 2444 C C . SER A 1 326 ? -7.611 -30.398 52.351 1.00 44.59 326 SER A C 1
ATOM 2446 O O . SER A 1 326 ? -6.588 -30.664 52.993 1.00 44.59 326 SER A O 1
ATOM 2448 N N . PRO A 1 327 ? -8.838 -30.591 52.877 1.00 41.97 327 PRO A N 1
ATOM 2449 C CA . PRO A 1 327 ? -9.041 -30.965 54.271 1.00 41.97 327 PRO A CA 1
ATOM 2450 C C . PRO A 1 327 ? -8.412 -32.330 54.567 1.00 41.97 327 PRO A C 1
ATOM 2452 O O . PRO A 1 3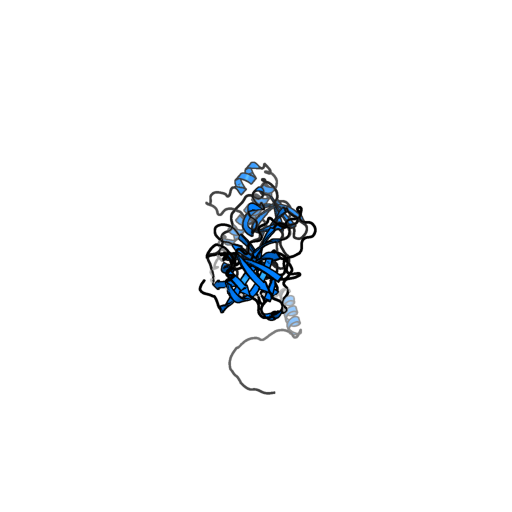27 ? -8.738 -33.339 53.937 1.00 41.97 327 PRO A O 1
ATOM 2455 N N . LYS A 1 328 ? -7.499 -32.365 55.547 1.00 42.03 328 LYS A N 1
ATOM 2456 C CA . LYS A 1 328 ? -6.763 -33.578 55.928 1.00 42.03 328 LYS A CA 1
ATOM 2457 C C . LYS A 1 328 ? -7.740 -34.683 56.341 1.00 42.03 328 LYS A C 1
ATOM 2459 O O . LYS A 1 328 ? -8.431 -34.571 57.351 1.00 42.03 328 LYS A O 1
ATOM 2464 N N . ARG A 1 329 ? -7.769 -35.771 55.566 1.00 40.31 329 ARG A N 1
ATOM 2465 C CA . ARG A 1 329 ? -8.607 -36.951 55.816 1.00 40.31 329 ARG A CA 1
ATOM 2466 C C . ARG A 1 329 ? -8.179 -37.611 57.131 1.00 40.31 329 ARG A C 1
ATOM 2468 O O . ARG A 1 329 ? -7.157 -38.288 57.174 1.00 40.31 329 ARG A O 1
ATOM 2475 N N . ALA A 1 330 ? -8.945 -37.390 58.198 1.00 37.09 330 ALA A N 1
ATOM 2476 C CA . ALA A 1 330 ? -8.618 -37.889 59.531 1.00 37.09 330 ALA A CA 1
ATOM 2477 C C . ALA A 1 330 ? -8.533 -39.426 59.547 1.00 37.09 330 ALA A C 1
ATOM 2479 O O . ALA A 1 330 ? -9.516 -40.118 59.267 1.00 37.09 330 ALA A O 1
ATOM 2480 N N . ALA A 1 331 ? -7.357 -39.958 59.882 1.00 38.03 331 ALA A N 1
ATOM 2481 C CA . ALA A 1 331 ? -7.152 -41.389 60.042 1.00 38.03 331 ALA A CA 1
ATOM 2482 C C . ALA A 1 331 ? -7.829 -41.864 61.336 1.00 38.03 331 ALA A C 1
ATOM 2484 O O . ALA A 1 331 ? -7.456 -41.437 62.428 1.00 38.03 331 ALA A O 1
ATOM 2485 N N . LYS A 1 332 ? -8.820 -42.755 61.221 1.00 35.31 332 LYS A N 1
ATOM 2486 C CA . LYS A 1 332 ? -9.372 -43.465 62.379 1.00 35.31 332 LYS A CA 1
ATOM 2487 C C . LYS A 1 332 ? -8.489 -44.666 62.701 1.00 35.31 332 LYS A C 1
ATOM 2489 O O . LYS A 1 332 ? -8.288 -45.532 61.854 1.00 35.31 332 LYS A O 1
ATOM 2494 N N . THR A 1 333 ? -7.989 -44.715 63.929 1.00 33.56 333 THR A N 1
ATOM 2495 C CA . THR A 1 333 ? -7.361 -45.905 64.502 1.00 33.56 333 THR A CA 1
ATOM 2496 C C . THR A 1 333 ? -8.401 -47.010 64.696 1.00 33.56 333 THR A C 1
ATOM 2498 O O . THR A 1 333 ? -9.551 -46.742 65.043 1.00 33.56 333 THR A O 1
ATOM 2501 N N . HIS A 1 334 ? -7.995 -48.261 64.477 1.00 32.75 334 HIS A N 1
ATOM 2502 C CA . HIS A 1 334 ? -8.819 -49.446 64.713 1.00 32.75 334 HIS A CA 1
ATOM 2503 C C . HIS A 1 334 ? -8.139 -50.369 65.727 1.00 32.75 334 HIS A C 1
ATOM 2505 O O . HIS A 1 334 ? -7.015 -50.804 65.497 1.00 32.75 334 HIS A O 1
ATOM 2511 N N . SER A 1 335 ? -8.882 -50.728 66.774 1.00 28.34 335 SER A N 1
ATOM 2512 C CA . SER A 1 335 ? -8.724 -51.976 67.533 1.00 28.34 335 SER A CA 1
ATOM 2513 C C . SER A 1 335 ? -10.120 -52.596 67.745 1.00 28.34 335 SER A C 1
ATOM 2515 O O . SER A 1 335 ? -11.098 -51.842 67.717 1.00 28.34 335 SER A O 1
ATOM 2517 N N . PRO A 1 336 ? -10.270 -53.931 67.879 1.00 50.47 336 PRO A N 1
ATOM 2518 C CA . PRO A 1 336 ? -11.520 -54.595 67.485 1.00 50.47 336 PRO A CA 1
ATOM 2519 C C . PRO A 1 336 ? -12.255 -55.354 68.608 1.00 50.47 336 PRO A C 1
ATOM 2521 O O . PRO A 1 336 ? -11.620 -56.037 69.407 1.00 50.47 336 PRO A O 1
ATOM 2524 N N . VAL A 1 337 ? -13.599 -55.360 68.580 1.00 29.70 337 VAL A N 1
ATOM 2525 C CA . VAL A 1 337 ? -14.438 -56.363 69.275 1.00 29.70 337 VAL A CA 1
ATOM 2526 C C . VAL A 1 337 ? -15.659 -56.776 68.423 1.00 29.70 337 VAL A C 1
ATOM 2528 O O . VAL A 1 337 ? -16.513 -55.961 68.098 1.00 29.70 337 VAL A O 1
ATOM 2531 N N . ALA A 1 338 ? -15.666 -58.064 68.065 1.00 28.67 338 ALA A N 1
ATOM 2532 C CA . ALA A 1 338 ? -16.751 -59.030 67.807 1.00 28.67 338 ALA A CA 1
ATOM 2533 C C . ALA A 1 338 ? -18.251 -58.637 67.610 1.00 28.67 338 ALA A C 1
ATOM 2535 O O . ALA A 1 338 ? -18.851 -58.056 68.503 1.00 28.67 338 ALA A O 1
ATOM 2536 N N . LEU A 1 339 ? -18.852 -59.237 66.550 1.00 27.39 339 LEU A N 1
ATOM 2537 C CA . LEU A 1 339 ? -20.160 -59.967 66.479 1.00 27.39 339 LEU A CA 1
ATOM 2538 C C . LEU A 1 339 ? -21.486 -59.192 66.778 1.00 27.39 339 LEU A C 1
ATOM 2540 O O . LEU A 1 339 ? -21.521 -58.330 67.637 1.00 27.39 339 LEU A O 1
ATOM 2544 N N . GLN A 1 340 ? -22.659 -59.443 66.160 1.00 29.50 340 GLN A N 1
ATOM 2545 C CA . GLN A 1 340 ? -23.134 -60.377 65.104 1.00 29.50 340 GLN A CA 1
ATOM 2546 C C . GLN A 1 340 ? -24.332 -59.727 64.308 1.00 29.50 340 GLN A C 1
ATOM 2548 O O . GLN A 1 340 ? -24.624 -58.557 64.556 1.00 29.50 340 GLN A O 1
ATOM 2553 N N . PRO A 1 341 ? -24.992 -60.369 63.304 1.00 40.50 341 PRO A N 1
ATOM 2554 C CA . PRO A 1 341 ? -25.624 -59.644 62.181 1.00 40.50 341 PRO A CA 1
ATOM 2555 C C . PRO A 1 341 ? -27.158 -59.493 62.219 1.00 40.50 341 PRO A C 1
ATOM 2557 O O . PRO A 1 341 ? -27.861 -60.414 62.629 1.00 40.50 341 PRO A O 1
ATOM 2560 N N . GLN A 1 342 ? -27.693 -58.410 61.625 1.00 32.88 342 GLN A N 1
ATOM 2561 C CA . GLN A 1 342 ? -29.104 -58.324 61.203 1.00 32.88 342 GLN A CA 1
ATOM 2562 C C . GLN A 1 342 ? -29.347 -57.509 59.908 1.00 32.88 342 GLN A C 1
ATOM 2564 O O . GLN A 1 342 ? -28.892 -56.381 59.770 1.00 32.88 342 GLN A O 1
ATOM 2569 N N . MET A 1 343 ? -30.155 -58.109 59.021 1.00 31.61 343 MET A N 1
ATOM 2570 C CA . MET A 1 343 ? -31.042 -57.541 57.979 1.00 31.61 343 MET A CA 1
ATOM 2571 C C . MET A 1 343 ? -30.511 -56.558 56.907 1.00 31.61 343 MET A C 1
ATOM 2573 O O . MET A 1 343 ? -30.301 -55.373 57.150 1.00 31.61 343 MET A O 1
ATOM 2577 N N . LEU A 1 344 ? -30.539 -57.018 55.646 1.00 36.75 344 LEU A N 1
ATOM 2578 C CA . LEU A 1 344 ? -30.637 -56.164 54.448 1.00 36.75 344 LEU A CA 1
ATOM 2579 C C . LEU A 1 344 ? -31.895 -55.273 54.496 1.00 36.75 344 LEU A C 1
ATOM 2581 O O . LEU A 1 344 ? -32.969 -55.744 54.878 1.00 36.75 344 LEU A O 1
ATOM 2585 N N . ARG A 1 345 ? -31.808 -54.034 53.983 1.00 40.56 345 ARG A N 1
ATOM 2586 C CA . ARG A 1 345 ? -32.986 -53.202 53.655 1.00 40.56 345 ARG A CA 1
ATOM 2587 C C . ARG A 1 345 ? -32.858 -52.441 52.326 1.00 40.56 345 ARG A C 1
ATOM 2589 O O . ARG A 1 345 ? -32.381 -51.313 52.269 1.00 40.56 345 ARG A O 1
ATOM 2596 N N . ALA A 1 346 ? -33.431 -53.049 51.288 1.00 40.84 346 ALA A N 1
ATOM 2597 C CA . ALA A 1 346 ? -34.176 -52.419 50.187 1.00 40.84 346 ALA A CA 1
ATOM 2598 C C . ALA A 1 346 ? -33.517 -51.394 49.230 1.00 40.84 346 ALA A C 1
ATOM 2600 O O . ALA A 1 346 ? -34.141 -51.109 48.211 1.00 40.84 346 ALA A O 1
ATOM 2601 N N . ARG A 1 347 ? -32.313 -50.848 49.465 1.00 43.25 347 ARG A N 1
ATOM 2602 C CA . ARG A 1 347 ? -31.707 -49.869 48.528 1.00 43.25 347 ARG A CA 1
ATOM 2603 C C . ARG A 1 347 ? -30.808 -50.472 47.445 1.00 43.25 347 ARG A C 1
ATOM 2605 O O . ARG A 1 347 ? -30.822 -49.977 46.322 1.00 43.25 347 ARG A O 1
ATOM 2612 N N . ASP A 1 348 ? -30.108 -51.565 47.729 1.00 45.53 348 ASP A N 1
ATOM 2613 C CA . ASP A 1 348 ? -29.095 -52.114 46.807 1.00 45.53 348 ASP A CA 1
ATOM 2614 C C . ASP A 1 348 ? -29.688 -52.899 45.619 1.00 45.53 348 ASP A C 1
ATOM 2616 O O . ASP A 1 348 ? -29.042 -53.064 44.584 1.00 45.53 348 ASP A O 1
ATOM 2620 N N . ALA A 1 349 ? -30.952 -53.325 45.726 1.00 45.97 349 ALA A N 1
ATOM 2621 C CA . ALA A 1 349 ? -31.660 -54.053 44.670 1.00 45.97 349 ALA A CA 1
ATOM 2622 C C . ALA A 1 349 ? -31.863 -53.218 43.389 1.00 45.97 349 ALA A C 1
ATOM 2624 O O . ALA A 1 349 ? -31.833 -53.763 42.287 1.00 45.97 349 ALA A O 1
ATOM 2625 N N . VAL A 1 350 ? -32.033 -51.896 43.517 1.00 49.31 350 VAL A N 1
ATOM 2626 C CA . VAL A 1 350 ? -32.252 -50.991 42.371 1.00 49.31 350 VAL A CA 1
ATOM 2627 C C . VAL A 1 350 ? -30.975 -50.833 41.538 1.00 49.31 350 VAL A C 1
ATOM 2629 O O . VAL A 1 350 ? -31.032 -50.818 40.310 1.00 49.31 350 VAL A O 1
ATOM 2632 N N . THR A 1 351 ? -29.818 -50.769 42.200 1.00 47.84 351 THR A N 1
ATOM 2633 C CA . THR A 1 351 ? -28.501 -50.619 41.562 1.00 47.84 351 THR A CA 1
ATOM 2634 C C . THR A 1 351 ? -28.052 -51.905 40.868 1.00 47.84 351 THR A C 1
ATOM 2636 O O . THR A 1 351 ? -27.457 -51.858 39.793 1.00 47.84 351 THR A O 1
ATOM 2639 N N . ALA A 1 352 ? -28.375 -53.067 41.445 1.00 46.44 352 ALA A N 1
ATOM 2640 C CA . ALA A 1 352 ? -28.131 -54.359 40.806 1.00 46.44 352 ALA A CA 1
ATOM 2641 C C . ALA A 1 352 ? -28.980 -54.540 39.531 1.00 46.44 352 ALA A C 1
ATOM 2643 O O . ALA A 1 352 ? -28.475 -55.021 38.516 1.00 46.44 352 ALA A O 1
ATOM 2644 N N . LEU A 1 353 ? -30.250 -54.117 39.557 1.00 45.53 353 LEU A N 1
ATOM 2645 C CA . LEU A 1 353 ? -31.172 -54.294 38.432 1.00 45.53 353 LEU A CA 1
ATOM 2646 C C . LEU A 1 353 ? -30.814 -53.415 37.218 1.00 45.53 353 LEU A C 1
ATOM 2648 O O . LEU A 1 353 ? -30.915 -53.876 36.082 1.00 45.53 353 LEU A O 1
ATOM 2652 N N . THR A 1 354 ? -30.344 -52.180 37.429 1.00 49.41 354 THR A N 1
ATOM 2653 C CA . THR A 1 354 ? -29.900 -51.302 36.327 1.00 49.41 354 THR A CA 1
ATOM 2654 C C . THR A 1 354 ? -28.594 -51.766 35.681 1.00 49.41 354 THR A C 1
ATOM 2656 O O . THR A 1 354 ? -28.470 -51.697 34.459 1.00 49.41 354 THR A O 1
ATOM 2659 N N . LEU A 1 355 ? -27.650 -52.311 36.457 1.00 46.88 355 LEU A N 1
ATOM 2660 C CA . LEU A 1 355 ? -26.433 -52.922 35.907 1.00 46.88 355 LEU A CA 1
ATOM 2661 C C . LEU A 1 355 ? -26.732 -54.199 35.103 1.00 46.88 355 LEU A C 1
ATOM 2663 O O . LEU A 1 355 ? -26.111 -54.419 34.063 1.00 46.88 355 LEU A O 1
ATOM 2667 N N . LEU A 1 356 ? -27.717 -55.002 35.522 1.00 44.41 356 LEU A N 1
ATOM 2668 C CA . LEU A 1 356 ? -28.146 -56.191 34.776 1.00 44.41 356 LEU A CA 1
ATOM 2669 C C . LEU A 1 356 ? -28.806 -55.833 33.430 1.00 44.41 356 LEU A C 1
ATOM 2671 O O . LEU A 1 356 ? -28.580 -56.512 32.432 1.00 44.41 356 LEU A O 1
ATOM 2675 N N . LEU A 1 357 ? -29.583 -54.744 33.382 1.00 45.81 357 LEU A N 1
ATOM 2676 C CA . LEU A 1 357 ? -30.213 -54.257 32.148 1.00 45.81 357 LEU A CA 1
ATOM 2677 C C . LEU A 1 357 ? -29.192 -53.702 31.140 1.00 45.81 357 LEU A C 1
ATOM 2679 O O . LEU A 1 357 ? -29.318 -53.966 29.947 1.00 45.81 357 LEU A O 1
ATOM 2683 N N . LEU A 1 358 ? -28.149 -53.005 31.605 1.00 47.31 358 LEU A N 1
ATOM 2684 C CA . LEU A 1 358 ? -27.051 -52.537 30.744 1.00 47.31 358 LEU A CA 1
ATOM 2685 C C . LEU A 1 358 ? -26.195 -53.689 30.189 1.00 47.31 358 LEU A C 1
ATOM 2687 O O . LEU A 1 358 ? -25.712 -53.608 29.061 1.00 47.31 358 LEU A O 1
ATOM 2691 N N . ALA A 1 359 ? -26.047 -54.789 30.933 1.00 43.66 359 ALA A N 1
ATOM 2692 C CA . ALA A 1 359 ? -25.378 -55.994 30.435 1.00 43.66 359 ALA A CA 1
ATOM 2693 C C . ALA A 1 359 ? -26.162 -56.701 29.306 1.00 43.66 359 ALA A C 1
ATOM 2695 O O . ALA A 1 359 ? -25.566 -57.411 28.499 1.00 43.66 359 ALA A O 1
ATOM 2696 N N . LEU A 1 360 ? -27.481 -56.485 29.218 1.00 44.03 360 LEU A N 1
ATOM 2697 C CA . LEU A 1 360 ? -28.349 -57.042 28.173 1.00 44.03 360 LEU A CA 1
ATOM 2698 C C . LEU A 1 360 ? -28.487 -56.142 26.930 1.00 44.03 360 LEU A C 1
ATOM 2700 O O . LEU A 1 360 ? -28.986 -56.610 25.910 1.00 44.03 360 LEU A O 1
ATOM 2704 N N . SER A 1 361 ? -28.027 -54.884 26.965 1.00 47.88 361 SER A N 1
ATOM 2705 C CA . SER A 1 361 ? -28.147 -53.941 25.835 1.00 47.88 361 SER A CA 1
ATOM 2706 C C . SER A 1 361 ? -26.985 -53.973 24.825 1.00 47.88 361 SER A C 1
ATOM 2708 O O . SER A 1 361 ? -26.924 -53.131 23.934 1.00 47.88 361 SER A O 1
ATOM 2710 N N . GLY A 1 362 ? -26.062 -54.935 24.937 1.00 49.22 362 GLY A N 1
ATOM 2711 C CA . GLY A 1 362 ? -25.222 -55.396 23.818 1.00 49.22 362 GLY A CA 1
ATOM 2712 C C . GLY A 1 362 ? -24.114 -54.474 23.280 1.00 49.22 362 GLY A C 1
ATOM 2713 O O . GLY A 1 362 ? -23.492 -54.841 22.287 1.00 49.22 362 GLY A O 1
ATOM 2714 N N . VAL A 1 363 ? -23.830 -53.314 23.890 1.00 45.62 363 VAL A N 1
ATOM 2715 C CA . VAL A 1 363 ? -22.801 -52.372 23.393 1.00 45.62 363 VAL A CA 1
ATOM 2716 C C . VAL A 1 363 ? -21.928 -51.801 24.523 1.00 45.62 363 VAL A C 1
ATOM 2718 O O . VAL A 1 363 ? -22.200 -50.707 25.009 1.00 45.62 363 VAL A O 1
ATOM 2721 N N . CYS A 1 364 ? -20.860 -52.516 24.922 1.00 35.06 364 CYS A N 1
ATOM 2722 C CA . CYS A 1 364 ? -19.593 -51.920 25.404 1.00 35.06 364 CYS A CA 1
ATOM 2723 C C . CYS A 1 364 ? -18.482 -52.953 25.711 1.00 35.06 364 CYS A C 1
ATOM 2725 O O . CYS A 1 364 ? -18.758 -54.021 26.249 1.00 35.06 364 CYS A O 1
ATOM 2727 N N . GLY A 1 365 ? -17.214 -52.570 25.483 1.00 31.78 365 GLY A N 1
ATOM 2728 C CA . GLY A 1 365 ? -16.004 -53.338 25.849 1.00 31.78 365 GLY A CA 1
ATOM 2729 C C . GLY A 1 365 ? -15.610 -54.440 24.846 1.00 31.78 365 GLY A C 1
ATOM 2730 O O . GLY A 1 365 ? -16.443 -54.902 24.079 1.00 31.78 365 GLY A O 1
ATOM 2731 N N . VAL A 1 366 ? -14.354 -54.901 24.757 1.00 33.72 366 VAL A N 1
ATOM 2732 C CA . VAL A 1 366 ? -13.114 -54.662 25.544 1.00 33.72 366 VAL A CA 1
ATOM 2733 C C . VAL A 1 366 ? -11.945 -54.677 24.525 1.00 33.72 366 VAL A C 1
ATOM 2735 O O . VAL A 1 366 ? -11.828 -55.635 23.774 1.00 33.72 366 VAL A O 1
ATOM 2738 N N . ILE A 1 367 ? -11.222 -53.580 24.245 1.00 30.38 367 ILE A N 1
ATOM 2739 C CA . ILE A 1 367 ? -10.119 -52.932 25.003 1.00 30.38 367 ILE A CA 1
ATOM 2740 C C . ILE A 1 367 ? -8.731 -53.625 24.861 1.00 30.38 367 ILE A C 1
ATOM 2742 O O . ILE A 1 367 ? -8.566 -54.787 25.210 1.00 30.38 367 ILE A O 1
ATOM 2746 N N . ALA A 1 368 ? -7.725 -52.804 24.500 1.00 26.84 368 ALA A N 1
ATOM 2747 C CA . ALA A 1 368 ? -6.266 -52.923 24.742 1.00 26.84 368 ALA A CA 1
ATOM 2748 C C . ALA A 1 368 ? -5.346 -53.845 23.888 1.00 26.84 368 ALA A C 1
ATOM 2750 O O . ALA A 1 368 ? -5.764 -54.697 23.115 1.00 26.84 368 ALA A O 1
ATOM 2751 N N . ALA A 1 369 ? -4.035 -53.627 24.108 1.00 26.03 369 ALA A N 1
ATOM 2752 C CA . ALA A 1 369 ? -2.904 -54.556 23.921 1.00 26.03 369 ALA A CA 1
ATOM 2753 C C . ALA A 1 369 ? -2.261 -54.770 22.526 1.00 26.03 369 ALA A C 1
ATOM 2755 O O . ALA A 1 369 ? -1.848 -55.871 22.176 1.00 26.03 369 ALA A O 1
ATOM 2756 N N . HIS A 1 370 ? -2.010 -53.676 21.804 1.00 28.80 370 HIS A N 1
ATOM 2757 C CA . HIS A 1 370 ? -0.677 -53.323 21.264 1.00 28.80 370 HIS A CA 1
ATOM 2758 C C . HIS A 1 370 ? 0.436 -54.421 21.293 1.00 28.80 370 HIS A C 1
ATOM 2760 O O . HIS A 1 370 ? 1.224 -54.468 22.241 1.00 28.80 370 HIS A O 1
ATOM 2766 N N . LYS A 1 371 ? 0.579 -55.247 20.236 1.00 28.61 371 LYS A N 1
ATOM 2767 C CA . LYS A 1 371 ? 1.846 -55.940 19.871 1.00 28.61 371 LYS A CA 1
ATO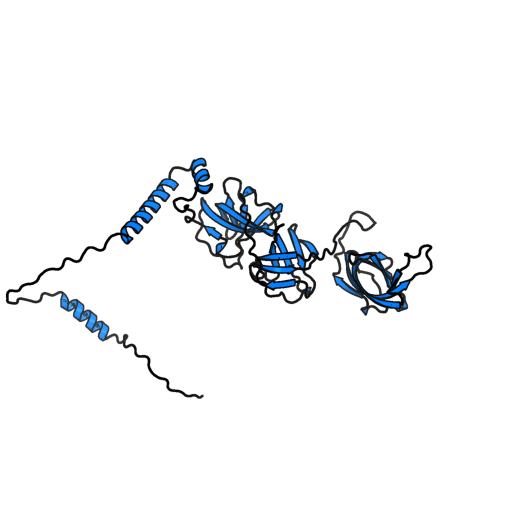M 2768 C C . LYS A 1 371 ? 1.812 -56.583 18.466 1.00 28.61 371 LYS A C 1
ATOM 2770 O O . LYS A 1 371 ? 0.819 -57.197 18.117 1.00 28.61 371 LYS A O 1
ATOM 2775 N N . TYR A 1 372 ? 2.943 -56.502 17.741 1.00 27.41 372 TYR A N 1
ATOM 2776 C CA . TYR A 1 372 ? 3.282 -57.145 16.440 1.00 27.41 372 TYR A CA 1
ATOM 2777 C C . TYR A 1 372 ? 2.353 -56.828 15.235 1.00 27.41 372 TYR A C 1
ATOM 2779 O O . TYR A 1 372 ? 1.154 -57.045 15.274 1.00 27.41 372 TYR A O 1
ATOM 2787 N N . ARG A 1 373 ? 2.816 -56.179 14.149 1.00 30.72 373 ARG A N 1
ATOM 2788 C CA . ARG A 1 373 ? 3.730 -56.658 13.069 1.00 30.72 373 ARG A CA 1
ATOM 2789 C C . ARG A 1 373 ? 3.235 -57.950 12.379 1.00 30.72 373 ARG A C 1
ATOM 2791 O O . ARG A 1 373 ? 3.419 -59.017 12.948 1.00 30.72 373 ARG A O 1
ATOM 2798 N N . GLY A 1 374 ? 2.696 -57.855 11.147 1.00 26.81 374 GLY A N 1
ATOM 2799 C CA . GLY A 1 374 ? 2.078 -59.007 10.438 1.00 26.81 374 GLY A CA 1
ATOM 2800 C C . GLY A 1 374 ? 2.191 -59.119 8.895 1.00 26.81 374 GLY A C 1
ATOM 2801 O O . GLY A 1 374 ? 2.174 -60.236 8.398 1.00 26.81 374 GLY A O 1
ATOM 2802 N N . ALA A 1 375 ? 2.413 -58.022 8.150 1.00 30.92 375 ALA A N 1
ATOM 2803 C CA . ALA A 1 375 ? 2.751 -57.980 6.704 1.00 30.92 375 ALA A CA 1
ATOM 2804 C C . ALA A 1 375 ? 1.714 -58.446 5.636 1.00 30.92 375 ALA A C 1
ATOM 2806 O O . ALA A 1 375 ? 0.840 -59.262 5.889 1.00 30.92 375 ALA A O 1
ATOM 2807 N N . ARG A 1 376 ? 1.955 -57.970 4.391 1.00 33.47 376 ARG A N 1
ATOM 2808 C CA . ARG A 1 376 ? 1.327 -58.318 3.083 1.00 33.47 376 ARG A CA 1
ATOM 2809 C C . ARG A 1 376 ? -0.149 -57.902 2.902 1.00 33.47 376 ARG A C 1
ATOM 2811 O O . ARG A 1 376 ? -0.905 -57.937 3.854 1.00 33.47 376 ARG A O 1
ATOM 2818 N N . ARG A 1 377 ? -0.682 -57.588 1.710 1.00 37.84 377 ARG A N 1
ATOM 2819 C CA . ARG A 1 377 ? -0.257 -57.139 0.346 1.00 37.84 377 ARG A CA 1
ATOM 2820 C C . ARG A 1 377 ? -1.310 -57.724 -0.617 1.00 37.84 377 ARG A C 1
ATOM 2822 O O . ARG A 1 377 ? -1.565 -58.920 -0.507 1.00 37.84 377 ARG A O 1
ATOM 2829 N N . ARG A 1 378 ? -1.714 -56.963 -1.649 1.00 37.47 378 ARG A N 1
ATOM 2830 C CA . ARG A 1 378 ? -2.736 -57.309 -2.672 1.00 37.47 378 ARG A CA 1
ATOM 2831 C C . ARG A 1 378 ? -4.170 -57.252 -2.106 1.00 37.47 378 ARG A C 1
ATOM 2833 O O . ARG A 1 378 ? -4.362 -57.553 -0.934 1.00 37.47 378 ARG A O 1
ATOM 2840 N N . HIS A 1 379 ? -5.187 -56.893 -2.886 1.00 39.41 379 HIS A N 1
ATOM 2841 C CA . HIS A 1 379 ? -5.173 -56.581 -4.328 1.00 39.41 379 HIS A CA 1
ATOM 2842 C C . HIS A 1 379 ? -4.849 -55.124 -4.668 1.00 39.41 379 HIS A C 1
ATOM 2844 O O . HIS A 1 379 ? -4.969 -54.274 -3.763 1.00 39.41 379 HIS A O 1
#

Foldseek 3Di:
DVFAQHKDKDKAFFQDAPPQFWTWGDNPPDTAIEGEDPQQVAGCPQQDGGWIKIAIAGWDADPPDDDPPPGIHGYHRYNVRIDGLGRDDPDPDDPDPPDDDDDQGQPQDFDFFFWQFDAQLFHNFWTKGDDPVAIAIEGEDCQQPDDDDHDGQWGKTATATWDQDVNATHGYHRHHPRMDTPGHHDHDDADEDAQVPLFNVRARGKHKYKAWFQDDDDQWTWGHNPPDTATEGEHDSLVADDPPDDGGWIWIAIAGWHDDPRTTYGYGRHHVRIDTHDPQDDDPPDDRPCSVVSVVVVPPPDVVVVVVVVVVCVVVVVVCVVPPPDPPDDDDDDDDDDDDDDDDDDDVVVVVVVVVVVVVPPDDDDDDDDDDDDDDDDD

pLDDT: mean 71.06, std 23.31, range [26.03, 98.5]

Sequence (379 aa):
ENAESMLVTIQGQVSNGKNGDTLWVNDGTGAVQVYADEFSHTTFEGIPRGSIVRITGVGYQYNGGVLPEEGYYLRVRAPDDVLVLERAEKLPEAPGGRGGVDLGAVAIDQARAAATMPPGVVDDRAFWLQDASGGIHVFVSTTAGALPAIQLHDNVSVRGRIVNSFGARELRVELPDAIGVHGAGAPAEPVTLQTSQVDLSREGALVQIHGWVARFDGREIYIDDGSGPVLVYIDADTGIRWPRLHIGDPAIIRGIVARFRGAPEILPRLQRDVQFGAALLPIAGAPAPTFLYQLRALGRVGEDLMWTQKVDARAAGAAARIDAPSPKRAAKTHSPVALQPQMLRARDAVTALTLLLLALSGVCGVIAAHKYRGARRRH